Protein AF-0000000066522748 (afdb_homodimer)

pLDDT: mean 83.87, std 18.97, range [24.38, 98.75]

InterPro domains:
  IPR001247 Exoribonuclease, phosphorolytic domain 1 [PF01138] (57-171)
  IPR015847 Exoribonuclease, phosphorolytic domain 2 [PF03725] (228-278)
  IPR020568 Ribosomal protein uS5 domain 2-type superfamily [SSF54211] (13-235)
  IPR027408 PNPase/RNase PH domain superfamily [G3DSA:3.30.230.70] (13-312)
  IPR033100 Exosome complex component RRP45 [cd11368] (16-288)
  IPR036345 Exoribonuclease, PH domain 2 superfamily [SSF55666] (193-322)
  IPR050590 Exosome complex component Rrp42 subfamily [PTHR11097] (15-295)

Structure (mmCIF, N/CA/C/O backbone):
data_AF-0000000066522748-model_v1
#
loop_
_entity.id
_entity.type
_entity.pdbx_description
1 polymer 'Ribosomal RNA processing protein 45, putative'
#
loop_
_atom_site.group_PDB
_atom_site.id
_atom_site.type_symbol
_atom_site.label_atom_id
_atom_site.label_alt_id
_atom_site.label_comp_id
_atom_site.label_asym_id
_atom_site.label_entity_id
_atom_site.label_seq_id
_atom_site.pdbx_PDB_ins_code
_atom_site.Cartn_x
_atom_site.Cartn_y
_atom_site.Cartn_z
_atom_site.occupancy
_atom_site.B_iso_or_equiv
_atom_site.auth_seq_id
_atom_site.auth_comp_id
_atom_site.auth_asym_id
_atom_site.auth_atom_id
_atom_site.pdbx_PDB_model_num
ATOM 1 N N . MET A 1 1 ? -33.406 -18.391 -34.031 1 25.67 1 MET A N 1
ATOM 2 C CA . MET A 1 1 ? -34.094 -17.75 -32.906 1 25.67 1 MET A CA 1
ATOM 3 C C . MET A 1 1 ? -33.125 -17.453 -31.781 1 25.67 1 MET A C 1
ATOM 5 O O . MET A 1 1 ? -32.594 -18.375 -31.156 1 25.67 1 MET A O 1
ATOM 9 N N . MET A 1 2 ? -32.219 -16.438 -31.984 1 25.48 2 MET A N 1
ATOM 10 C CA . MET A 1 2 ? -30.969 -16.047 -31.328 1 25.48 2 MET A CA 1
ATOM 11 C C . MET A 1 2 ? -31.219 -15.602 -29.906 1 25.48 2 MET A C 1
ATOM 13 O O . MET A 1 2 ? -32 -14.664 -29.672 1 25.48 2 MET A O 1
ATOM 17 N N . ALA A 1 3 ? -31.219 -16.547 -28.906 1 26.09 3 ALA A N 1
ATOM 18 C CA . ALA A 1 3 ? -31.5 -16.328 -27.484 1 26.09 3 ALA A CA 1
ATOM 19 C C . ALA A 1 3 ? -30.688 -15.156 -26.938 1 26.09 3 ALA A C 1
ATOM 21 O O . ALA A 1 3 ? -29.453 -15.188 -26.938 1 26.09 3 ALA A O 1
ATOM 22 N N . HIS A 1 4 ? -31.125 -13.93 -27.172 1 24.38 4 HIS A N 1
ATOM 23 C CA . HIS A 1 4 ? -30.641 -12.648 -26.656 1 24.38 4 HIS A CA 1
ATOM 24 C C . HIS A 1 4 ? -30.625 -12.641 -25.141 1 24.38 4 HIS A C 1
ATOM 26 O O . HIS A 1 4 ? -31.672 -12.508 -24.5 1 24.38 4 HIS A O 1
ATOM 32 N N . ARG A 1 5 ? -29.859 -13.531 -24.516 1 26.78 5 ARG A N 1
ATOM 33 C CA . ARG A 1 5 ? -29.766 -13.547 -23.062 1 26.78 5 ARG A CA 1
ATOM 34 C C . ARG A 1 5 ? -29.516 -12.148 -22.516 1 26.78 5 ARG A C 1
ATOM 36 O O . ARG A 1 5 ? -28.5 -11.531 -22.812 1 26.78 5 ARG A O 1
ATOM 43 N N . CYS A 1 6 ? -30.609 -11.344 -22.391 1 26.02 6 CYS A N 1
ATOM 44 C CA . CYS A 1 6 ? -30.703 -10.031 -21.766 1 26.02 6 CYS A CA 1
ATOM 45 C C . CYS A 1 6 ? -30.016 -10.023 -20.406 1 26.02 6 CYS A C 1
ATOM 47 O O . CYS A 1 6 ? -30.484 -10.68 -19.469 1 26.02 6 CYS A O 1
ATOM 49 N N . ALA A 1 7 ? -28.781 -10.125 -20.359 1 29.27 7 ALA A N 1
ATOM 50 C CA . ALA A 1 7 ? -28.094 -9.906 -19.094 1 29.27 7 ALA A CA 1
ATOM 51 C C . ALA A 1 7 ? -28.641 -8.68 -18.375 1 29.27 7 ALA A C 1
ATOM 53 O O . ALA A 1 7 ? -28.453 -7.547 -18.828 1 29.27 7 ALA A O 1
ATOM 54 N N . PHE A 1 8 ? -29.891 -8.742 -17.844 1 30.53 8 PHE A N 1
ATOM 55 C CA . PHE A 1 8 ? -30.406 -7.738 -16.922 1 30.53 8 PHE A CA 1
ATOM 56 C C . PHE A 1 8 ? -29.359 -7.363 -15.891 1 30.53 8 PHE A C 1
ATOM 58 O O . PHE A 1 8 ? -29.031 -8.164 -15.008 1 30.53 8 PHE A O 1
ATOM 65 N N . GLN A 1 9 ? -28.328 -6.871 -16.25 1 33.88 9 GLN A N 1
ATOM 66 C CA . GLN A 1 9 ? -27.469 -6.211 -15.266 1 33.88 9 GLN A CA 1
ATOM 67 C C . GLN A 1 9 ? -28.281 -5.277 -14.367 1 33.88 9 GLN A C 1
ATOM 69 O O . GLN A 1 9 ? -28.797 -4.262 -14.836 1 33.88 9 GLN A O 1
ATOM 74 N N . THR A 1 10 ? -29.234 -5.699 -13.57 1 34.34 10 THR A N 1
ATOM 75 C CA . THR A 1 10 ? -29.922 -4.867 -12.594 1 34.34 10 THR A CA 1
ATOM 76 C C . THR A 1 10 ? -28.969 -3.861 -11.969 1 34.34 10 THR A C 1
ATOM 78 O O . THR A 1 10 ? -28.016 -4.25 -11.273 1 34.34 10 THR A O 1
ATOM 81 N N . ILE A 1 11 ? -28.609 -2.854 -12.648 1 38.56 11 ILE A N 1
ATOM 82 C CA . ILE A 1 11 ? -28.047 -1.642 -12.062 1 38.56 11 ILE A CA 1
ATOM 83 C C . ILE A 1 11 ? -28.734 -1.346 -10.734 1 38.56 11 ILE A C 1
ATOM 85 O O . ILE A 1 11 ? -29.938 -1.059 -10.695 1 38.56 11 ILE A O 1
ATOM 89 N N . ALA A 1 12 ? -28.562 -1.974 -9.742 1 43.28 12 ALA A N 1
ATOM 90 C CA . ALA A 1 12 ? -29.219 -1.589 -8.492 1 43.28 12 ALA A CA 1
ATOM 91 C C . ALA A 1 12 ? -29.219 -0.073 -8.32 1 43.28 12 ALA A C 1
ATOM 93 O O . ALA A 1 12 ? -28.203 0.587 -8.586 1 43.28 12 ALA A O 1
ATOM 94 N N . SER A 1 13 ? -30.281 0.602 -8.328 1 49.19 13 SER A N 1
ATOM 95 C CA . SER A 1 13 ? -30.531 2.012 -8.047 1 49.19 13 SER A CA 1
ATOM 96 C C . SER A 1 13 ? -29.656 2.506 -6.898 1 49.19 13 SER A C 1
ATOM 98 O O . SER A 1 13 ? -29.344 1.745 -5.984 1 49.19 13 SER A O 1
ATOM 100 N N . PRO A 1 14 ? -28.875 3.572 -7.145 1 53.38 14 PRO A N 1
ATOM 101 C CA . PRO A 1 14 ? -28.141 4.207 -6.051 1 53.38 14 PRO A CA 1
ATOM 102 C C . PRO A 1 14 ? -28.859 4.066 -4.703 1 53.38 14 PRO A C 1
ATOM 104 O O . PRO A 1 14 ? -28.203 3.914 -3.672 1 53.38 14 PRO A O 1
ATOM 107 N N . ALA A 1 15 ? -30.109 4.062 -4.742 1 54.31 15 ALA A N 1
ATOM 108 C CA . ALA A 1 15 ? -30.891 3.922 -3.514 1 54.31 15 ALA A CA 1
ATOM 109 C C . ALA A 1 15 ? -30.75 2.52 -2.932 1 54.31 15 ALA A C 1
ATOM 111 O O . ALA A 1 15 ? -30.656 2.354 -1.712 1 54.31 15 ALA A O 1
ATOM 112 N N . LEU A 1 16 ? -30.672 1.578 -3.756 1 53.59 16 LEU A N 1
ATOM 113 C CA . LEU A 1 16 ? -30.516 0.196 -3.316 1 53.59 16 LEU A CA 1
ATOM 114 C C . LEU A 1 16 ? -29.125 -0.04 -2.721 1 53.59 16 LEU A C 1
ATOM 116 O O . LEU A 1 16 ? -29 -0.737 -1.714 1 53.59 16 LEU A O 1
ATOM 120 N N . THR A 1 17 ? -28.297 0.761 -3.186 1 70.94 17 THR A N 1
ATOM 121 C CA . THR A 1 17 ? -26.922 0.639 -2.688 1 70.94 17 THR A CA 1
ATOM 122 C C . THR A 1 17 ? -26.797 1.266 -1.302 1 70.94 17 THR A C 1
ATOM 124 O O . THR A 1 17 ? -26.172 0.692 -0.41 1 70.94 17 THR A O 1
ATOM 127 N N . GLN A 1 18 ? -27.656 2.26 -1.036 1 81.69 18 GLN A N 1
ATOM 128 C CA . GLN A 1 18 ? -27.578 2.92 0.262 1 81.69 18 GLN A CA 1
ATOM 129 C C . GLN A 1 18 ? -28.25 2.082 1.347 1 81.69 18 GLN A C 1
ATOM 131 O O . GLN A 1 18 ? -27.75 1.998 2.471 1 81.69 18 GLN A O 1
ATOM 136 N N . ARG A 1 19 ? -29.344 1.488 0.975 1 86.19 19 ARG A N 1
ATOM 137 C CA . ARG A 1 19 ? -30.047 0.634 1.929 1 86.19 19 ARG A CA 1
ATOM 138 C C . ARG A 1 19 ? -29.203 -0.584 2.293 1 86.19 19 ARG A C 1
ATOM 140 O O . ARG A 1 19 ? -29.172 -0.992 3.455 1 86.19 19 ARG A O 1
ATOM 147 N N . GLU A 1 20 ? -28.609 -1.1 1.326 1 88.94 20 GLU A N 1
ATOM 148 C CA . GLU A 1 20 ? -27.766 -2.266 1.564 1 88.94 20 GLU A CA 1
ATOM 149 C C . GLU A 1 20 ? -26.594 -1.919 2.471 1 88.94 20 GLU A C 1
ATOM 151 O O . GLU A 1 20 ? -26.188 -2.721 3.32 1 88.94 20 GLU A O 1
ATOM 156 N N . VAL A 1 21 ? -26.156 -0.764 2.326 1 91.31 21 VAL A N 1
ATOM 157 C CA . VAL A 1 21 ? -25.031 -0.297 3.129 1 91.31 21 VAL A CA 1
ATOM 158 C C . VAL A 1 21 ? -25.469 -0.115 4.582 1 91.31 21 VAL A C 1
ATOM 160 O O . VAL A 1 21 ? -24.781 -0.555 5.504 1 91.31 21 VAL A O 1
ATOM 163 N N . GLU A 1 22 ? -26.578 0.442 4.754 1 92.12 22 GLU A N 1
ATOM 164 C CA . GLU A 1 22 ? -27.094 0.656 6.105 1 92.12 22 GLU A CA 1
ATOM 165 C C . GLU A 1 22 ? -27.406 -0.67 6.789 1 92.12 22 GLU A C 1
ATOM 167 O O . GLU A 1 22 ? -27.156 -0.839 7.98 1 92.12 22 GLU A O 1
ATOM 172 N N . PHE A 1 23 ? -28.031 -1.494 6.016 1 93.75 23 PHE A N 1
ATOM 173 C CA . PHE A 1 23 ? -28.312 -2.818 6.551 1 93.75 23 PHE A CA 1
ATOM 174 C C . PHE A 1 23 ? -27.031 -3.525 6.973 1 93.75 23 PHE A C 1
ATOM 176 O O . PHE A 1 23 ? -26.984 -4.16 8.031 1 93.75 23 PHE A O 1
ATOM 183 N N . THR A 1 24 ? -26 -3.43 6.156 1 95.31 24 THR A N 1
ATOM 184 C CA . THR A 1 24 ? -24.703 -4.047 6.441 1 95.31 24 THR A CA 1
ATOM 185 C C . THR A 1 24 ? -24.125 -3.508 7.742 1 95.31 24 THR A C 1
ATOM 187 O O . THR A 1 24 ? -23.656 -4.277 8.586 1 95.31 24 THR A O 1
ATOM 190 N N . LYS A 1 25 ? -24.156 -2.25 7.934 1 94.25 25 LYS A N 1
ATOM 191 C CA . LYS A 1 25 ? -23.625 -1.625 9.141 1 94.25 25 LYS A CA 1
ATOM 192 C C . LYS A 1 25 ? -24.375 -2.09 10.383 1 94.25 25 LYS A C 1
ATOM 194 O O . LYS A 1 25 ? -23.766 -2.395 11.406 1 94.25 25 LYS A O 1
ATOM 199 N N . SER A 1 26 ? -25.703 -2.205 10.211 1 93.62 26 SER A N 1
ATOM 200 C CA . SER A 1 26 ? -26.516 -2.67 11.32 1 93.62 26 SER A CA 1
ATOM 201 C C . SER A 1 26 ? -26.234 -4.129 11.648 1 93.62 26 SER A C 1
ATOM 203 O O . SER A 1 26 ? -26.234 -4.52 12.82 1 93.62 26 SER A O 1
ATOM 205 N N . ALA A 1 27 ? -26.078 -4.867 10.625 1 94.94 27 ALA A N 1
ATOM 206 C CA . ALA A 1 27 ? -25.766 -6.281 10.82 1 94.94 27 ALA A CA 1
ATOM 207 C C . ALA A 1 27 ? -24.438 -6.449 11.555 1 94.94 27 ALA A C 1
ATOM 209 O O . ALA A 1 27 ? -24.328 -7.27 12.469 1 94.94 27 ALA A O 1
ATOM 210 N N . TRP A 1 28 ? -23.469 -5.668 11.25 1 94.56 28 TRP A N 1
ATOM 211 C CA . TRP A 1 28 ? -22.156 -5.738 11.883 1 94.56 28 TRP A CA 1
ATOM 212 C C . TRP A 1 28 ? -22.25 -5.414 13.367 1 94.56 28 TRP A C 1
ATOM 214 O O . TRP A 1 28 ? -21.594 -6.047 14.195 1 94.56 28 TRP A O 1
ATOM 224 N N . ILE A 1 29 ? -23.031 -4.445 13.641 1 92.69 29 ILE A N 1
ATOM 225 C CA . ILE A 1 29 ? -23.219 -4.031 15.031 1 92.69 29 ILE A CA 1
ATOM 226 C C . ILE A 1 29 ? -23.844 -5.176 15.828 1 92.69 29 ILE A C 1
ATOM 228 O O . ILE A 1 29 ? -23.516 -5.367 17 1 92.69 29 ILE A O 1
ATOM 232 N N . ALA A 1 30 ? -24.672 -5.98 15.164 1 91.81 30 ALA A N 1
ATOM 233 C CA . ALA A 1 30 ? -25.328 -7.121 15.805 1 91.81 30 ALA A CA 1
ATOM 234 C C . ALA A 1 30 ? -24.406 -8.344 15.812 1 91.81 30 ALA A C 1
ATOM 236 O O . ALA A 1 30 ? -24.812 -9.422 16.25 1 91.81 30 ALA A O 1
ATOM 237 N N . GLY A 1 31 ? -23.281 -8.203 15.234 1 92.5 31 GLY A N 1
ATOM 238 C CA . GLY A 1 31 ? -22.328 -9.289 15.227 1 92.5 31 GLY A CA 1
ATOM 239 C C . GLY A 1 31 ? -22.562 -10.281 14.102 1 92.5 31 GLY A C 1
ATOM 240 O O . GLY A 1 31 ? -22.172 -11.445 14.203 1 92.5 31 GLY A O 1
ATOM 241 N N . LEU A 1 32 ? -23.234 -9.82 13.094 1 94.62 32 LEU A N 1
ATOM 242 C CA . LEU A 1 32 ? -23.578 -10.695 11.984 1 94.62 32 LEU A CA 1
ATOM 243 C C . LEU A 1 32 ? -23.156 -10.094 10.656 1 94.62 32 LEU A C 1
ATOM 245 O O . LEU A 1 32 ? -22.938 -8.883 10.562 1 94.62 32 LEU A O 1
ATOM 249 N N . ARG A 1 33 ? -22.969 -10.922 9.75 1 95.81 33 ARG A N 1
ATOM 250 C CA . ARG A 1 33 ? -22.797 -10.477 8.367 1 95.81 33 ARG A CA 1
ATOM 251 C C . ARG A 1 33 ? -24.094 -10.633 7.578 1 95.81 33 ARG A C 1
ATOM 253 O O . ARG A 1 33 ? -24.875 -11.547 7.836 1 95.81 33 ARG A O 1
ATOM 260 N N . PRO A 1 34 ? -24.344 -9.844 6.656 1 94.31 34 PRO A N 1
ATOM 261 C CA . PRO A 1 34 ? -25.578 -9.922 5.887 1 94.31 34 PRO A CA 1
ATOM 262 C C . PRO A 1 34 ? -25.766 -11.281 5.215 1 94.31 34 PRO A C 1
ATOM 264 O O . PRO A 1 34 ? -26.906 -11.75 5.07 1 94.31 34 PRO A O 1
ATOM 267 N N . ASP A 1 35 ? -24.719 -11.93 4.766 1 93.56 35 ASP A N 1
ATOM 268 C CA . ASP A 1 35 ? -24.844 -13.219 4.078 1 93.56 35 ASP A CA 1
ATOM 269 C C . ASP A 1 35 ? -24.656 -14.375 5.051 1 93.56 35 ASP A C 1
ATOM 271 O O . ASP A 1 35 ? -24.469 -15.523 4.633 1 93.56 35 ASP A O 1
ATOM 275 N N . GLN A 1 36 ? -24.5 -14.148 6.352 1 93.25 36 GLN A N 1
ATOM 276 C CA . GLN A 1 36 ? -24.5 -15.109 7.449 1 93.25 36 GLN A CA 1
ATOM 277 C C . GLN A 1 36 ? -23.172 -15.844 7.559 1 93.25 36 GLN A C 1
ATOM 279 O O . GLN A 1 36 ? -23.047 -16.812 8.305 1 93.25 36 GLN A O 1
ATOM 284 N N . ARG A 1 37 ? -22.219 -15.336 6.875 1 95.88 37 ARG A N 1
ATOM 285 C CA . ARG A 1 37 ? -20.875 -15.883 7.055 1 95.88 37 ARG A CA 1
ATOM 286 C C . ARG A 1 37 ? -20.281 -15.438 8.383 1 95.88 37 ARG A C 1
ATOM 288 O O . ARG A 1 37 ? -20.703 -14.438 8.961 1 95.88 37 ARG A O 1
ATOM 295 N N . GLY A 1 38 ? -19.328 -16.359 8.789 1 95.69 38 GLY A N 1
ATOM 296 C CA . GLY A 1 38 ? -18.5 -15.891 9.891 1 95.69 38 GLY A CA 1
ATOM 297 C C . GLY A 1 38 ? -17.562 -14.766 9.5 1 95.69 38 GLY A C 1
ATOM 298 O O . GLY A 1 38 ? -17.328 -14.531 8.312 1 95.69 38 GLY A O 1
ATOM 299 N N . ALA A 1 39 ? -17 -14.117 10.484 1 95.75 39 ALA A N 1
ATOM 300 C CA . ALA A 1 39 ? -16.125 -12.977 10.242 1 95.75 39 ALA A CA 1
ATOM 301 C C . ALA A 1 39 ? -14.898 -13.398 9.438 1 95.75 39 ALA A C 1
ATOM 303 O O . ALA A 1 39 ? -14.398 -12.625 8.609 1 95.75 39 ALA A O 1
ATOM 304 N N . GLN A 1 40 ? -14.469 -14.641 9.617 1 96.44 40 GLN A N 1
ATOM 305 C CA . GLN A 1 40 ? -13.25 -15.117 8.969 1 96.44 40 GLN A CA 1
ATOM 306 C C . GLN A 1 40 ? -13.555 -16.172 7.918 1 96.44 40 GLN A C 1
ATOM 308 O O . GLN A 1 40 ? -12.695 -16.984 7.57 1 96.44 40 GLN A O 1
ATOM 313 N N . GLN A 1 41 ? -14.758 -16.141 7.43 1 96.94 41 GLN A N 1
ATOM 314 C CA . GLN A 1 41 ? -15.188 -17.156 6.469 1 96.94 41 GLN A CA 1
ATOM 315 C C . GLN A 1 41 ? -15.242 -16.578 5.055 1 96.94 41 GLN A C 1
ATOM 317 O O . GLN A 1 41 ? -15.812 -15.508 4.832 1 96.94 41 GLN A O 1
ATOM 322 N N . LEU A 1 42 ? -14.57 -17.297 4.195 1 98.12 42 LEU A N 1
ATOM 323 C CA . LEU A 1 42 ? -14.633 -16.938 2.783 1 98.12 42 LEU A CA 1
ATOM 324 C C . LEU A 1 42 ? -15.922 -17.438 2.152 1 98.12 42 LEU A C 1
ATOM 326 O O . LEU A 1 42 ? -16.516 -18.422 2.627 1 98.12 42 LEU A O 1
ATOM 330 N N . ARG A 1 43 ? -16.359 -16.828 1.115 1 97.5 43 ARG A N 1
ATOM 331 C CA . ARG A 1 43 ? -17.359 -17.438 0.251 1 97.5 43 ARG A CA 1
ATOM 332 C C . ARG A 1 43 ? -16.828 -18.703 -0.408 1 97.5 43 ARG A C 1
ATOM 334 O O . ARG A 1 43 ? -15.633 -19 -0.301 1 97.5 43 ARG A O 1
ATOM 341 N N . GLU A 1 44 ? -17.703 -19.312 -1.04 1 97.44 44 GLU A N 1
ATOM 342 C CA . GLU A 1 44 ? -17.266 -20.547 -1.705 1 97.44 44 GLU A CA 1
ATOM 343 C C . GLU A 1 44 ? -16.297 -20.25 -2.838 1 97.44 44 GLU A C 1
ATOM 345 O O . GLU A 1 44 ? -16.562 -19.406 -3.697 1 97.44 44 GLU A O 1
ATOM 350 N N . VAL A 1 45 ? -15.156 -20.969 -2.805 1 98.44 45 VAL A N 1
ATOM 351 C CA . VAL A 1 45 ? -14.117 -20.75 -3.805 1 98.44 45 VAL A CA 1
ATOM 352 C C . VAL A 1 45 ? -13.977 -22 -4.676 1 98.44 45 VAL A C 1
ATOM 354 O O . VAL A 1 45 ? -13.891 -23.109 -4.164 1 98.44 45 VAL A O 1
ATOM 357 N N . ASN A 1 46 ? -14 -21.75 -5.977 1 98.12 46 ASN A N 1
ATOM 358 C CA . ASN A 1 46 ? -13.805 -22.812 -6.945 1 98.12 46 ASN A CA 1
ATOM 359 C C . ASN A 1 46 ? -12.727 -22.453 -7.969 1 98.12 46 ASN A C 1
ATOM 361 O O . ASN A 1 46 ? -12.688 -21.328 -8.461 1 98.12 46 ASN A O 1
ATOM 365 N N . VAL A 1 47 ? -11.891 -23.375 -8.18 1 98.19 47 VAL A N 1
ATOM 366 C CA . VAL A 1 47 ? -10.836 -23.219 -9.18 1 98.19 47 VAL A CA 1
ATOM 367 C C . VAL A 1 47 ? -11.016 -24.266 -10.281 1 98.19 47 VAL A C 1
ATOM 369 O O . VAL A 1 47 ? -11.188 -25.438 -10 1 98.19 47 VAL A O 1
ATOM 372 N N . ASP A 1 48 ? -10.938 -23.75 -11.5 1 96.12 48 ASP A N 1
ATOM 373 C CA . ASP A 1 48 ? -11.141 -24.656 -12.625 1 96.12 48 ASP A CA 1
ATOM 374 C C . ASP A 1 48 ? -10.148 -24.375 -13.75 1 96.12 48 ASP A C 1
ATOM 376 O O . ASP A 1 48 ? -9.75 -23.219 -13.945 1 96.12 48 ASP A O 1
ATOM 380 N N . PHE A 1 49 ? -9.805 -25.422 -14.438 1 95.75 49 PHE A N 1
ATOM 381 C CA . PHE A 1 49 ? -9 -25.359 -15.648 1 95.75 49 PHE A CA 1
ATOM 382 C C . PHE A 1 49 ? -9.742 -25.969 -16.828 1 95.75 49 PHE A C 1
ATOM 384 O O . PHE A 1 49 ? -10.266 -27.094 -16.719 1 95.75 49 PHE A O 1
ATOM 391 N N . PRO A 1 50 ? -9.836 -25.234 -17.859 1 90.31 50 PRO A N 1
ATOM 392 C CA . PRO A 1 50 ? -10.484 -25.828 -19.031 1 90.31 50 PRO A CA 1
ATOM 393 C C . PRO A 1 50 ? -9.789 -27.109 -19.5 1 90.31 50 PRO A C 1
ATOM 395 O O . PRO A 1 50 ? -8.562 -27.219 -19.375 1 90.31 50 PRO A O 1
ATOM 398 N N . LEU A 1 51 ? -10.5 -28.078 -20.062 1 80.81 51 LEU A N 1
ATOM 399 C CA . LEU A 1 51 ? -10.047 -29.438 -20.359 1 80.81 51 LEU A CA 1
ATOM 400 C C . LEU A 1 51 ? -8.883 -29.406 -21.344 1 80.81 51 LEU A C 1
ATOM 402 O O . LEU A 1 51 ? -7.891 -30.125 -21.156 1 80.81 51 LEU A O 1
ATOM 406 N N . LEU A 1 52 ? -8.922 -28.547 -22.328 1 76.75 52 LEU A N 1
ATOM 407 C CA . LEU A 1 52 ? -7.949 -28.75 -23.406 1 76.75 52 LEU A CA 1
ATOM 408 C C . LEU A 1 52 ? -6.777 -27.781 -23.25 1 76.75 52 LEU A C 1
ATOM 410 O O . LEU A 1 52 ? -5.883 -27.75 -24.109 1 76.75 52 LEU A O 1
ATOM 414 N N . SER A 1 53 ? -6.711 -27.062 -22.141 1 83.06 53 SER A N 1
ATOM 415 C CA . SER A 1 53 ? -5.629 -26.078 -22.109 1 83.06 53 SER A CA 1
ATOM 416 C C . SER A 1 53 ? -5.125 -25.859 -20.688 1 83.06 53 SER A C 1
ATOM 418 O O . SER A 1 53 ? -5.906 -25.875 -19.734 1 83.06 53 SER A O 1
ATOM 420 N N . ARG A 1 54 ? -3.781 -25.75 -20.578 1 88.56 54 ARG A N 1
ATOM 421 C CA . ARG A 1 54 ? -3.139 -25.391 -19.312 1 88.56 54 ARG A CA 1
ATOM 422 C C . ARG A 1 54 ? -2.881 -23.891 -19.219 1 88.56 54 ARG A C 1
ATOM 424 O O . ARG A 1 54 ? -2.264 -23.422 -18.266 1 88.56 54 ARG A O 1
ATOM 431 N N . ASP A 1 55 ? -3.398 -23.188 -20.172 1 94.19 55 ASP A N 1
ATOM 432 C CA . ASP A 1 55 ? -2.992 -21.781 -20.297 1 94.19 55 ASP A CA 1
ATOM 433 C C . ASP A 1 55 ? -4.07 -20.844 -19.75 1 94.19 55 ASP A C 1
ATOM 435 O O . ASP A 1 55 ? -3.953 -19.625 -19.875 1 94.19 55 ASP A O 1
ATOM 439 N N . VAL A 1 56 ? -5.113 -21.5 -19.219 1 96.5 56 VAL A N 1
ATOM 440 C CA . VAL A 1 56 ? -6.199 -20.672 -18.703 1 96.5 56 VAL A CA 1
ATOM 441 C C . VAL A 1 56 ? -6.66 -21.203 -17.344 1 96.5 56 VAL A C 1
ATOM 443 O O . VAL A 1 56 ? -6.723 -22.422 -17.125 1 96.5 56 VAL A O 1
ATOM 446 N N . SER A 1 57 ? -6.918 -20.375 -16.438 1 97.94 57 SER A N 1
ATOM 447 C CA . SER A 1 57 ? -7.543 -20.688 -15.156 1 97.94 57 SER A CA 1
ATOM 448 C C . SER A 1 57 ? -8.82 -19.891 -14.938 1 97.94 57 SER A C 1
ATOM 450 O O . SER A 1 57 ? -8.977 -18.797 -15.492 1 97.94 57 SER A O 1
ATOM 452 N N . CYS A 1 58 ? -9.711 -20.453 -14.266 1 98 58 CYS A N 1
ATOM 453 C CA . CYS A 1 58 ? -10.945 -19.797 -13.859 1 98 58 CYS A CA 1
ATOM 454 C C . CYS A 1 58 ? -11.188 -19.969 -12.367 1 98 58 CYS A C 1
ATOM 456 O O . CYS A 1 58 ? -11.266 -21.094 -11.867 1 98 58 CYS A O 1
ATOM 458 N N . VAL A 1 59 ? -11.297 -18.875 -11.695 1 98.62 59 VAL A N 1
ATOM 459 C CA . VAL A 1 59 ? -11.547 -18.906 -10.258 1 98.62 59 VAL A CA 1
ATOM 460 C C . VAL A 1 59 ? -12.859 -18.188 -9.945 1 98.62 59 VAL A C 1
ATOM 462 O O . VAL A 1 59 ? -13.117 -17.109 -10.469 1 98.62 59 VAL A O 1
ATOM 465 N N . ARG A 1 60 ? -13.617 -18.844 -9.141 1 98.38 60 ARG A N 1
ATOM 466 C CA . ARG A 1 60 ? -14.883 -18.297 -8.664 1 98.38 60 ARG A CA 1
ATOM 467 C C . ARG A 1 60 ? -14.883 -18.156 -7.148 1 98.38 60 ARG A C 1
ATOM 469 O O . ARG A 1 60 ? -14.484 -19.078 -6.438 1 98.38 60 ARG A O 1
ATOM 476 N N . CYS A 1 61 ? -15.25 -17.047 -6.66 1 98.19 61 CYS A N 1
ATOM 477 C CA . CYS A 1 61 ? -15.5 -16.781 -5.246 1 98.19 61 CYS A CA 1
ATOM 478 C C . CYS A 1 61 ? -16.859 -16.125 -5.047 1 98.19 61 CYS A C 1
ATOM 480 O O . CYS A 1 61 ? -17 -14.922 -5.238 1 98.19 61 CYS A O 1
ATOM 482 N N . GLY A 1 62 ? -17.812 -16.953 -4.547 1 96.62 62 GLY A N 1
ATOM 483 C CA . GLY A 1 62 ? -19.188 -16.469 -4.609 1 96.62 62 GLY A CA 1
ATOM 484 C C . GLY A 1 62 ? -19.625 -16.109 -6.02 1 96.62 62 GLY A C 1
ATOM 485 O O . GLY A 1 62 ? -19.516 -16.938 -6.934 1 96.62 62 GLY A O 1
ATOM 486 N N . GLY A 1 63 ? -20 -14.906 -6.242 1 95.69 63 GLY A N 1
ATOM 487 C CA . GLY A 1 63 ? -20.453 -14.461 -7.551 1 95.69 63 GLY A CA 1
ATOM 488 C C . GLY A 1 63 ? -19.359 -13.805 -8.367 1 95.69 63 GLY A C 1
ATOM 489 O O . GLY A 1 63 ? -19.547 -13.523 -9.555 1 95.69 63 GLY A O 1
ATOM 490 N N . THR A 1 64 ? -18.203 -13.664 -7.75 1 96.5 64 THR A N 1
ATOM 491 C CA . THR A 1 64 ? -17.094 -13.062 -8.477 1 96.5 64 THR A CA 1
ATOM 492 C C . THR A 1 64 ? -16.359 -14.117 -9.297 1 96.5 64 THR A C 1
ATOM 494 O O . THR A 1 64 ? -15.984 -15.172 -8.781 1 96.5 64 THR A O 1
ATOM 497 N N . ILE A 1 65 ? -16.203 -13.797 -10.578 1 97.81 65 ILE A N 1
ATOM 498 C CA . ILE A 1 65 ? -15.57 -14.75 -11.492 1 97.81 65 ILE A CA 1
ATOM 499 C C . ILE A 1 65 ? -14.438 -14.062 -12.258 1 97.81 65 ILE A C 1
ATOM 501 O O . ILE A 1 65 ? -14.648 -13.031 -12.898 1 97.81 65 ILE A O 1
ATOM 505 N N . VAL A 1 66 ? -13.258 -14.672 -12.18 1 98.19 66 VAL A N 1
ATOM 506 C CA . VAL A 1 66 ? -12.094 -14.125 -12.859 1 98.19 66 VAL A CA 1
ATOM 507 C C . VAL A 1 66 ? -11.367 -15.242 -13.617 1 98.19 66 VAL A C 1
ATOM 509 O O . VAL A 1 66 ? -11.211 -16.344 -13.102 1 98.19 66 VAL A O 1
ATOM 512 N N . THR A 1 67 ? -10.969 -14.906 -14.828 1 98.06 67 THR A N 1
ATOM 513 C CA . THR A 1 67 ? -10.148 -15.828 -15.602 1 98.06 67 THR A CA 1
ATOM 514 C C . THR A 1 67 ? -8.758 -15.242 -15.859 1 98.06 67 THR A C 1
ATOM 516 O O . THR A 1 67 ? -8.609 -14.023 -15.969 1 98.06 67 THR A O 1
ATOM 519 N N . ALA A 1 68 ? -7.805 -16.047 -15.883 1 98.38 68 ALA A N 1
ATOM 520 C CA . ALA A 1 68 ? -6.438 -15.664 -16.219 1 98.38 68 ALA A CA 1
ATOM 521 C C . ALA A 1 68 ? -5.887 -16.531 -17.344 1 98.38 68 ALA A C 1
ATOM 523 O O . ALA A 1 68 ? -5.957 -17.766 -17.281 1 98.38 68 ALA A O 1
ATOM 524 N N . ALA A 1 69 ? -5.414 -15.891 -18.375 1 97.94 69 ALA A N 1
ATOM 525 C CA . ALA A 1 69 ? -4.793 -16.578 -19.5 1 97.94 69 ALA A CA 1
ATOM 526 C C . ALA A 1 69 ? -3.312 -16.234 -19.609 1 97.94 69 ALA A C 1
ATOM 528 O O . ALA A 1 69 ? -2.93 -15.07 -19.453 1 97.94 69 ALA A O 1
ATOM 529 N N . ILE A 1 70 ? -2.525 -17.188 -19.844 1 97.5 70 ILE A N 1
ATOM 530 C CA . ILE A 1 70 ? -1.082 -16.984 -19.891 1 97.5 70 ILE A CA 1
ATOM 531 C C . ILE A 1 70 ? -0.568 -17.312 -21.297 1 97.5 70 ILE A C 1
ATOM 533 O O . ILE A 1 70 ? -1.044 -18.25 -21.922 1 97.5 70 ILE A O 1
ATOM 537 N N . ALA A 1 71 ? 0.301 -16.516 -21.797 1 95.31 71 ALA A N 1
ATOM 538 C CA . ALA A 1 71 ? 0.972 -16.75 -23.062 1 95.31 71 ALA A CA 1
ATOM 539 C C . ALA A 1 71 ? 2.477 -16.531 -22.938 1 95.31 71 ALA A C 1
ATOM 541 O O . ALA A 1 71 ? 2.934 -15.781 -22.078 1 95.31 71 ALA A O 1
ATOM 542 N N . CYS A 1 72 ? 3.178 -17.172 -23.75 1 92.62 72 CYS A N 1
ATOM 543 C CA . CYS A 1 72 ? 4.633 -17.062 -23.75 1 92.62 72 CYS A CA 1
ATOM 544 C C . CYS A 1 72 ? 5.172 -16.922 -25.156 1 92.62 72 CYS A C 1
ATOM 546 O O . CYS A 1 72 ? 4.703 -17.594 -26.078 1 92.62 72 CYS A O 1
ATOM 548 N N . GLU A 1 73 ? 6.098 -16.031 -25.312 1 92.81 73 GLU A N 1
ATOM 549 C CA . GLU A 1 73 ? 6.75 -15.836 -26.594 1 92.81 73 GLU A CA 1
ATOM 550 C C . GLU A 1 73 ? 8.234 -15.555 -26.422 1 92.81 73 GLU A C 1
ATOM 552 O O . GLU A 1 73 ? 8.672 -15.094 -25.375 1 92.81 73 GLU A O 1
ATOM 557 N N . LEU A 1 74 ? 8.992 -15.883 -27.484 1 91.62 74 LEU A N 1
ATOM 558 C CA . LEU A 1 74 ? 10.422 -15.57 -27.469 1 91.62 74 LEU A CA 1
ATOM 559 C C . LEU A 1 74 ? 10.664 -14.164 -28.016 1 91.62 74 LEU A C 1
ATOM 561 O O . LEU A 1 74 ? 10.211 -13.836 -29.125 1 91.62 74 LEU A O 1
ATOM 565 N N . VAL A 1 75 ? 11.367 -13.406 -27.156 1 94.12 75 VAL A N 1
ATOM 566 C CA . VAL A 1 75 ? 11.609 -12.031 -27.578 1 94.12 75 VAL A CA 1
ATOM 567 C C . VAL A 1 75 ? 13.039 -11.633 -27.219 1 94.12 75 VAL A C 1
ATOM 569 O O . VAL A 1 75 ? 13.758 -12.398 -26.562 1 94.12 75 VAL A O 1
ATOM 572 N N . GLU A 1 76 ? 13.422 -10.484 -27.75 1 94.12 76 GLU A N 1
ATOM 573 C CA . GLU A 1 76 ? 14.695 -9.906 -27.312 1 94.12 76 GLU A CA 1
ATOM 574 C C . GLU A 1 76 ? 14.586 -9.336 -25.906 1 94.12 76 GLU A C 1
ATOM 576 O O . GLU A 1 76 ? 13.586 -8.711 -25.547 1 94.12 76 GLU A O 1
ATOM 581 N N . PRO A 1 77 ? 15.602 -9.539 -25.156 1 93.62 77 PRO A N 1
ATOM 582 C CA . PRO A 1 77 ? 15.562 -9.023 -23.781 1 93.62 77 PRO A CA 1
ATOM 583 C C . PRO A 1 77 ? 15.688 -7.5 -23.734 1 93.62 77 PRO A C 1
ATOM 585 O O . PRO A 1 77 ? 16.031 -6.867 -24.734 1 93.62 77 PRO A O 1
ATOM 588 N N . PHE A 1 78 ? 15.281 -6.918 -22.562 1 91.12 78 PHE A N 1
ATOM 589 C CA . PHE A 1 78 ? 15.562 -5.508 -22.328 1 91.12 78 PHE A CA 1
ATOM 590 C C . PHE A 1 78 ? 17.062 -5.25 -22.297 1 91.12 78 PHE A C 1
ATOM 592 O O . PHE A 1 78 ? 17.828 -6.035 -21.719 1 91.12 78 PHE A O 1
ATOM 599 N N . PRO A 1 79 ? 17.453 -4.172 -22.844 1 89.19 79 PRO A N 1
ATOM 600 C CA . PRO A 1 79 ? 18.891 -3.881 -22.969 1 89.19 79 PRO A CA 1
ATOM 601 C C . PRO A 1 79 ? 19.594 -3.834 -21.625 1 89.19 79 PRO A C 1
ATOM 603 O O . PRO A 1 79 ? 20.75 -4.25 -21.5 1 89.19 79 PRO A O 1
ATOM 606 N N . TYR A 1 80 ? 18.922 -3.373 -20.625 1 85.06 80 TYR A N 1
ATOM 607 C CA . TYR A 1 80 ? 19.562 -3.193 -19.328 1 85.06 80 TYR A CA 1
ATOM 608 C C . TYR A 1 80 ? 19.438 -4.453 -18.484 1 85.06 80 TYR A C 1
ATOM 610 O O . TYR A 1 80 ? 20.016 -4.531 -17.391 1 85.06 80 TYR A O 1
ATOM 618 N N . ARG A 1 81 ? 18.734 -5.531 -19.016 1 89.25 81 ARG A N 1
ATOM 619 C CA . ARG A 1 81 ? 18.594 -6.812 -18.344 1 89.25 81 ARG A CA 1
ATOM 620 C C . ARG A 1 81 ? 18.625 -7.969 -19.328 1 89.25 81 ARG A C 1
ATOM 622 O O . ARG A 1 81 ? 17.641 -8.703 -19.469 1 89.25 81 ARG A O 1
ATOM 629 N N . PRO A 1 82 ? 19.703 -8.188 -19.922 1 90.56 82 PRO A N 1
ATOM 630 C CA . PRO A 1 82 ? 19.797 -9.117 -21.047 1 90.56 82 PRO A CA 1
ATOM 631 C C . PRO A 1 82 ? 19.609 -10.57 -20.625 1 90.56 82 PRO A C 1
ATOM 633 O O . PRO A 1 82 ? 19.359 -11.43 -21.484 1 90.56 82 PRO A O 1
ATOM 636 N N . LYS A 1 83 ? 19.719 -10.867 -19.359 1 92.75 83 LYS A N 1
ATOM 637 C CA . LYS A 1 83 ? 19.672 -12.258 -18.922 1 92.75 83 LYS A CA 1
ATOM 638 C C . LYS A 1 83 ? 18.328 -12.57 -18.266 1 92.75 83 LYS A C 1
ATOM 640 O O . LYS A 1 83 ? 18.125 -13.672 -17.75 1 92.75 83 LYS A O 1
ATOM 645 N N . HIS A 1 84 ? 17.469 -11.641 -18.344 1 94.12 84 HIS A N 1
ATOM 646 C CA . HIS A 1 84 ? 16.219 -11.812 -17.625 1 94.12 84 HIS A CA 1
ATOM 647 C C . HIS A 1 84 ? 15.031 -11.844 -18.578 1 94.12 84 HIS A C 1
ATOM 649 O O . HIS A 1 84 ? 14.922 -11 -19.469 1 94.12 84 HIS A O 1
ATOM 655 N N . GLY A 1 85 ? 14.188 -12.852 -18.406 1 95.5 85 GLY A N 1
ATOM 656 C CA . GLY A 1 85 ? 12.93 -12.867 -19.125 1 95.5 85 GLY A CA 1
ATOM 657 C C . GLY A 1 85 ? 11.977 -11.758 -18.719 1 95.5 85 GLY A C 1
ATOM 658 O O . GLY A 1 85 ? 12.297 -10.961 -17.828 1 95.5 85 GLY A O 1
ATOM 659 N N . ILE A 1 86 ? 10.891 -11.75 -19.406 1 95.69 86 ILE A N 1
ATOM 660 C CA . ILE A 1 86 ? 9.93 -10.672 -19.188 1 95.69 86 ILE A CA 1
ATOM 661 C C . ILE A 1 86 ? 8.602 -11.258 -18.719 1 95.69 86 ILE A C 1
ATOM 663 O O . ILE A 1 86 ? 8.172 -12.305 -19.203 1 95.69 86 ILE A O 1
ATOM 667 N N . ILE A 1 87 ? 7.977 -10.594 -17.75 1 96.19 87 ILE A N 1
ATOM 668 C CA . ILE A 1 87 ? 6.637 -10.969 -17.312 1 96.19 87 ILE A CA 1
ATOM 669 C C . ILE A 1 87 ? 5.75 -9.727 -17.25 1 96.19 87 ILE A C 1
ATOM 671 O O . ILE A 1 87 ? 6.137 -8.711 -16.672 1 96.19 87 ILE A O 1
ATOM 675 N N . ASP A 1 88 ? 4.625 -9.812 -17.812 1 96.06 88 ASP A N 1
ATOM 676 C CA . ASP A 1 88 ? 3.701 -8.68 -17.844 1 96.06 88 ASP A CA 1
ATOM 677 C C . ASP A 1 88 ? 2.283 -9.117 -17.5 1 96.06 88 ASP A C 1
ATOM 679 O O . ASP A 1 88 ? 1.908 -10.273 -17.734 1 96.06 88 ASP A O 1
ATOM 683 N N . PHE A 1 89 ? 1.528 -8.164 -17 1 97.62 89 PHE A N 1
ATOM 684 C CA . PHE A 1 89 ? 0.154 -8.438 -16.594 1 97.62 89 PHE A CA 1
ATOM 685 C C . PHE A 1 89 ? -0.805 -7.43 -17.219 1 97.62 89 PHE A C 1
ATOM 687 O O . PHE A 1 89 ? -0.459 -6.258 -17.391 1 97.62 89 PHE A O 1
ATOM 694 N N . SER A 1 90 ? -1.946 -7.867 -17.547 1 97.31 90 SER A N 1
ATOM 695 C CA . SER A 1 90 ? -3.047 -7.008 -17.984 1 97.31 90 SER A CA 1
ATOM 696 C C . SER A 1 90 ? -4.363 -7.438 -17.344 1 97.31 90 SER A C 1
ATOM 698 O O . SER A 1 90 ? -4.613 -8.633 -17.156 1 97.31 90 SER A O 1
ATOM 700 N N . VAL A 1 91 ? -5.133 -6.461 -16.969 1 97 91 VAL A N 1
ATOM 701 C CA . VAL A 1 91 ? -6.445 -6.723 -16.391 1 97 91 VAL A CA 1
ATOM 702 C C . VAL A 1 91 ? -7.523 -6.008 -17.203 1 97 91 VAL A C 1
ATOM 704 O O . VAL A 1 91 ? -7.395 -4.824 -17.516 1 97 91 VAL A O 1
ATOM 707 N N . ARG A 1 92 ? -8.5 -6.789 -17.516 1 93.69 92 ARG A N 1
ATOM 708 C CA . ARG A 1 92 ? -9.594 -6.211 -18.281 1 93.69 92 ARG A CA 1
ATOM 709 C C . ARG A 1 92 ? -10.945 -6.68 -17.75 1 93.69 92 ARG A C 1
ATOM 711 O O . ARG A 1 92 ? -11.031 -7.699 -17.062 1 93.69 92 ARG A O 1
ATOM 718 N N . GLN A 1 93 ? -11.898 -5.891 -17.938 1 90.19 93 GLN A N 1
ATOM 719 C CA . GLN A 1 93 ? -13.289 -6.23 -17.672 1 90.19 93 GLN A CA 1
ATOM 720 C C . GLN A 1 93 ? -14.172 -5.941 -18.875 1 90.19 93 GLN A C 1
ATOM 722 O O . GLN A 1 93 ? -14.156 -4.836 -19.406 1 90.19 93 GLN A O 1
ATOM 727 N N . PRO A 1 94 ? -14.742 -7.07 -19.422 1 77 94 PRO A N 1
ATOM 728 C CA . PRO A 1 94 ? -15.594 -6.844 -20.594 1 77 94 PRO A CA 1
ATOM 729 C C . PRO A 1 94 ? -16.609 -5.723 -20.375 1 77 94 PRO A C 1
ATOM 731 O O . PRO A 1 94 ? -17.078 -5.52 -19.266 1 77 94 PRO A O 1
ATOM 734 N N . TYR A 1 95 ? -16.531 -4.684 -21.297 1 63.12 95 TYR A N 1
ATOM 735 C CA . TYR A 1 95 ? -17.281 -3.438 -21.312 1 63.12 95 TYR A CA 1
ATOM 736 C C . TYR A 1 95 ? -18.734 -3.68 -20.906 1 63.12 95 TYR A C 1
ATOM 738 O O . TYR A 1 95 ? -19.375 -4.609 -21.406 1 63.12 95 TYR A O 1
ATOM 746 N N . THR A 1 96 ? -18.938 -3.422 -19.688 1 57.47 96 THR A N 1
ATOM 747 C CA . THR A 1 96 ? -20.359 -3.205 -19.469 1 57.47 96 THR A CA 1
ATOM 748 C C . THR A 1 96 ? -20.719 -1.729 -19.625 1 57.47 96 THR A C 1
ATOM 750 O O . THR A 1 96 ? -19.828 -0.873 -19.656 1 57.47 96 THR A O 1
ATOM 753 N N . GLU A 1 97 ? -21.734 -1.309 -20.109 1 48.34 97 GLU A N 1
ATOM 754 C CA . GLU A 1 97 ? -22.266 0.029 -20.359 1 48.34 97 GLU A CA 1
ATOM 755 C C . GLU A 1 97 ? -21.641 1.057 -19.422 1 48.34 97 GLU A C 1
ATOM 757 O O . GLU A 1 97 ? -21.516 2.23 -19.781 1 48.34 97 GLU A O 1
ATOM 762 N N . ARG A 1 98 ? -21.359 0.744 -18.281 1 48.22 98 ARG A N 1
ATOM 763 C CA . ARG A 1 98 ? -21 1.764 -17.297 1 48.22 98 ARG A CA 1
ATOM 764 C C . ARG A 1 98 ? -19.484 1.939 -17.219 1 48.22 98 ARG A C 1
ATOM 766 O O . ARG A 1 98 ? -18.906 1.938 -16.141 1 48.22 98 ARG A O 1
ATOM 773 N N . ASP A 1 99 ? -18.75 1.782 -18.391 1 55.16 99 ASP A N 1
ATOM 774 C CA . ASP A 1 99 ? -17.297 1.95 -18.344 1 55.16 99 ASP A CA 1
ATOM 775 C C . ASP A 1 99 ? -16.922 3.342 -17.828 1 55.16 99 ASP A C 1
ATOM 777 O O . ASP A 1 99 ? -17.125 4.336 -18.531 1 55.16 99 ASP A O 1
ATOM 781 N N . SER A 1 100 ? -17.031 3.521 -16.516 1 65 100 SER A N 1
ATOM 782 C CA . SER A 1 100 ? -16.734 4.777 -15.836 1 65 100 SER A CA 1
ATOM 783 C C . SER A 1 100 ? -15.227 4.93 -15.602 1 65 100 SER A C 1
ATOM 785 O O . SER A 1 100 ? -14.477 3.957 -15.711 1 65 100 SER A O 1
ATOM 787 N N . SER A 1 101 ? -14.727 6.051 -15.789 1 68 101 SER A N 1
ATOM 788 C CA . SER A 1 101 ? -13.383 6.461 -15.406 1 68 101 SER A CA 1
ATOM 789 C C . SER A 1 101 ? -12.945 5.801 -14.102 1 68 101 SER A C 1
ATOM 791 O O . SER A 1 101 ? -11.789 5.398 -13.961 1 68 101 SER A O 1
ATOM 793 N N . ALA A 1 102 ? -13.867 5.512 -13.312 1 72.31 102 ALA A N 1
ATOM 794 C CA . ALA A 1 102 ? -13.578 4.91 -12.016 1 72.31 102 ALA A CA 1
ATOM 795 C C . ALA A 1 102 ? -13.18 3.447 -12.164 1 72.31 102 ALA A C 1
ATOM 797 O O . ALA A 1 102 ? -12.258 2.979 -11.5 1 72.31 102 ALA A O 1
ATOM 798 N N . LYS A 1 103 ? -13.82 2.854 -13 1 77.69 103 LYS A N 1
ATOM 799 C CA . LYS A 1 103 ? -13.508 1.443 -13.211 1 77.69 103 LYS A CA 1
ATOM 800 C C . LYS A 1 103 ? -12.125 1.271 -13.836 1 77.69 103 LYS A C 1
ATOM 802 O O . LYS A 1 103 ? -11.391 0.353 -13.477 1 77.69 103 LYS A O 1
ATOM 807 N N . THR A 1 104 ? -11.867 2.113 -14.727 1 81 104 THR A N 1
ATOM 808 C CA . THR A 1 104 ? -10.547 2.084 -15.359 1 81 104 THR A CA 1
ATOM 809 C C . THR A 1 104 ? -9.445 2.275 -14.32 1 81 104 THR A C 1
ATOM 811 O O . THR A 1 104 ? -8.422 1.588 -14.359 1 81 104 THR A O 1
ATOM 814 N N . ALA A 1 105 ? -9.688 3.127 -13.414 1 82.31 105 ALA A N 1
ATOM 815 C CA . ALA A 1 105 ? -8.719 3.381 -12.352 1 82.31 105 ALA A CA 1
ATOM 816 C C . ALA A 1 105 ? -8.555 2.156 -11.453 1 82.31 105 ALA A C 1
ATOM 818 O O . ALA A 1 105 ? -7.438 1.826 -11.039 1 82.31 105 ALA A O 1
ATOM 819 N N . GLU A 1 106 ? -9.602 1.528 -11.234 1 86.12 106 GLU A N 1
ATOM 820 C CA . GLU A 1 106 ? -9.578 0.334 -10.398 1 86.12 106 GLU A CA 1
ATOM 821 C C . GLU A 1 106 ? -8.789 -0.792 -11.062 1 86.12 106 GLU A C 1
ATOM 823 O O . GLU A 1 106 ? -8.031 -1.5 -10.398 1 86.12 106 GLU A O 1
ATOM 828 N N . LEU A 1 107 ? -8.984 -0.925 -12.32 1 91.75 107 LEU A N 1
ATOM 829 C CA . LEU A 1 107 ? -8.297 -1.975 -13.062 1 91.75 107 LEU A CA 1
ATOM 830 C C . LEU A 1 107 ? -6.801 -1.689 -13.148 1 91.75 107 LEU A C 1
ATOM 832 O O . LEU A 1 107 ? -5.984 -2.611 -13.07 1 91.75 107 LEU A O 1
ATOM 836 N N . LYS A 1 108 ? -6.531 -0.463 -13.266 1 90.25 108 LYS A N 1
ATOM 837 C CA . LYS A 1 108 ? -5.121 -0.074 -13.273 1 90.25 108 LYS A CA 1
ATOM 838 C C . LYS A 1 108 ? -4.465 -0.374 -11.93 1 90.25 108 LYS A C 1
ATOM 840 O O . LYS A 1 108 ? -3.328 -0.85 -11.883 1 90.25 108 LYS A O 1
ATOM 845 N N . LYS A 1 109 ? -5.188 -0.08 -10.922 1 89.69 109 LYS A N 1
ATOM 846 C CA . LYS A 1 109 ? -4.688 -0.372 -9.586 1 89.69 109 LYS A CA 1
ATOM 847 C C . LYS A 1 109 ? -4.453 -1.868 -9.398 1 89.69 109 LYS A C 1
ATOM 849 O O . LYS A 1 109 ? -3.455 -2.277 -8.805 1 89.69 109 LYS A O 1
ATOM 854 N N . LEU A 1 110 ? -5.387 -2.607 -9.898 1 94.69 110 LEU A N 1
ATOM 855 C CA . LEU A 1 110 ? -5.285 -4.059 -9.789 1 94.69 110 LEU A CA 1
ATOM 856 C C . LEU A 1 110 ? -4.098 -4.582 -10.586 1 94.69 110 LEU A C 1
ATOM 858 O O . LEU A 1 110 ? -3.365 -5.457 -10.125 1 94.69 110 LEU A O 1
ATOM 862 N N . THR A 1 111 ? -3.9 -4.016 -11.75 1 95.88 111 THR A N 1
ATOM 863 C CA . THR A 1 111 ? -2.756 -4.387 -12.57 1 95.88 111 THR A CA 1
ATOM 864 C C . THR A 1 111 ? -1.447 -4.086 -11.844 1 95.88 111 THR A C 1
ATOM 866 O O . THR A 1 111 ? -0.55 -4.93 -11.797 1 95.88 111 THR A O 1
ATOM 869 N N . ALA A 1 112 ? -1.396 -2.93 -11.305 1 91.75 112 ALA A N 1
ATOM 870 C CA . ALA A 1 112 ? -0.204 -2.529 -10.562 1 91.75 112 ALA A CA 1
ATOM 871 C C . ALA A 1 112 ? 0.023 -3.438 -9.359 1 91.75 112 ALA A C 1
ATOM 873 O O . ALA A 1 112 ? 1.164 -3.762 -9.023 1 91.75 112 ALA A O 1
ATOM 874 N N . PHE A 1 113 ? -1.021 -3.762 -8.773 1 93.31 113 PHE A N 1
ATOM 875 C CA . PHE A 1 113 ? -0.926 -4.637 -7.609 1 93.31 113 PHE A CA 1
ATOM 876 C C . PHE A 1 113 ? -0.355 -5.996 -8 1 93.31 113 PHE A C 1
ATOM 878 O O . PHE A 1 113 ? 0.53 -6.52 -7.32 1 93.31 113 PHE A O 1
ATOM 885 N N . LEU A 1 114 ? -0.829 -6.59 -9.055 1 96.06 114 LEU A N 1
ATOM 886 C CA . LEU A 1 114 ? -0.34 -7.875 -9.547 1 96.06 114 LEU A CA 1
ATOM 887 C C . LEU A 1 114 ? 1.142 -7.789 -9.898 1 96.06 114 LEU A C 1
ATOM 889 O O . LEU A 1 114 ? 1.914 -8.695 -9.562 1 96.06 114 LEU A O 1
ATOM 893 N N . GLU A 1 115 ? 1.455 -6.746 -10.547 1 94.25 115 GLU A N 1
ATOM 894 C CA . GLU A 1 115 ? 2.852 -6.547 -10.922 1 94.25 115 GLU A CA 1
ATOM 895 C C . GLU A 1 115 ? 3.752 -6.48 -9.695 1 94.25 115 GLU A C 1
ATOM 897 O O . GLU A 1 115 ? 4.797 -7.133 -9.648 1 94.25 115 GLU A O 1
ATOM 902 N N . ARG A 1 116 ? 3.326 -5.75 -8.773 1 91.06 116 ARG A N 1
ATOM 903 C CA . ARG A 1 116 ? 4.121 -5.598 -7.559 1 91.06 116 ARG A CA 1
ATOM 904 C C . ARG A 1 116 ? 4.211 -6.91 -6.793 1 91.06 116 ARG A C 1
ATOM 906 O O . ARG A 1 116 ? 5.273 -7.27 -6.289 1 91.06 116 ARG A O 1
ATOM 913 N N . LEU A 1 117 ? 3.17 -7.578 -6.723 1 94.75 117 LEU A N 1
ATOM 914 C CA . LEU A 1 117 ? 3.086 -8.797 -5.926 1 94.75 117 LEU A CA 1
ATOM 915 C C . LEU A 1 117 ? 3.871 -9.93 -6.574 1 94.75 117 LEU A C 1
ATOM 917 O O . LEU A 1 117 ? 4.609 -10.648 -5.898 1 94.75 117 LEU A O 1
ATOM 921 N N . ILE A 1 118 ? 3.762 -10.055 -7.891 1 94.88 118 ILE A N 1
ATOM 922 C CA . ILE A 1 118 ? 4.324 -11.219 -8.57 1 94.88 118 ILE A CA 1
ATOM 923 C C . ILE A 1 118 ? 5.707 -10.875 -9.117 1 94.88 118 ILE A C 1
ATOM 925 O O . ILE A 1 118 ? 6.695 -11.539 -8.797 1 94.88 118 ILE A O 1
ATOM 929 N N . LYS A 1 119 ? 5.738 -9.82 -9.906 1 91.75 119 LYS A N 1
ATOM 930 C CA . LYS A 1 119 ? 7.008 -9.414 -10.5 1 91.75 119 LYS A CA 1
ATOM 931 C C . LYS A 1 119 ? 7.938 -8.812 -9.445 1 91.75 119 LYS A C 1
ATOM 933 O O . LYS A 1 119 ? 9.078 -9.258 -9.305 1 91.75 119 LYS A O 1
ATOM 938 N N . GLY A 1 120 ? 7.477 -7.914 -8.734 1 88.88 120 GLY A N 1
ATOM 939 C CA . GLY A 1 120 ? 8.273 -7.273 -7.699 1 88.88 120 GLY A CA 1
ATOM 940 C C . GLY A 1 120 ? 8.625 -8.203 -6.555 1 88.88 120 GLY A C 1
ATOM 941 O O . GLY A 1 120 ? 9.664 -8.039 -5.91 1 88.88 120 GLY A O 1
ATOM 942 N N . GLY A 1 121 ? 7.742 -9.148 -6.332 1 90.56 121 GLY A N 1
ATOM 943 C CA . GLY A 1 121 ? 7.941 -10.109 -5.258 1 90.56 121 GLY A CA 1
ATOM 944 C C . GLY A 1 121 ? 8.844 -11.266 -5.645 1 90.56 121 GLY A C 1
ATOM 945 O O . GLY A 1 121 ? 9.188 -12.102 -4.809 1 90.56 121 GLY A O 1
ATOM 946 N N . GLY A 1 122 ? 9.242 -11.328 -6.859 1 91.12 122 GLY A N 1
ATOM 947 C CA . GLY A 1 122 ? 10.148 -12.367 -7.324 1 91.12 122 GLY A CA 1
ATOM 948 C C . GLY A 1 122 ? 9.523 -13.75 -7.32 1 91.12 122 GLY A C 1
ATOM 949 O O . GLY A 1 122 ? 10.18 -14.734 -6.98 1 91.12 122 GLY A O 1
ATOM 950 N N . VAL A 1 123 ? 8.289 -13.781 -7.645 1 94.25 123 VAL A N 1
ATOM 951 C CA . VAL A 1 123 ? 7.559 -15.047 -7.629 1 94.25 123 VAL A CA 1
ATOM 952 C C . VAL A 1 123 ? 8.086 -15.961 -8.734 1 94.25 123 VAL A C 1
ATOM 954 O O . VAL A 1 123 ? 8.352 -17.141 -8.492 1 94.25 123 VAL A O 1
ATOM 957 N N . VAL A 1 124 ? 8.273 -15.406 -9.914 1 95.31 124 VAL A N 1
ATOM 958 C CA . VAL A 1 124 ? 8.734 -16.172 -11.062 1 95.31 124 VAL A CA 1
ATOM 959 C C . VAL A 1 124 ? 10.234 -15.992 -11.242 1 95.31 124 VAL A C 1
ATOM 961 O O . VAL A 1 124 ? 10.75 -14.875 -11.117 1 95.31 124 VAL A O 1
ATOM 964 N N . ASP A 1 125 ? 10.906 -17 -11.555 1 94.31 125 ASP A N 1
ATOM 965 C CA . ASP A 1 125 ? 12.328 -16.953 -11.859 1 94.31 125 ASP A CA 1
ATOM 966 C C . ASP A 1 125 ? 12.57 -16.406 -13.266 1 94.31 125 ASP A C 1
ATOM 968 O O . ASP A 1 125 ? 12.602 -17.156 -14.234 1 94.31 125 ASP A O 1
ATOM 972 N N . THR A 1 126 ? 12.945 -15.195 -13.328 1 93.75 126 THR A N 1
ATOM 973 C CA . THR A 1 126 ? 13.102 -14.562 -14.633 1 93.75 126 THR A CA 1
ATOM 974 C C . THR A 1 126 ? 14.422 -14.977 -15.273 1 93.75 126 THR A C 1
ATOM 976 O O . THR A 1 126 ? 14.578 -14.906 -16.5 1 93.75 126 THR A O 1
ATOM 979 N N . GLU A 1 127 ? 15.383 -15.312 -14.461 1 93.69 127 GLU A N 1
ATOM 980 C CA . GLU A 1 127 ? 16.641 -15.789 -15.016 1 93.69 127 GLU A CA 1
ATOM 981 C C . GLU A 1 127 ? 16.453 -17.109 -15.75 1 93.69 127 GLU A C 1
ATOM 983 O O . GLU A 1 127 ? 17.109 -17.359 -16.766 1 93.69 127 GLU A O 1
ATOM 988 N N . GLY A 1 128 ? 15.547 -17.922 -15.227 1 92.5 128 GLY A N 1
ATOM 989 C CA . GLY A 1 128 ? 15.227 -19.188 -15.859 1 92.5 128 GLY A CA 1
ATOM 990 C C . GLY A 1 128 ? 14.523 -19.031 -17.188 1 92.5 128 GLY A C 1
ATOM 991 O O . GLY A 1 128 ? 14.398 -20 -17.938 1 92.5 128 GLY A O 1
ATOM 992 N N . LEU A 1 129 ? 14.172 -17.844 -17.531 1 93.06 129 LEU A N 1
ATOM 993 C CA . LEU A 1 129 ? 13.461 -17.578 -18.781 1 93.06 129 LEU A CA 1
ATOM 994 C C . LEU A 1 129 ? 14.43 -17.125 -19.875 1 93.06 129 LEU A C 1
ATOM 996 O O . LEU A 1 129 ? 14.016 -16.875 -21 1 93.06 129 LEU A O 1
ATOM 1000 N N . CYS A 1 130 ? 15.695 -17.078 -19.484 1 93.44 130 CYS A N 1
ATOM 1001 C CA . CYS A 1 130 ? 16.703 -16.719 -20.469 1 93.44 130 CYS A CA 1
ATOM 1002 C C . CYS A 1 130 ? 17.062 -17.906 -21.359 1 93.44 130 CYS A C 1
ATOM 1004 O O . CYS A 1 130 ? 17.422 -18.969 -20.844 1 93.44 130 CYS A O 1
ATOM 1006 N N . VAL A 1 131 ? 17 -17.781 -22.609 1 90.94 131 VAL A N 1
ATOM 1007 C CA . VAL A 1 131 ? 17.328 -18.844 -23.562 1 90.94 131 VAL A CA 1
ATOM 1008 C C . VAL A 1 131 ? 18.719 -18.609 -24.141 1 90.94 131 VAL A C 1
ATOM 1010 O O . VAL A 1 131 ? 19.594 -19.469 -2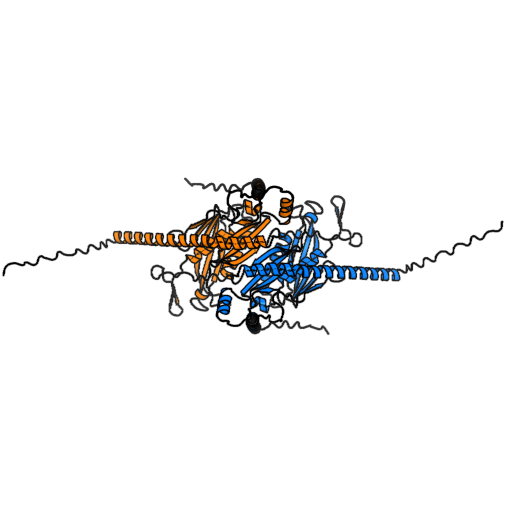4.047 1 90.94 131 VAL A O 1
ATOM 1013 N N . LEU A 1 132 ? 18.906 -17.453 -24.781 1 90.75 132 LEU A N 1
ATOM 1014 C CA . LEU A 1 132 ? 20.188 -16.953 -25.266 1 90.75 132 LEU A CA 1
ATOM 1015 C C . LEU A 1 132 ? 20.484 -15.562 -24.719 1 90.75 132 LEU A C 1
ATOM 1017 O O . LEU A 1 132 ? 19.859 -14.586 -25.141 1 90.75 132 LEU A O 1
ATOM 1021 N N . PRO A 1 133 ? 21.453 -15.539 -23.781 1 88.88 133 PRO A N 1
ATOM 1022 C CA . PRO A 1 133 ? 21.734 -14.242 -23.156 1 88.88 133 PRO A CA 1
ATOM 1023 C C . PRO A 1 133 ? 21.922 -13.117 -24.172 1 88.88 133 PRO A C 1
ATOM 1025 O O . PRO A 1 133 ? 22.703 -13.266 -25.125 1 88.88 133 PRO A O 1
ATOM 1028 N N . GLY A 1 134 ? 21.188 -12.078 -23.969 1 90.62 134 GLY A N 1
ATOM 1029 C CA . GLY A 1 134 ? 21.281 -10.883 -24.797 1 90.62 134 GLY A CA 1
ATOM 1030 C C . GLY A 1 134 ? 20.547 -11.008 -26.125 1 90.62 134 GLY A C 1
ATOM 1031 O O . GLY A 1 134 ? 20.422 -10.031 -26.859 1 90.62 134 GLY A O 1
ATOM 1032 N N . ARG A 1 135 ? 20.047 -12.18 -26.453 1 92 135 ARG A N 1
ATOM 1033 C CA . ARG A 1 135 ? 19.438 -12.375 -27.75 1 92 135 ARG A CA 1
ATOM 1034 C C . ARG A 1 135 ? 17.969 -12.789 -27.625 1 92 135 ARG A C 1
ATOM 1036 O O . ARG A 1 135 ? 17.094 -12.148 -28.203 1 92 135 ARG A O 1
ATOM 1043 N N . ARG A 1 136 ? 17.781 -13.93 -26.906 1 93.06 136 ARG A N 1
ATOM 1044 C CA . ARG A 1 136 ? 16.406 -14.438 -26.797 1 93.06 136 ARG A CA 1
ATOM 1045 C C . ARG A 1 136 ? 16.062 -14.797 -25.359 1 93.06 136 ARG A C 1
ATOM 1047 O O . ARG A 1 136 ? 16.812 -15.508 -24.688 1 93.06 136 ARG A O 1
ATOM 1054 N N . VAL A 1 137 ? 14.914 -14.289 -24.906 1 94.69 137 VAL A N 1
ATOM 1055 C CA . VAL A 1 137 ? 14.367 -14.648 -23.609 1 94.69 137 VAL A CA 1
ATOM 1056 C C . VAL A 1 137 ? 12.867 -14.898 -23.734 1 94.69 137 VAL A C 1
ATOM 1058 O O . VAL A 1 137 ? 12.219 -14.406 -24.656 1 94.69 137 VAL A O 1
ATOM 1061 N N . TRP A 1 138 ? 12.297 -15.688 -22.844 1 93.94 138 TRP A N 1
ATOM 1062 C CA . TRP A 1 138 ? 10.852 -15.883 -22.797 1 93.94 138 TRP A CA 1
ATOM 1063 C C . TRP A 1 138 ? 10.148 -14.648 -22.234 1 93.94 138 TRP A C 1
ATOM 1065 O O . TRP A 1 138 ? 10.602 -14.062 -21.25 1 93.94 138 TRP A O 1
ATOM 1075 N N . SER A 1 139 ? 9.18 -14.242 -22.938 1 96.12 139 SER A N 1
ATOM 1076 C CA . SER A 1 139 ? 8.25 -13.234 -22.438 1 96.12 139 SER A CA 1
ATOM 1077 C C . SER A 1 139 ? 6.902 -13.852 -22.078 1 96.12 139 SER A C 1
ATOM 1079 O O . SER A 1 139 ? 6.203 -14.383 -22.938 1 96.12 139 SER A O 1
ATOM 1081 N N . ILE A 1 140 ? 6.566 -13.734 -20.844 1 96.62 140 ILE A N 1
ATOM 1082 C CA . ILE A 1 140 ? 5.316 -14.289 -20.344 1 96.62 140 ILE A CA 1
ATOM 1083 C C . ILE A 1 140 ? 4.293 -13.172 -20.156 1 96.62 140 ILE A C 1
ATOM 1085 O O . ILE A 1 140 ? 4.594 -12.141 -19.562 1 96.62 140 ILE A O 1
ATOM 1089 N N . SER A 1 141 ? 3.166 -13.359 -20.719 1 97.5 141 SER A N 1
ATOM 1090 C CA . SER A 1 141 ? 2.064 -12.422 -20.547 1 97.5 141 SER A CA 1
ATOM 1091 C C . SER A 1 141 ? 0.862 -13.094 -19.891 1 97.5 141 SER A C 1
ATOM 1093 O O . SER A 1 141 ? 0.444 -14.172 -20.312 1 97.5 141 SER A O 1
ATOM 1095 N N . VAL A 1 142 ? 0.379 -12.5 -18.844 1 98.19 142 VAL A N 1
ATOM 1096 C CA . VAL A 1 142 ? -0.819 -13 -18.188 1 98.19 142 VAL A CA 1
ATOM 1097 C C . VAL A 1 142 ? -1.955 -11.992 -18.328 1 98.19 142 VAL A C 1
ATOM 1099 O O . VAL A 1 142 ? -1.854 -10.859 -17.859 1 98.19 142 VAL A O 1
ATOM 1102 N N . ASP A 1 143 ? -2.969 -12.445 -18.984 1 97.94 143 ASP A N 1
ATOM 1103 C CA . ASP A 1 143 ? -4.156 -11.617 -19.188 1 97.94 143 ASP A CA 1
ATOM 1104 C C . ASP A 1 143 ? -5.277 -12.031 -18.234 1 97.94 143 ASP A C 1
ATOM 1106 O O . ASP A 1 143 ? -5.801 -13.148 -18.328 1 97.94 143 ASP A O 1
ATOM 1110 N N . VAL A 1 144 ? -5.66 -11.078 -17.375 1 98.25 144 VAL A N 1
ATOM 1111 C CA . VAL A 1 144 ? -6.688 -11.344 -16.375 1 98.25 144 VAL A CA 1
ATOM 1112 C C . VAL A 1 144 ? -7.996 -10.68 -16.797 1 98.25 144 VAL A C 1
ATOM 1114 O O . VAL A 1 144 ? -8.039 -9.477 -17.062 1 98.25 144 VAL A O 1
ATOM 1117 N N . THR A 1 145 ? -9.047 -11.477 -16.812 1 97.38 145 THR A N 1
ATOM 1118 C CA . THR A 1 145 ? -10.359 -10.977 -17.203 1 97.38 145 THR A CA 1
ATOM 1119 C C . THR A 1 145 ? -11.367 -11.156 -16.078 1 97.38 145 THR A C 1
ATOM 1121 O O . THR A 1 145 ? -11.602 -12.281 -15.633 1 97.38 145 THR A O 1
ATOM 1124 N N . VAL A 1 146 ? -11.953 -10.031 -15.703 1 96.38 146 VAL A N 1
ATOM 1125 C CA . VAL A 1 146 ? -13.023 -10.07 -14.711 1 96.38 146 VAL A CA 1
ATOM 1126 C C . VAL A 1 146 ? -14.367 -10.289 -15.398 1 96.38 146 VAL A C 1
ATOM 1128 O O . VAL A 1 146 ? -14.883 -9.391 -16.062 1 96.38 146 VAL A O 1
ATOM 1131 N N . LEU A 1 147 ? -14.914 -11.414 -15.219 1 95 147 LEU A N 1
ATOM 1132 C CA . LEU A 1 147 ? -16.156 -11.766 -15.891 1 95 147 LEU A CA 1
ATOM 1133 C C . LEU A 1 147 ? -17.359 -11.281 -15.094 1 95 147 LEU A C 1
ATOM 1135 O O . LEU A 1 147 ? -18.359 -10.859 -15.664 1 95 147 LEU A O 1
ATOM 1139 N N . ASN A 1 148 ? -17.281 -11.391 -13.82 1 93.88 148 ASN A N 1
ATOM 1140 C CA . ASN A 1 148 ? -18.312 -10.914 -12.898 1 93.88 148 ASN A CA 1
ATOM 1141 C C . ASN A 1 148 ? -17.703 -10.398 -11.602 1 93.88 148 ASN A C 1
ATOM 1143 O O . ASN A 1 148 ? -16.75 -10.984 -11.078 1 93.88 148 ASN A O 1
ATOM 1147 N N . ASP A 1 149 ? -18.297 -9.312 -11.109 1 93 149 ASP A N 1
ATOM 1148 C CA . ASP A 1 149 ? -17.75 -8.672 -9.922 1 93 149 ASP A CA 1
ATOM 1149 C C . ASP A 1 149 ? -18.812 -8.484 -8.852 1 93 149 ASP A C 1
ATOM 1151 O O . ASP A 1 149 ? -19.641 -7.562 -8.938 1 93 149 ASP A O 1
ATOM 1155 N N . GLU A 1 150 ? -18.812 -9.273 -7.902 1 92.69 150 GLU A N 1
ATOM 1156 C CA . GLU A 1 150 ? -19.703 -9.133 -6.746 1 92.69 150 GLU A CA 1
ATOM 1157 C C . GLU A 1 150 ? -18.906 -8.805 -5.484 1 92.69 150 GLU A C 1
ATOM 1159 O O . GLU A 1 150 ? -19.312 -9.18 -4.379 1 92.69 150 GLU A O 1
ATOM 1164 N N . GLY A 1 151 ? -17.703 -8.312 -5.707 1 93.56 151 GLY A N 1
ATOM 1165 C CA . GLY A 1 151 ? -16.828 -7.949 -4.602 1 93.56 151 GLY A CA 1
ATOM 1166 C C . GLY A 1 151 ? -15.578 -8.797 -4.523 1 93.56 151 GLY A C 1
ATOM 1167 O O . GLY A 1 151 ? -15.555 -9.93 -5.016 1 93.56 151 GLY A O 1
ATOM 1168 N N . ASN A 1 152 ? -14.547 -8.172 -4.039 1 95.94 152 ASN A N 1
ATOM 1169 C CA . ASN A 1 152 ? -13.281 -8.852 -3.764 1 95.94 152 ASN A CA 1
ATOM 1170 C C . ASN A 1 152 ? -12.609 -9.336 -5.047 1 95.94 152 ASN A C 1
ATOM 1172 O O . ASN A 1 152 ? -12.109 -10.461 -5.098 1 95.94 152 ASN A O 1
ATOM 1176 N N . VAL A 1 153 ? -12.578 -8.578 -5.996 1 96.19 153 VAL A N 1
ATOM 1177 C CA . VAL A 1 153 ? -11.984 -8.93 -7.285 1 96.19 153 VAL A CA 1
ATOM 1178 C C . VAL A 1 153 ? -10.477 -9.062 -7.141 1 96.19 153 VAL A C 1
ATOM 1180 O O . VAL A 1 153 ? -9.852 -9.891 -7.812 1 96.19 153 VAL A O 1
ATOM 1183 N N . THR A 1 154 ? -9.938 -8.328 -6.246 1 96.81 154 THR A N 1
ATOM 1184 C CA . THR A 1 154 ? -8.492 -8.32 -6.062 1 96.81 154 THR A CA 1
ATOM 1185 C C . THR A 1 154 ? -7.984 -9.711 -5.688 1 96.81 154 THR A C 1
ATOM 1187 O O . THR A 1 154 ? -7.07 -10.234 -6.328 1 96.81 154 THR A O 1
ATOM 1190 N N . ASP A 1 155 ? -8.578 -10.281 -4.75 1 98.31 155 ASP A N 1
ATOM 1191 C CA . ASP A 1 155 ? -8.141 -11.594 -4.285 1 98.31 155 ASP A CA 1
ATOM 1192 C C . ASP A 1 155 ? -8.359 -12.656 -5.359 1 98.31 155 ASP A C 1
ATOM 1194 O O . ASP A 1 155 ? -7.473 -13.477 -5.609 1 98.31 155 ASP A O 1
ATOM 1198 N N . VAL A 1 156 ? -9.484 -12.617 -5.922 1 98.56 156 VAL A N 1
ATOM 1199 C CA . VAL A 1 156 ? -9.828 -13.617 -6.922 1 98.56 156 VAL A CA 1
ATOM 1200 C C . VAL A 1 156 ? -8.875 -13.508 -8.109 1 98.56 156 VAL A C 1
ATOM 1202 O O . VAL A 1 156 ? -8.469 -14.523 -8.68 1 98.56 156 VAL A O 1
ATOM 1205 N N . ALA A 1 157 ? -8.57 -12.32 -8.492 1 98.5 157 ALA A N 1
ATOM 1206 C CA . ALA A 1 157 ? -7.617 -12.094 -9.578 1 98.5 157 ALA A CA 1
ATOM 1207 C C . ALA A 1 157 ? -6.242 -12.656 -9.227 1 98.5 157 ALA A C 1
ATOM 1209 O O . ALA A 1 157 ? -5.594 -13.289 -10.07 1 98.5 157 ALA A O 1
ATOM 1210 N N . VAL A 1 158 ? -5.797 -12.422 -8.047 1 98.44 158 VAL A N 1
ATOM 1211 C CA . VAL A 1 158 ? -4.504 -12.938 -7.602 1 98.44 158 VAL A CA 1
ATOM 1212 C C . VAL A 1 158 ? -4.523 -14.461 -7.609 1 98.44 158 VAL A C 1
ATOM 1214 O O . VAL A 1 158 ? -3.588 -15.102 -8.102 1 98.44 158 VAL A O 1
ATOM 1217 N N . TRP A 1 159 ? -5.59 -15.023 -7.07 1 98.75 159 TRP A N 1
ATOM 1218 C CA . TRP A 1 159 ? -5.703 -16.469 -7.016 1 98.75 159 TRP A CA 1
ATOM 1219 C C . TRP A 1 159 ? -5.695 -17.078 -8.414 1 98.75 159 TRP A C 1
ATOM 1221 O O . TRP A 1 159 ? -5.027 -18.078 -8.664 1 98.75 159 TRP A O 1
ATOM 1231 N N . ALA A 1 160 ? -6.418 -16.469 -9.32 1 98.69 160 ALA A N 1
ATOM 1232 C CA . ALA A 1 160 ? -6.457 -16.953 -10.695 1 98.69 160 ALA A CA 1
ATOM 1233 C C . ALA A 1 160 ? -5.078 -16.859 -11.344 1 98.69 160 ALA A C 1
ATOM 1235 O O . ALA A 1 160 ? -4.668 -17.766 -12.07 1 98.69 160 ALA A O 1
ATOM 1236 N N . THR A 1 161 ? -4.422 -15.805 -11.117 1 98.56 161 THR A N 1
ATOM 1237 C CA . THR A 1 161 ? -3.094 -15.586 -11.68 1 98.56 161 THR A CA 1
ATOM 1238 C C . THR A 1 161 ? -2.105 -16.609 -11.141 1 98.56 161 THR A C 1
ATOM 1240 O O . THR A 1 161 ? -1.353 -17.219 -11.906 1 98.56 161 THR A O 1
ATOM 1243 N N . VAL A 1 162 ? -2.113 -16.797 -9.867 1 98.19 162 VAL A N 1
ATOM 1244 C CA . VAL A 1 162 ? -1.223 -17.766 -9.242 1 98.19 162 VAL A CA 1
ATOM 1245 C C . VAL A 1 162 ? -1.536 -19.172 -9.773 1 98.19 162 VAL A C 1
ATOM 1247 O O . VAL A 1 162 ? -0.626 -19.938 -10.094 1 98.19 162 VAL A O 1
ATOM 1250 N N . ALA A 1 163 ? -2.799 -19.484 -9.891 1 98.31 163 ALA A N 1
ATOM 1251 C CA . ALA A 1 163 ? -3.223 -20.781 -10.383 1 98.31 163 ALA A CA 1
ATOM 1252 C C . ALA A 1 163 ? -2.682 -21.047 -11.789 1 98.31 163 ALA A C 1
ATOM 1254 O O . ALA A 1 163 ? -2.129 -22.109 -12.055 1 98.31 163 ALA A O 1
ATOM 1255 N N . VAL A 1 164 ? -2.799 -20.094 -12.648 1 98.06 164 VAL A N 1
ATOM 1256 C CA . VAL A 1 164 ? -2.393 -20.312 -14.031 1 98.06 164 VAL A CA 1
ATOM 1257 C C . VAL A 1 164 ? -0.871 -20.406 -14.117 1 98.06 164 VAL A C 1
ATOM 1259 O O . VAL A 1 164 ? -0.328 -21.172 -14.914 1 98.06 164 VAL A O 1
ATOM 1262 N N . LEU A 1 165 ? -0.196 -19.641 -13.328 1 97.44 165 LEU A N 1
ATOM 1263 C CA . LEU A 1 165 ? 1.262 -19.688 -13.32 1 97.44 165 LEU A CA 1
ATOM 1264 C C . LEU A 1 165 ? 1.765 -21.047 -12.859 1 97.44 165 LEU A C 1
ATOM 1266 O O . LEU A 1 165 ? 2.74 -21.562 -13.398 1 97.44 165 LEU A O 1
ATOM 1270 N N . LEU A 1 166 ? 1.104 -21.578 -11.898 1 96.75 166 LEU A N 1
ATOM 1271 C CA . LEU A 1 166 ? 1.5 -22.875 -11.359 1 96.75 166 LEU A CA 1
ATOM 1272 C C . LEU A 1 166 ? 1.193 -24 -12.344 1 96.75 166 LEU A C 1
ATOM 1274 O O . LEU A 1 166 ? 1.933 -24.984 -12.422 1 96.75 166 LEU A O 1
ATOM 1278 N N . HIS A 1 167 ? 0.148 -23.828 -13.047 1 96.19 167 HIS A N 1
ATOM 1279 C CA . HIS A 1 167 ? -0.355 -24.906 -13.883 1 96.19 167 HIS A CA 1
ATOM 1280 C C . HIS A 1 167 ? 0.283 -24.891 -15.266 1 96.19 167 HIS A C 1
ATOM 1282 O O . HIS A 1 167 ? 0.371 -25.922 -15.938 1 96.19 167 HIS A O 1
ATOM 1288 N N . TYR A 1 168 ? 0.722 -23.797 -15.664 1 95.44 168 TYR A N 1
ATOM 1289 C CA . TYR A 1 168 ? 1.234 -23.578 -17.016 1 95.44 168 TYR A CA 1
ATOM 1290 C C . TYR A 1 168 ? 2.512 -24.375 -17.25 1 95.44 168 TYR A C 1
ATOM 1292 O O . TYR A 1 168 ? 3.297 -24.578 -16.312 1 95.44 168 TYR A O 1
ATOM 1300 N N . ARG A 1 169 ? 2.678 -24.781 -18.484 1 91.62 169 ARG A N 1
ATOM 1301 C CA . ARG A 1 169 ? 3.885 -25.453 -18.953 1 91.62 169 ARG A CA 1
ATOM 1302 C C . ARG A 1 169 ? 4.387 -24.828 -20.25 1 91.62 169 ARG A C 1
ATOM 1304 O O . ARG A 1 169 ? 3.654 -24.75 -21.234 1 91.62 169 ARG A O 1
ATOM 1311 N N . ARG A 1 170 ? 5.551 -24.391 -20.203 1 87.69 170 ARG A N 1
ATOM 1312 C CA . ARG A 1 170 ? 6.109 -23.781 -21.406 1 87.69 170 ARG A CA 1
ATOM 1313 C C . ARG A 1 170 ? 6.672 -24.828 -22.344 1 87.69 170 ARG A C 1
ATOM 1315 O O . ARG A 1 170 ? 7.129 -25.891 -21.906 1 87.69 170 ARG A O 1
ATOM 1322 N N . PRO A 1 171 ? 6.637 -24.484 -23.656 1 83.06 171 PRO A N 1
ATOM 1323 C CA . PRO A 1 171 ? 7.211 -25.422 -24.625 1 83.06 171 PRO A CA 1
ATOM 1324 C C . PRO A 1 171 ? 8.727 -25.578 -24.484 1 83.06 171 PRO A C 1
ATOM 1326 O O . PRO A 1 171 ? 9.398 -24.641 -24.047 1 83.06 171 PRO A O 1
ATOM 1329 N N . GLU A 1 172 ? 9.172 -26.672 -24.766 1 79.19 172 GLU A N 1
ATOM 1330 C CA . GLU A 1 172 ? 10.609 -26.938 -24.703 1 79.19 172 GLU A CA 1
ATOM 1331 C C . GLU A 1 172 ? 11.305 -26.469 -25.984 1 79.19 172 GLU A C 1
ATOM 1333 O O . GLU A 1 172 ? 10.695 -26.469 -27.062 1 79.19 172 GLU A O 1
ATOM 1338 N N . LEU A 1 173 ? 12.523 -25.875 -25.766 1 78 173 LEU A N 1
ATOM 1339 C CA . LEU A 1 173 ? 13.289 -25.359 -26.891 1 78 173 LEU A CA 1
ATOM 1340 C C . LEU A 1 173 ? 14.586 -26.141 -27.078 1 78 173 LEU A C 1
ATOM 1342 O O . LEU A 1 173 ? 15.109 -26.719 -26.125 1 78 173 LEU A O 1
ATOM 1346 N N . THR A 1 174 ? 14.867 -26.422 -28.328 1 72.81 174 THR A N 1
ATOM 1347 C CA . THR A 1 174 ? 16.219 -26.875 -28.672 1 72.81 174 THR A CA 1
ATOM 1348 C C . THR A 1 174 ? 17.031 -25.75 -29.297 1 72.81 174 THR A C 1
ATOM 1350 O O . THR A 1 174 ? 16.547 -25.031 -30.172 1 72.81 174 THR A O 1
ATOM 1353 N N . ILE A 1 175 ? 18.141 -25.516 -28.641 1 71.94 175 ILE A N 1
ATOM 1354 C CA . ILE A 1 175 ? 19.016 -24.453 -29.141 1 71.94 175 ILE A CA 1
ATOM 1355 C C . ILE A 1 175 ? 20.109 -25.047 -30.016 1 71.94 175 ILE A C 1
ATOM 1357 O O . ILE A 1 175 ? 20.828 -25.953 -29.594 1 71.94 175 ILE A O 1
ATOM 1361 N N . ARG A 1 176 ? 20.125 -24.797 -31.219 1 71.56 176 ARG A N 1
ATOM 1362 C CA . ARG A 1 176 ? 21.234 -25.125 -32.125 1 71.56 176 ARG A CA 1
ATOM 1363 C C . ARG A 1 176 ? 21.984 -23.875 -32.562 1 71.56 176 ARG A C 1
ATOM 1365 O O . ARG A 1 176 ? 21.578 -23.203 -33.5 1 71.56 176 ARG A O 1
ATOM 1372 N N . GLY A 1 177 ? 23.141 -23.656 -31.922 1 65.56 177 GLY A N 1
ATOM 1373 C CA . GLY A 1 177 ? 23.875 -22.438 -32.188 1 65.56 177 GLY A CA 1
ATOM 1374 C C . GLY A 1 177 ? 23.094 -21.172 -31.859 1 65.56 177 GLY A C 1
ATOM 1375 O O . GLY A 1 177 ? 22.719 -20.969 -30.703 1 65.56 177 GLY A O 1
ATOM 1376 N N . ASP A 1 178 ? 22.844 -20.406 -32.906 1 68.31 178 ASP A N 1
ATOM 1377 C CA . ASP A 1 178 ? 22.109 -19.156 -32.75 1 68.31 178 ASP A CA 1
ATOM 1378 C C . ASP A 1 178 ? 20.625 -19.344 -33.094 1 68.31 178 ASP A C 1
ATOM 1380 O O . ASP A 1 178 ? 19.844 -18.391 -33.031 1 68.31 178 ASP A O 1
ATOM 1384 N N . SER A 1 179 ? 20.312 -20.656 -33.438 1 73 179 SER A N 1
ATOM 1385 C CA . SER A 1 179 ? 18.938 -20.906 -33.844 1 73 179 SER A CA 1
ATOM 1386 C C . SER A 1 179 ? 18.141 -21.578 -32.719 1 73 179 SER A C 1
ATOM 1388 O O . SER A 1 179 ? 18.672 -22.422 -31.984 1 73 179 SER A O 1
ATOM 1390 N N . VAL A 1 180 ? 17.047 -21.047 -32.438 1 69.94 180 VAL A N 1
ATOM 1391 C CA . VAL A 1 180 ? 16.156 -21.578 -31.406 1 69.94 180 VAL A CA 1
ATOM 1392 C C . VAL A 1 180 ? 14.977 -22.297 -32.062 1 69.94 180 VAL A C 1
ATOM 1394 O O . VAL A 1 180 ? 14.266 -21.719 -32.875 1 69.94 180 VAL A O 1
ATOM 1397 N N . ILE A 1 181 ? 14.977 -23.641 -31.891 1 69.38 181 ILE A N 1
ATOM 1398 C CA . ILE A 1 181 ? 13.883 -24.422 -32.438 1 69.38 181 ILE A CA 1
ATOM 1399 C C . ILE A 1 181 ? 12.867 -24.734 -31.359 1 69.38 181 ILE A C 1
ATOM 1401 O O . ILE A 1 181 ? 13.219 -25.297 -30.312 1 69.38 181 ILE A O 1
ATOM 1405 N N . LEU A 1 182 ? 11.656 -24.359 -31.562 1 67.69 182 LEU A N 1
ATOM 1406 C CA . LEU A 1 182 ? 10.555 -24.641 -30.656 1 67.69 182 LEU A CA 1
ATOM 1407 C C . LEU A 1 182 ? 9.953 -26.016 -30.922 1 67.69 182 LEU A C 1
ATOM 1409 O O . LEU A 1 182 ? 9.656 -26.359 -32.062 1 67.69 182 LEU A O 1
ATOM 1413 N N . HIS A 1 183 ? 10.078 -26.922 -29.922 1 69.19 183 HIS A N 1
ATOM 1414 C CA . HIS A 1 183 ? 9.492 -28.25 -30.109 1 69.19 183 HIS A CA 1
ATOM 1415 C C . HIS A 1 183 ? 8.031 -28.266 -29.672 1 69.19 183 HIS A C 1
ATOM 1417 O O . HIS A 1 183 ? 7.68 -27.703 -28.641 1 69.19 183 HIS A O 1
ATOM 1423 N N . PRO A 1 184 ? 7.195 -28.812 -30.609 1 62.38 184 PRO A N 1
ATOM 1424 C CA . PRO A 1 184 ? 5.805 -28.969 -30.172 1 62.38 184 PRO A CA 1
ATOM 1425 C C . PRO A 1 184 ? 5.668 -29.875 -28.953 1 62.38 184 PRO A C 1
ATOM 1427 O O . PRO A 1 184 ? 6.566 -30.672 -28.656 1 62.38 184 PRO A O 1
ATOM 1430 N N . THR A 1 185 ? 4.609 -29.797 -28.172 1 60.75 185 THR A N 1
ATOM 1431 C CA . THR A 1 185 ? 4.34 -30.453 -26.906 1 60.75 185 THR A CA 1
ATOM 1432 C C . THR A 1 185 ? 4.281 -31.969 -27.078 1 60.75 185 THR A C 1
ATOM 1434 O O . THR A 1 185 ? 4.52 -32.719 -26.141 1 60.75 185 THR A O 1
ATOM 1437 N N . HIS A 1 186 ? 4.07 -32.312 -28.281 1 63.88 186 HIS A N 1
ATOM 1438 C CA . HIS A 1 186 ? 3.957 -33.75 -28.516 1 63.88 186 HIS A CA 1
ATOM 1439 C C . HIS A 1 186 ? 5.332 -34.406 -28.641 1 63.88 186 HIS A C 1
ATOM 1441 O O . HIS A 1 186 ? 5.473 -35.625 -28.453 1 63.88 186 HIS A O 1
ATOM 1447 N N . GLU A 1 187 ? 6.242 -33.594 -28.891 1 63.31 187 GLU A N 1
ATOM 1448 C CA . GLU A 1 187 ? 7.582 -34.125 -29.109 1 63.31 187 GLU A CA 1
ATOM 1449 C C . GLU A 1 187 ? 8.398 -34.125 -27.828 1 63.31 187 GLU A C 1
ATOM 1451 O O . GLU A 1 187 ? 9.141 -35.062 -27.547 1 63.31 187 GLU A O 1
ATOM 1456 N N . ARG A 1 188 ? 8.203 -33.062 -27.047 1 70.25 188 ARG A N 1
ATOM 1457 C CA . ARG A 1 188 ? 8.938 -32.938 -25.797 1 70.25 188 ARG A CA 1
ATOM 1458 C C . ARG A 1 188 ? 8.023 -32.5 -24.672 1 70.25 188 ARG A C 1
ATOM 1460 O O . ARG A 1 188 ? 7.129 -31.672 -24.891 1 70.25 188 ARG A O 1
ATOM 1467 N N . ASP A 1 189 ? 8.242 -33.094 -23.547 1 78.44 189 ASP A N 1
ATOM 1468 C CA . ASP A 1 189 ? 7.422 -32.75 -22.391 1 78.44 189 ASP A CA 1
ATOM 1469 C C . ASP A 1 189 ? 7.566 -31.281 -22 1 78.44 189 ASP A C 1
ATOM 1471 O O . ASP A 1 189 ? 8.68 -30.781 -21.859 1 78.44 189 ASP A O 1
ATOM 1475 N N . PRO A 1 190 ? 6.453 -30.656 -22 1 83.25 190 PRO A N 1
ATOM 1476 C CA . PRO A 1 190 ? 6.496 -29.25 -21.594 1 83.25 190 PRO A CA 1
ATOM 1477 C C . PRO A 1 190 ? 7.047 -29.047 -20.188 1 83.25 190 PRO A C 1
ATOM 1479 O O . PRO A 1 190 ? 7.039 -29.984 -19.375 1 83.25 190 PRO A O 1
ATOM 1482 N N . VAL A 1 191 ? 7.652 -27.859 -20.016 1 87.56 191 VAL A N 1
ATOM 1483 C CA . VAL A 1 191 ? 8.391 -27.578 -18.781 1 87.56 191 VAL A CA 1
ATOM 1484 C C . VAL A 1 191 ? 7.605 -26.594 -17.922 1 87.56 191 VAL A C 1
ATOM 1486 O O . VAL A 1 191 ? 7.145 -25.562 -18.406 1 87.56 191 VAL A O 1
ATOM 1489 N N . PRO A 1 192 ? 7.391 -26.984 -16.672 1 92.56 192 PRO A N 1
ATOM 1490 C CA . PRO A 1 192 ? 6.73 -26.047 -15.766 1 92.56 192 PRO A CA 1
ATOM 1491 C C . PRO A 1 192 ? 7.566 -24.781 -15.516 1 92.56 192 PRO A C 1
ATOM 1493 O O . PRO A 1 192 ? 8.797 -24.828 -15.641 1 92.56 192 PRO A O 1
ATOM 1496 N N . LEU A 1 193 ? 6.93 -23.719 -15.203 1 94.12 193 LEU A N 1
ATOM 1497 C CA . LEU A 1 193 ? 7.641 -22.5 -14.836 1 94.12 193 LEU A CA 1
ATOM 1498 C C . LEU A 1 193 ? 8.312 -22.656 -13.469 1 94.12 193 LEU A C 1
ATOM 1500 O O . LEU A 1 193 ? 7.805 -23.375 -12.602 1 94.12 193 LEU A O 1
ATOM 1504 N N . SER A 1 194 ? 9.391 -21.984 -13.375 1 94.81 194 SER A N 1
ATOM 1505 C CA . SER A 1 194 ? 10.07 -21.969 -12.086 1 94.81 194 SER A CA 1
ATOM 1506 C C . SER A 1 194 ? 9.461 -20.922 -11.156 1 94.81 194 SER A C 1
ATOM 1508 O O . SER A 1 194 ? 9.664 -19.719 -11.359 1 94.81 194 SER A O 1
ATOM 1510 N N . ILE A 1 195 ? 8.742 -21.391 -10.141 1 95.31 195 ILE A N 1
ATOM 1511 C CA . ILE A 1 195 ? 8.062 -20.516 -9.188 1 95.31 195 ILE A CA 1
ATOM 1512 C C . ILE A 1 195 ? 8.758 -20.594 -7.832 1 95.31 195 ILE A C 1
ATOM 1514 O O . ILE A 1 195 ? 8.898 -21.672 -7.258 1 95.31 195 ILE A O 1
ATOM 1518 N N . HIS A 1 196 ? 9.172 -19.406 -7.285 1 92.56 196 HIS A N 1
ATOM 1519 C CA . HIS A 1 196 ? 9.914 -19.359 -6.031 1 92.56 196 HIS A CA 1
ATOM 1520 C C . HIS A 1 196 ? 8.984 -19.453 -4.832 1 92.56 196 HIS A C 1
ATOM 1522 O O . HIS A 1 196 ? 9.328 -20.047 -3.812 1 92.56 196 HIS A O 1
ATOM 1528 N N . HIS A 1 197 ? 7.918 -18.812 -4.891 1 92.81 197 HIS A N 1
ATOM 1529 C CA . HIS A 1 197 ? 6.902 -18.844 -3.844 1 92.81 197 HIS A CA 1
ATOM 1530 C C . HIS A 1 197 ? 5.527 -18.484 -4.395 1 92.81 197 HIS A C 1
ATOM 1532 O O . HIS A 1 197 ? 5.406 -18.078 -5.551 1 92.81 197 HIS A O 1
ATOM 1538 N N . THR A 1 198 ? 4.492 -18.719 -3.631 1 95.94 198 THR A N 1
ATOM 1539 C CA . THR A 1 198 ? 3.117 -18.562 -4.09 1 95.94 198 THR A CA 1
ATOM 1540 C C . THR A 1 198 ? 2.348 -17.609 -3.191 1 95.94 198 THR A C 1
ATOM 1542 O O . THR A 1 198 ? 1.729 -18.031 -2.211 1 95.94 198 THR A O 1
ATOM 1545 N N . PRO A 1 199 ? 2.354 -16.344 -3.545 1 97 199 PRO A N 1
ATOM 1546 C CA . PRO A 1 199 ? 1.597 -15.383 -2.746 1 97 199 PRO A CA 1
ATOM 1547 C C . PRO A 1 199 ? 0.09 -15.477 -2.979 1 97 199 PRO A C 1
ATOM 1549 O O . PRO A 1 199 ? -0.355 -15.602 -4.121 1 97 199 PRO A O 1
ATOM 1552 N N . LEU A 1 200 ? -0.664 -15.453 -1.992 1 98.31 200 LEU A N 1
ATOM 1553 C CA . LEU A 1 200 ? -2.121 -15.391 -2.025 1 98.31 200 LEU A CA 1
ATOM 1554 C C . LEU A 1 200 ? -2.633 -14.211 -1.21 1 98.31 200 LEU A C 1
ATOM 1556 O O . LEU A 1 200 ? -2.15 -13.953 -0.103 1 98.31 200 LEU A O 1
ATOM 1560 N N . SER A 1 201 ? -3.531 -13.492 -1.748 1 98.12 201 SER A N 1
ATOM 1561 C CA . SER A 1 201 ? -4.012 -12.289 -1.087 1 98.12 201 SER A CA 1
ATOM 1562 C C . SER A 1 201 ? -5.383 -12.508 -0.463 1 98.12 201 SER A C 1
ATOM 1564 O O . SER A 1 201 ? -6.152 -13.352 -0.924 1 98.12 201 SER A O 1
ATOM 1566 N N . PHE A 1 202 ? -5.66 -11.75 0.536 1 98.5 202 PHE A N 1
ATOM 1567 C CA . PHE A 1 202 ? -6.938 -11.711 1.237 1 98.5 202 PHE A CA 1
ATOM 1568 C C . PHE A 1 202 ? -7.324 -10.281 1.596 1 98.5 202 PHE A C 1
ATOM 1570 O O . PHE A 1 202 ? -6.527 -9.547 2.182 1 98.5 202 PHE A O 1
ATOM 1577 N N . SER A 1 203 ? -8.508 -9.938 1.235 1 97.94 203 SER A N 1
ATOM 1578 C CA . SER A 1 203 ? -9.016 -8.594 1.49 1 97.94 203 SER A CA 1
ATOM 1579 C C . SER A 1 203 ? -9.906 -8.562 2.727 1 97.94 203 SER A C 1
ATOM 1581 O O . SER A 1 203 ? -10.727 -9.461 2.932 1 97.94 203 SER A O 1
ATOM 1583 N N . PHE A 1 204 ? -9.75 -7.512 3.494 1 98.06 204 PHE A N 1
ATOM 1584 C CA . PHE A 1 204 ? -10.492 -7.359 4.738 1 98.06 204 PHE A CA 1
ATOM 1585 C C . PHE A 1 204 ? -11.211 -6.016 4.781 1 98.06 204 PHE A C 1
ATOM 1587 O O . PHE A 1 204 ? -10.68 -5.012 4.301 1 98.06 204 PHE A O 1
ATOM 1594 N N . ALA A 1 205 ? -12.352 -6.035 5.336 1 96.5 205 ALA A N 1
ATOM 1595 C CA . ALA A 1 205 ? -13.094 -4.812 5.625 1 96.5 205 ALA A CA 1
ATOM 1596 C C . ALA A 1 205 ? -13.109 -4.52 7.121 1 96.5 205 ALA A C 1
ATOM 1598 O O . ALA A 1 205 ? -13.477 -5.379 7.926 1 96.5 205 ALA A O 1
ATOM 1599 N N . ILE A 1 206 ? -12.648 -3.373 7.43 1 96.38 206 ILE A N 1
ATOM 1600 C CA . ILE A 1 206 ? -12.789 -2.879 8.797 1 96.38 206 ILE A CA 1
ATOM 1601 C C . ILE A 1 206 ? -14.148 -2.207 8.961 1 96.38 206 ILE A C 1
ATOM 1603 O O . ILE A 1 206 ? -14.461 -1.243 8.266 1 96.38 206 ILE A O 1
ATOM 1607 N N . THR A 1 207 ? -14.93 -2.65 9.867 1 94.62 207 THR A N 1
ATOM 1608 C CA . THR A 1 207 ? -16.359 -2.348 9.891 1 94.62 207 THR A CA 1
ATOM 1609 C C . THR A 1 207 ? -16.609 -0.936 10.414 1 94.62 207 THR A C 1
ATOM 1611 O O . THR A 1 207 ? -17.531 -0.256 9.969 1 94.62 207 THR A O 1
ATOM 1614 N N . MET A 1 208 ? -15.727 -0.548 11.375 1 91.56 208 MET A N 1
ATOM 1615 C CA . MET A 1 208 ? -15.977 0.754 11.984 1 91.56 208 MET A CA 1
ATOM 1616 C C . MET A 1 208 ? -14.664 1.448 12.344 1 91.56 208 MET A C 1
ATOM 1618 O O . MET A 1 208 ? -13.664 0.787 12.609 1 91.56 208 MET A O 1
ATOM 1622 N N . ALA A 1 209 ? -14.828 2.736 12.336 1 88.19 209 ALA A N 1
ATOM 1623 C CA . ALA A 1 209 ? -13.695 3.537 12.781 1 88.19 209 ALA A CA 1
ATOM 1624 C C . ALA A 1 209 ? -13.5 3.422 14.289 1 88.19 209 ALA A C 1
ATOM 1626 O O . ALA A 1 209 ? -14.453 3.186 15.031 1 88.19 209 ALA A O 1
ATOM 1627 N N . PRO A 1 210 ? -12.273 3.613 14.688 1 85 210 PRO A N 1
ATOM 1628 C CA . PRO A 1 210 ? -12 3.492 16.125 1 85 210 PRO A CA 1
ATOM 1629 C C . PRO A 1 210 ? -12.859 4.434 16.969 1 85 210 PRO A C 1
ATOM 1631 O O . PRO A 1 210 ? -13.328 4.051 18.047 1 85 210 PRO A O 1
ATOM 1634 N N . GLY A 1 211 ? -13.016 5.617 16.531 1 83.12 211 GLY A N 1
ATOM 1635 C CA . GLY A 1 211 ? -13.859 6.555 17.25 1 83.12 211 GLY A CA 1
ATOM 1636 C C . GLY A 1 211 ? -15.289 6.074 17.406 1 83.12 211 GLY A C 1
ATOM 1637 O O . GLY A 1 211 ? -15.875 6.184 18.5 1 83.12 211 GLY A O 1
ATOM 1638 N N . ASP A 1 212 ? -15.789 5.555 16.359 1 85.44 212 ASP A N 1
ATOM 1639 C CA . ASP A 1 212 ? -17.156 5.051 16.375 1 85.44 212 ASP A CA 1
ATOM 1640 C C . ASP A 1 212 ? -17.281 3.812 17.25 1 85.44 212 ASP A C 1
ATOM 1642 O O . ASP A 1 212 ? -18.281 3.625 17.938 1 85.44 212 ASP A O 1
ATOM 1646 N N . ARG A 1 213 ? -16.312 3.092 17.234 1 85.62 213 ARG A N 1
ATOM 1647 C CA . ARG A 1 213 ? -16.297 1.895 18.062 1 85.62 213 ARG A CA 1
ATOM 1648 C C . ARG A 1 213 ? -16.344 2.26 19.547 1 85.62 213 ARG A C 1
ATOM 1650 O O . ARG A 1 213 ? -17.062 1.635 20.328 1 85.62 213 ARG A O 1
ATOM 1657 N N . ASN A 1 214 ? -15.516 3.186 19.875 1 83.62 214 ASN A N 1
ATOM 1658 C CA . ASN A 1 214 ? -15.492 3.658 21.25 1 83.62 214 ASN A CA 1
ATOM 1659 C C . ASN A 1 214 ? -16.844 4.211 21.688 1 83.62 214 ASN A C 1
ATOM 1661 O O . ASN A 1 214 ? -17.297 3.967 22.797 1 83.62 214 ASN A O 1
ATOM 1665 N N . ARG A 1 215 ? -17.438 4.926 20.812 1 83.75 215 ARG A N 1
ATOM 1666 C CA . ARG A 1 215 ? -18.75 5.492 21.109 1 83.75 215 ARG A CA 1
ATOM 1667 C C . ARG A 1 215 ? -19.797 4.395 21.297 1 83.75 215 ARG A C 1
ATOM 1669 O O . ARG A 1 215 ? -20.625 4.469 22.203 1 83.75 215 ARG A O 1
ATOM 1676 N N . LEU A 1 216 ? -19.781 3.455 20.453 1 83 216 LEU A N 1
ATOM 1677 C CA . LEU A 1 216 ? -20.703 2.33 20.531 1 83 216 LEU A CA 1
ATOM 1678 C C . LEU A 1 216 ? -20.5 1.533 21.812 1 83 216 LEU A C 1
ATOM 1680 O O . LEU A 1 216 ? -21.469 1.102 22.438 1 83 216 LEU A O 1
ATOM 1684 N N . ALA A 1 217 ? -19.266 1.28 22.172 1 80 217 ALA A N 1
ATOM 1685 C CA . ALA A 1 217 ? -18.938 0.502 23.359 1 80 217 ALA A CA 1
ATOM 1686 C C . ALA A 1 217 ? -19.453 1.184 24.625 1 80 217 ALA A C 1
ATOM 1688 O O . ALA A 1 217 ? -19.844 0.514 25.578 1 80 217 ALA A O 1
ATOM 1689 N N . ARG A 1 218 ? -19.406 2.457 24.656 1 78.94 218 ARG A N 1
ATOM 1690 C CA . ARG A 1 218 ? -19.875 3.215 25.812 1 78.94 218 ARG A CA 1
ATOM 1691 C C . ARG A 1 218 ? -21.391 3.109 25.969 1 78.94 218 ARG A C 1
ATOM 1693 O O . ARG A 1 218 ? -21.906 3.156 27.078 1 78.94 218 ARG A O 1
ATOM 1700 N N . GLY A 1 219 ? -22.031 3.051 24.844 1 69.5 219 GLY A N 1
ATOM 1701 C CA . GLY A 1 219 ? -23.484 3.045 24.891 1 69.5 219 GLY A CA 1
ATOM 1702 C C . GLY A 1 219 ? -24.078 1.653 25.047 1 69.5 219 GLY A C 1
ATOM 1703 O O . GLY A 1 219 ? -25.281 1.503 25.281 1 69.5 219 GLY A O 1
ATOM 1704 N N . ARG A 1 220 ? -23.375 0.734 24.625 1 65.75 220 ARG A N 1
ATOM 1705 C CA . ARG A 1 220 ? -23.984 -0.592 24.578 1 65.75 220 ARG A CA 1
ATOM 1706 C C . ARG A 1 220 ? -23.719 -1.368 25.859 1 65.75 220 ARG A C 1
ATOM 1708 O O . ARG A 1 220 ? -22.594 -1.38 26.375 1 65.75 220 ARG A O 1
ATOM 1715 N N . ARG A 1 221 ? -24.719 -1.574 26.609 1 60.34 221 ARG A N 1
ATOM 1716 C CA . ARG A 1 221 ? -24.766 -2.438 27.781 1 60.34 221 ARG A CA 1
ATOM 1717 C C . ARG A 1 221 ? -24.672 -3.906 27.391 1 60.34 221 ARG A C 1
ATOM 1719 O O . ARG A 1 221 ? -24.5 -4.777 28.25 1 60.34 221 ARG A O 1
ATOM 1726 N N . ASP A 1 222 ? -25.047 -4.191 26.125 1 58.34 222 ASP A N 1
ATOM 1727 C CA . ASP A 1 222 ? -25.297 -5.59 25.797 1 58.34 222 ASP A CA 1
ATOM 1728 C C . ASP A 1 222 ? -24.016 -6.273 25.328 1 58.34 222 ASP A C 1
ATOM 1730 O O . ASP A 1 222 ? -23.047 -5.605 24.953 1 58.34 222 ASP A O 1
ATOM 1734 N N . SER A 1 223 ? -23.969 -7.559 25.531 1 57.72 223 SER A N 1
ATOM 1735 C CA . SER A 1 223 ? -22.906 -8.547 25.484 1 57.72 223 SER A CA 1
ATOM 1736 C C . SER A 1 223 ? -22.438 -8.797 24.062 1 57.72 223 SER A C 1
ATOM 1738 O O . SER A 1 223 ? -21.422 -9.453 23.828 1 57.72 223 SER A O 1
ATOM 1740 N N . GLN A 1 224 ? -23.312 -8.398 23.016 1 63.97 224 GLN A N 1
ATOM 1741 C CA . GLN A 1 224 ? -22.906 -8.898 21.719 1 63.97 224 GLN A CA 1
ATOM 1742 C C . GLN A 1 224 ? -21.875 -7.98 21.062 1 63.97 224 GLN A C 1
ATOM 1744 O O . GLN A 1 224 ? -22.109 -6.781 20.922 1 63.97 224 GLN A O 1
ATOM 1749 N N . GLU A 1 225 ? -20.688 -8.508 20.812 1 80.44 225 GLU A N 1
ATOM 1750 C CA . GLU A 1 225 ? -19.547 -7.75 20.328 1 80.44 225 GLU A CA 1
ATOM 1751 C C . GLU A 1 225 ? -19.656 -7.5 18.812 1 80.44 225 GLU A C 1
ATOM 1753 O O . GLU A 1 225 ? -19.953 -8.414 18.047 1 80.44 225 GLU A O 1
ATOM 1758 N N . ALA A 1 226 ? -19.766 -6.344 18.375 1 88.88 226 ALA A N 1
ATOM 1759 C CA . ALA A 1 226 ? -19.766 -5.922 16.984 1 88.88 226 ALA A CA 1
ATOM 1760 C C . ALA A 1 226 ? -18.594 -6.527 16.219 1 88.88 226 ALA A C 1
ATOM 1762 O O . ALA A 1 226 ? -17.531 -6.75 16.797 1 88.88 226 ALA A O 1
ATOM 1763 N N . LEU A 1 227 ? -18.906 -6.867 14.969 1 92.69 227 LEU A N 1
ATOM 1764 C CA . LEU A 1 227 ? -17.812 -7.363 14.141 1 92.69 227 LEU A CA 1
ATOM 1765 C C . LEU A 1 227 ? -16.797 -6.262 13.859 1 92.69 227 LEU A C 1
ATOM 1767 O O . LEU A 1 227 ? -17.172 -5.129 13.547 1 92.69 227 LEU A O 1
ATOM 1771 N N . GLU A 1 228 ? -15.602 -6.586 13.984 1 92.81 228 GLU A N 1
ATOM 1772 C CA . GLU A 1 228 ? -14.562 -5.578 13.797 1 92.81 228 GLU A CA 1
ATOM 1773 C C . GLU A 1 228 ? -13.93 -5.691 12.414 1 92.81 228 GLU A C 1
ATOM 1775 O O . GLU A 1 228 ? -13.703 -4.68 11.742 1 92.81 228 GLU A O 1
ATOM 1780 N N . VAL A 1 229 ? -13.664 -6.961 12.078 1 96 229 VAL A N 1
ATOM 1781 C CA . VAL A 1 229 ? -12.984 -7.238 10.82 1 96 229 VAL A CA 1
ATOM 1782 C C . VAL A 1 229 ? -13.672 -8.398 10.109 1 96 229 VAL A C 1
ATOM 1784 O O . VAL A 1 229 ? -14.023 -9.406 10.734 1 96 229 VAL A O 1
ATOM 1787 N N . VAL A 1 230 ? -13.93 -8.25 8.844 1 97.31 230 VAL A N 1
ATOM 1788 C CA . VAL A 1 230 ? -14.508 -9.344 8.07 1 97.31 230 VAL A CA 1
ATOM 1789 C C . VAL A 1 230 ? -13.664 -9.594 6.82 1 97.31 230 VAL A C 1
ATOM 1791 O O . VAL A 1 230 ? -13.156 -8.656 6.207 1 97.31 230 VAL A O 1
ATOM 1794 N N . VAL A 1 231 ? -13.492 -10.82 6.477 1 98.25 231 VAL A N 1
ATOM 1795 C CA . VAL A 1 231 ? -12.703 -11.195 5.305 1 98.25 231 VAL A CA 1
ATOM 1796 C C . VAL A 1 231 ? -13.625 -11.359 4.098 1 98.25 231 VAL A C 1
ATOM 1798 O O . VAL A 1 231 ? -14.828 -11.586 4.246 1 98.25 231 VAL A O 1
ATOM 1801 N N . ASP A 1 232 ? -13.047 -11.188 2.84 1 98.06 232 ASP A N 1
ATOM 1802 C CA . ASP A 1 232 ? -13.773 -11.406 1.594 1 98.06 232 ASP A CA 1
ATOM 1803 C C . ASP A 1 232 ? -15.086 -10.617 1.581 1 98.06 232 ASP A C 1
ATOM 1805 O O . ASP A 1 232 ? -16.172 -11.203 1.443 1 98.06 232 ASP A O 1
ATOM 1809 N N . PRO A 1 233 ? -14.945 -9.359 1.648 1 97.19 233 PRO A N 1
ATOM 1810 C CA . PRO A 1 233 ? -16.172 -8.547 1.672 1 97.19 233 PRO A CA 1
ATOM 1811 C C . PRO A 1 233 ? -16.938 -8.602 0.351 1 97.19 233 PRO A C 1
ATOM 1813 O O . PRO A 1 233 ? -16.328 -8.602 -0.721 1 97.19 233 PRO A O 1
ATOM 1816 N N . THR A 1 234 ? -18.25 -8.633 0.453 1 95 234 THR A N 1
ATOM 1817 C CA . THR A 1 234 ? -19.078 -8.414 -0.719 1 95 234 THR A CA 1
ATOM 1818 C C . THR A 1 234 ? -19.016 -6.953 -1.159 1 95 234 THR A C 1
ATOM 1820 O O . THR A 1 234 ? -18.391 -6.125 -0.498 1 95 234 THR A O 1
ATOM 1823 N N . PHE A 1 235 ? -19.656 -6.742 -2.215 1 91.75 235 PHE A N 1
ATOM 1824 C CA . PHE A 1 235 ? -19.688 -5.367 -2.705 1 91.75 235 PHE A CA 1
ATOM 1825 C C . PHE A 1 235 ? -20.312 -4.438 -1.676 1 91.75 235 PHE A C 1
ATOM 1827 O O . PHE A 1 235 ? -19.797 -3.348 -1.42 1 91.75 235 PHE A O 1
ATOM 1834 N N . ALA A 1 236 ? -21.375 -4.824 -1.1 1 93.06 236 ALA A N 1
ATOM 1835 C CA . ALA A 1 236 ? -22.078 -4.035 -0.085 1 93.06 236 ALA A CA 1
ATOM 1836 C C . ALA A 1 236 ? -21.203 -3.842 1.15 1 93.06 236 ALA A C 1
ATOM 1838 O O . ALA A 1 236 ? -21.141 -2.746 1.71 1 93.06 236 ALA A O 1
ATOM 1839 N N . GLU A 1 237 ? -20.531 -4.836 1.526 1 95.19 237 GLU A N 1
ATOM 1840 C CA . GLU A 1 237 ? -19.656 -4.773 2.699 1 95.19 237 GLU A CA 1
ATOM 1841 C C . GLU A 1 237 ? -18.469 -3.85 2.451 1 95.19 237 GLU A C 1
ATOM 1843 O O . GLU A 1 237 ? -18.094 -3.078 3.332 1 95.19 237 GLU A O 1
ATOM 1848 N N . ALA A 1 238 ? -17.906 -3.973 1.275 1 93.44 238 ALA A N 1
ATOM 1849 C CA . ALA A 1 238 ? -16.766 -3.121 0.925 1 93.44 238 ALA A CA 1
ATOM 1850 C C . ALA A 1 238 ? -17.172 -1.649 0.915 1 93.44 238 ALA A C 1
ATOM 1852 O O . ALA A 1 238 ? -16.391 -0.786 1.338 1 93.44 238 ALA A O 1
ATOM 1853 N N . THR A 1 239 ? -18.328 -1.388 0.446 1 90.88 239 THR A N 1
ATOM 1854 C CA . THR A 1 239 ? -18.828 -0.018 0.38 1 90.88 239 THR A CA 1
ATOM 1855 C C . THR A 1 239 ? -19.125 0.517 1.778 1 90.88 239 THR A C 1
ATOM 1857 O O . THR A 1 239 ? -18.922 1.7 2.053 1 90.88 239 THR A O 1
ATOM 1860 N N . ALA A 1 240 ? -19.578 -0.333 2.664 1 93.88 240 ALA A N 1
ATOM 1861 C CA . ALA A 1 240 ? -19.953 0.054 4.02 1 93.88 240 ALA A CA 1
ATOM 1862 C C . ALA A 1 240 ? -18.734 0.163 4.922 1 93.88 240 ALA A C 1
ATOM 1864 O O . ALA A 1 240 ? -18.797 0.775 5.992 1 93.88 240 ALA A O 1
ATOM 1865 N N . ALA A 1 241 ? -17.656 -0.38 4.512 1 94.75 241 ALA A N 1
ATOM 1866 C CA . ALA A 1 241 ? -16.453 -0.492 5.348 1 94.75 241 ALA A CA 1
ATOM 1867 C C . ALA A 1 241 ? -15.867 0.882 5.641 1 94.75 241 ALA A C 1
ATOM 1869 O O . ALA A 1 241 ? -15.891 1.772 4.789 1 94.75 241 ALA A O 1
ATOM 1870 N N . SER A 1 242 ? -15.336 1.002 6.891 1 93.12 242 SER A N 1
ATOM 1871 C CA . SER A 1 242 ? -14.625 2.221 7.266 1 93.12 242 SER A CA 1
ATOM 1872 C C . SER A 1 242 ? -13.242 2.266 6.637 1 93.12 242 SER A C 1
ATOM 1874 O O . SER A 1 242 ? -12.719 3.346 6.352 1 93.12 242 SER A O 1
ATOM 1876 N N . SER A 1 243 ? -12.688 1.143 6.508 1 93.81 243 SER A N 1
ATOM 1877 C CA . SER A 1 243 ? -11.375 0.989 5.887 1 93.81 243 SER A CA 1
ATOM 1878 C C . SER A 1 243 ? -11.203 -0.409 5.301 1 93.81 243 SER A C 1
ATOM 1880 O O . SER A 1 243 ? -12.016 -1.3 5.555 1 93.81 243 SER A O 1
ATOM 1882 N N . SER A 1 244 ? -10.234 -0.543 4.453 1 94.19 244 SER A N 1
ATOM 1883 C CA . SER A 1 244 ? -9.938 -1.836 3.846 1 94.19 244 SER A CA 1
ATOM 1884 C C . SER A 1 244 ? -8.453 -2.17 3.951 1 94.19 244 SER A C 1
ATOM 1886 O O . SER A 1 244 ? -7.609 -1.275 3.904 1 94.19 244 SER A O 1
ATOM 1888 N N . VAL A 1 245 ? -8.195 -3.439 4.117 1 96.12 245 VAL A N 1
ATOM 1889 C CA . VAL A 1 245 ? -6.832 -3.943 4.203 1 96.12 245 VAL A CA 1
ATOM 1890 C C . VAL A 1 245 ? -6.668 -5.156 3.287 1 96.12 245 VAL A C 1
ATOM 1892 O O . VAL A 1 245 ? -7.543 -6.023 3.234 1 96.12 245 VAL A O 1
ATOM 1895 N N . VAL A 1 246 ? -5.648 -5.176 2.559 1 96.81 246 VAL A N 1
ATOM 1896 C CA . VAL A 1 246 ? -5.312 -6.332 1.738 1 96.81 246 VAL A CA 1
ATOM 1897 C C . VAL A 1 246 ? -3.98 -6.922 2.201 1 96.81 246 VAL A C 1
ATOM 1899 O O . VAL A 1 246 ? -2.99 -6.203 2.336 1 96.81 246 VAL A O 1
ATOM 1902 N N . VAL A 1 247 ? -3.996 -8.188 2.408 1 97.38 247 VAL A N 1
ATOM 1903 C CA . VAL A 1 247 ? -2.799 -8.883 2.871 1 97.38 247 VAL A CA 1
ATOM 1904 C C . VAL A 1 247 ? -2.482 -10.047 1.936 1 97.38 247 VAL A C 1
ATOM 1906 O O . VAL A 1 247 ? -3.367 -10.836 1.592 1 97.38 247 VAL A O 1
ATOM 1909 N N . ALA A 1 248 ? -1.31 -10.102 1.493 1 97.75 248 ALA A N 1
ATOM 1910 C CA . ALA A 1 248 ? -0.843 -11.25 0.724 1 97.75 248 ALA A CA 1
ATOM 1911 C C . ALA A 1 248 ? 0.202 -12.047 1.503 1 97.75 248 ALA A C 1
ATOM 1913 O O . ALA A 1 248 ? 1.15 -11.477 2.043 1 97.75 248 ALA A O 1
ATOM 1914 N N . VAL A 1 249 ? -0.009 -13.32 1.528 1 96.94 249 VAL A N 1
ATOM 1915 C CA . VAL A 1 249 ? 0.898 -14.203 2.258 1 96.94 249 VAL A CA 1
ATOM 1916 C C . VAL A 1 249 ? 1.301 -15.375 1.373 1 96.94 249 VAL A C 1
ATOM 1918 O O . VAL A 1 249 ? 0.571 -15.742 0.449 1 96.94 249 VAL A O 1
ATOM 1921 N N . ASN A 1 250 ? 2.459 -15.906 1.637 1 93.94 250 ASN A N 1
ATOM 1922 C CA . ASN A 1 250 ? 2.887 -17.078 0.886 1 93.94 250 ASN A CA 1
ATOM 1923 C C . ASN A 1 250 ? 2.57 -18.375 1.635 1 93.94 250 ASN A C 1
ATOM 1925 O O . ASN A 1 250 ? 1.883 -18.344 2.658 1 93.94 250 ASN A O 1
ATOM 1929 N N . ALA A 1 251 ? 2.99 -19.531 1.075 1 89.88 251 ALA A N 1
ATOM 1930 C CA . ALA A 1 251 ? 2.684 -20.844 1.625 1 89.88 251 ALA A CA 1
ATOM 1931 C C . ALA A 1 251 ? 3.271 -21 3.023 1 89.88 251 ALA A C 1
ATOM 1933 O O . ALA A 1 251 ? 2.727 -21.734 3.852 1 89.88 251 ALA A O 1
ATOM 1934 N N . GLU A 1 252 ? 4.348 -20.281 3.336 1 88.12 252 GLU A N 1
ATOM 1935 C CA . GLU A 1 252 ? 5.039 -20.391 4.617 1 88.12 252 GLU A CA 1
ATOM 1936 C C . GLU A 1 252 ? 4.426 -19.453 5.656 1 88.12 252 GLU A C 1
ATOM 1938 O O . GLU A 1 252 ? 4.844 -19.453 6.816 1 88.12 252 GLU A O 1
ATOM 1943 N N . GLY A 1 253 ? 3.506 -18.688 5.23 1 90.69 253 GLY A N 1
ATOM 1944 C CA . GLY A 1 253 ? 2.857 -17.766 6.145 1 90.69 253 GLY A CA 1
ATOM 1945 C C . GLY A 1 253 ? 3.584 -16.438 6.266 1 90.69 253 GLY A C 1
ATOM 1946 O O . GLY A 1 253 ? 3.305 -15.648 7.168 1 90.69 253 GLY A O 1
ATOM 1947 N N . GLN A 1 254 ? 4.492 -16.219 5.453 1 92.94 254 GLN A N 1
ATOM 1948 C CA . GLN A 1 254 ? 5.195 -14.945 5.434 1 92.94 254 GLN A CA 1
ATOM 1949 C C . GLN A 1 254 ? 4.41 -13.898 4.656 1 92.94 254 GLN A C 1
ATOM 1951 O O . GLN A 1 254 ? 3.701 -14.227 3.701 1 92.94 254 GLN A O 1
ATOM 1956 N N . VAL A 1 255 ? 4.57 -12.648 5.039 1 95.5 255 VAL A N 1
ATOM 1957 C CA . VAL A 1 255 ? 3.795 -11.562 4.457 1 95.5 255 VAL A CA 1
ATOM 1958 C C . VAL A 1 255 ? 4.496 -11.039 3.201 1 95.5 255 VAL A C 1
ATOM 1960 O O . VAL A 1 255 ? 5.598 -10.492 3.279 1 95.5 255 VAL A O 1
ATOM 1963 N N . CYS A 1 256 ? 3.846 -11.195 2.15 1 95.88 256 CYS A N 1
ATOM 1964 C CA . CYS A 1 256 ? 4.375 -10.695 0.886 1 95.88 256 CYS A CA 1
ATOM 1965 C C . CYS A 1 256 ? 3.984 -9.242 0.665 1 95.88 256 CYS A C 1
ATOM 1967 O O . CYS A 1 256 ? 4.754 -8.469 0.088 1 95.88 256 CYS A O 1
ATOM 1969 N N . SER A 1 257 ? 2.793 -8.977 1.095 1 95.62 257 SER A N 1
ATOM 1970 C CA . SER A 1 257 ? 2.299 -7.613 0.926 1 95.62 257 SER A CA 1
ATOM 1971 C C . SER A 1 257 ? 1.216 -7.285 1.949 1 95.62 257 SER A C 1
ATOM 1973 O O . SER A 1 257 ? 0.453 -8.164 2.355 1 95.62 257 SER A O 1
ATOM 1975 N N . VAL A 1 258 ? 1.188 -6.141 2.4 1 95.38 258 VAL A N 1
ATOM 1976 C CA . VAL A 1 258 ? 0.12 -5.578 3.219 1 95.38 258 VAL A CA 1
ATOM 1977 C C . VAL A 1 258 ? -0.166 -4.145 2.781 1 95.38 258 VAL A C 1
ATOM 1979 O O . VAL A 1 258 ? 0.76 -3.365 2.535 1 95.38 258 VAL A O 1
ATOM 1982 N N . SER A 1 259 ? -1.407 -3.861 2.633 1 93.5 259 SER A N 1
ATOM 1983 C CA . SER A 1 259 ? -1.755 -2.521 2.176 1 93.5 259 SER A CA 1
ATOM 1984 C C . SER A 1 259 ? -3.018 -2.012 2.863 1 93.5 259 SER A C 1
ATOM 1986 O O . SER A 1 259 ? -4.074 -2.643 2.779 1 93.5 259 SER A O 1
ATOM 1988 N N . LYS A 1 260 ? -2.869 -1.034 3.588 1 91.5 260 LYS A N 1
ATOM 1989 C CA . LYS A 1 260 ? -3.936 -0.188 4.113 1 91.5 260 LYS A CA 1
ATOM 1990 C C . LYS A 1 260 ? -3.721 1.272 3.725 1 91.5 260 LYS A C 1
ATOM 1992 O O . LYS A 1 260 ? -2.75 1.898 4.152 1 91.5 260 LYS A O 1
ATOM 1997 N N . SER A 1 261 ? -4.492 1.769 2.881 1 74.06 261 SER A N 1
ATOM 1998 C CA . SER A 1 261 ? -4.094 3.1 2.438 1 74.06 261 SER A CA 1
ATOM 1999 C C . SER A 1 261 ? -5.266 4.074 2.482 1 74.06 261 SER A C 1
ATOM 2001 O O . SER A 1 261 ? -5.07 5.289 2.428 1 74.06 261 SER A O 1
ATOM 2003 N N . GLU A 1 262 ? -6.422 3.596 2.588 1 78.62 262 GLU A N 1
ATOM 2004 C CA . GLU A 1 262 ? -7.539 4.535 2.578 1 78.62 262 GLU A CA 1
ATOM 2005 C C . GLU A 1 262 ? -8.5 4.266 3.734 1 78.62 262 GLU A C 1
ATOM 2007 O O . GLU A 1 262 ? -8.438 3.209 4.363 1 78.62 262 GLU A O 1
ATOM 2012 N N . GLY A 1 263 ? -9.211 5.32 4.016 1 86.38 263 GLY A N 1
ATOM 2013 C CA . GLY A 1 263 ? -10.234 5.176 5.043 1 86.38 263 GLY A CA 1
ATOM 2014 C C . GLY A 1 263 ? -9.742 5.559 6.43 1 86.38 263 GLY A C 1
ATOM 2015 O O . GLY A 1 263 ? -8.695 6.195 6.57 1 86.38 263 GLY A O 1
ATOM 2016 N N . SER A 1 264 ? -10.469 5.145 7.387 1 89.12 264 SER A N 1
ATOM 2017 C CA . SER A 1 264 ? -10.18 5.527 8.766 1 89.12 264 SER A CA 1
ATOM 2018 C C . SER A 1 264 ? -8.945 4.797 9.297 1 89.12 264 SER A C 1
ATOM 2020 O O . SER A 1 264 ? -8.562 3.752 8.766 1 89.12 264 SER A O 1
ATOM 2022 N N . CYS A 1 265 ? -8.336 5.383 10.211 1 91.69 265 CYS A N 1
ATOM 2023 C CA . CYS A 1 265 ? -7.242 4.715 10.906 1 91.69 265 CYS A CA 1
ATOM 2024 C C . CYS A 1 265 ? -7.738 3.477 11.641 1 91.69 265 CYS A C 1
ATOM 2026 O O . CYS A 1 265 ? -8.93 3.367 11.953 1 91.69 265 CYS A O 1
ATOM 2028 N N . ILE A 1 266 ? -6.848 2.594 11.836 1 92.62 266 ILE A N 1
ATOM 2029 C CA . ILE A 1 266 ? -7.234 1.351 12.492 1 92.62 266 ILE A CA 1
ATOM 2030 C C . ILE A 1 266 ? -6.234 1.019 13.602 1 92.62 266 ILE A C 1
ATOM 2032 O O . ILE A 1 266 ? -5.125 1.559 13.625 1 92.62 266 ILE A O 1
ATOM 2036 N N . HIS A 1 267 ? -6.691 0.175 14.453 1 92.25 267 HIS A N 1
ATOM 2037 C CA . HIS A 1 267 ? -5.816 -0.257 15.539 1 92.25 267 HIS A CA 1
ATOM 2038 C C . HIS A 1 267 ? -4.805 -1.287 15.055 1 92.25 267 HIS A C 1
ATOM 2040 O O . HIS A 1 267 ? -5.082 -2.047 14.117 1 92.25 267 HIS A O 1
ATOM 2046 N N . LEU A 1 268 ? -3.686 -1.285 15.75 1 90.5 268 LEU A N 1
ATOM 2047 C CA . LEU A 1 268 ? -2.627 -2.236 15.438 1 90.5 268 LEU A CA 1
ATOM 2048 C C . LEU A 1 268 ? -3.146 -3.67 15.5 1 90.5 268 LEU A C 1
ATOM 2050 O O . LEU A 1 268 ? -2.781 -4.508 14.672 1 90.5 268 LEU A O 1
ATOM 2054 N N . ASP A 1 269 ? -3.969 -3.887 16.406 1 92 269 ASP A N 1
ATOM 2055 C CA . ASP A 1 269 ? -4.5 -5.234 16.594 1 92 269 ASP A CA 1
ATOM 2056 C C . ASP A 1 269 ? -5.34 -5.672 15.406 1 92 269 ASP A C 1
ATOM 2058 O O . ASP A 1 269 ? -5.375 -6.859 15.062 1 92 269 ASP A O 1
ATOM 2062 N N . GLU A 1 270 ? -6.035 -4.773 14.852 1 93.5 270 GLU A N 1
ATOM 2063 C CA . GLU A 1 270 ? -6.859 -5.094 13.688 1 93.5 270 GLU A CA 1
ATOM 2064 C C . GLU A 1 270 ? -6 -5.5 12.492 1 93.5 270 GLU A C 1
ATOM 2066 O O . GLU A 1 270 ? -6.344 -6.43 11.758 1 93.5 270 GLU A O 1
ATOM 2071 N N . VAL A 1 271 ? -4.895 -4.848 12.344 1 94.06 271 VAL A N 1
ATOM 2072 C CA . VAL A 1 271 ? -3.969 -5.195 11.273 1 94.06 271 VAL A CA 1
ATOM 2073 C C . VAL A 1 271 ? -3.385 -6.582 11.523 1 94.06 271 VAL A C 1
ATOM 2075 O O . VAL A 1 271 ? -3.314 -7.41 10.609 1 94.06 271 VAL A O 1
ATOM 2078 N N . ASN A 1 272 ? -3.018 -6.793 12.727 1 94.12 272 ASN A N 1
ATOM 2079 C CA . ASN A 1 272 ? -2.469 -8.094 13.109 1 94.12 272 ASN A CA 1
ATOM 2080 C C . ASN A 1 272 ? -3.477 -9.211 12.875 1 94.12 272 ASN A C 1
ATOM 2082 O O . ASN A 1 272 ? -3.117 -10.281 12.383 1 94.12 272 ASN A O 1
ATOM 2086 N N . HIS A 1 273 ? -4.625 -8.898 13.219 1 95.56 273 HIS A N 1
ATOM 2087 C CA . HIS A 1 273 ? -5.695 -9.875 13.023 1 95.56 273 HIS A CA 1
ATOM 2088 C C . HIS A 1 273 ? -5.855 -10.227 11.547 1 95.56 273 HIS A C 1
ATOM 2090 O O . HIS A 1 273 ? -6.039 -11.391 11.195 1 95.56 273 HIS A O 1
ATOM 2096 N N . CYS A 1 274 ? -5.773 -9.266 10.711 1 97.12 274 CYS A N 1
ATOM 2097 C CA . CYS A 1 274 ? -5.879 -9.492 9.273 1 97.12 274 CYS A CA 1
ATOM 2098 C C . CYS A 1 274 ? -4.758 -10.398 8.781 1 97.12 274 CYS A C 1
ATOM 2100 O O . CYS A 1 274 ? -5.004 -11.344 8.039 1 97.12 274 CYS A O 1
ATOM 2102 N N . MET A 1 275 ? -3.582 -10.109 9.195 1 96.38 275 MET A N 1
ATOM 2103 C CA . MET A 1 275 ? -2.428 -10.883 8.75 1 96.38 275 MET A CA 1
ATOM 2104 C C . MET A 1 275 ? -2.508 -12.32 9.25 1 96.38 275 MET A C 1
ATOM 2106 O O . MET A 1 275 ? -2.244 -13.258 8.5 1 96.38 275 MET A O 1
ATOM 2110 N N . GLU A 1 276 ? -2.881 -12.469 10.477 1 96.12 276 GLU A N 1
ATOM 2111 C CA . GLU A 1 276 ? -3.021 -13.805 11.047 1 96.12 276 GLU A CA 1
ATOM 2112 C C . GLU A 1 276 ? -4.113 -14.594 10.336 1 96.12 276 GLU A C 1
ATOM 2114 O O . GLU A 1 276 ? -3.938 -15.773 10.031 1 96.12 276 GLU A O 1
ATOM 2119 N N . THR A 1 277 ? -5.238 -13.969 10.133 1 97.38 277 THR A N 1
ATOM 2120 C CA . THR A 1 277 ? -6.344 -14.617 9.438 1 97.38 277 THR A CA 1
ATOM 2121 C C . THR A 1 277 ? -5.926 -15.031 8.031 1 97.38 277 THR A C 1
ATOM 2123 O O . THR A 1 277 ? -6.25 -16.125 7.582 1 97.38 277 THR A O 1
ATOM 2126 N N . ALA A 1 278 ? -5.23 -14.172 7.359 1 97.88 278 ALA A N 1
ATOM 2127 C CA . ALA A 1 278 ? -4.742 -14.477 6.02 1 97.88 278 ALA A CA 1
ATOM 2128 C C . ALA A 1 278 ? -3.863 -15.727 6.027 1 97.88 278 ALA A C 1
ATOM 2130 O O . ALA A 1 278 ? -4.004 -16.594 5.164 1 97.88 278 ALA A O 1
ATOM 2131 N N . SER A 1 279 ? -2.947 -15.781 6.992 1 96.19 279 SER A N 1
ATOM 2132 C CA . SER A 1 279 ? -2.037 -16.922 7.109 1 96.19 279 SER A CA 1
ATOM 2133 C C . SER A 1 279 ? -2.799 -18.219 7.363 1 96.19 279 SER A C 1
ATOM 2135 O O . SER A 1 279 ? -2.371 -19.281 6.926 1 96.19 279 SER A O 1
ATOM 2137 N N . LEU A 1 280 ? -3.887 -18.094 8.031 1 96 280 LEU A N 1
ATOM 2138 C CA . LEU A 1 280 ? -4.711 -19.266 8.344 1 96 280 LEU A CA 1
ATOM 2139 C C . LEU A 1 280 ? -5.484 -19.719 7.113 1 96 280 LEU A C 1
ATOM 2141 O O . LEU A 1 280 ? -5.719 -20.922 6.934 1 96 280 LEU A O 1
ATOM 2145 N N . LEU A 1 281 ? -5.895 -18.828 6.27 1 97.31 281 LEU A N 1
ATOM 2146 C CA . LEU A 1 281 ? -6.766 -19.125 5.137 1 97.31 281 LEU A CA 1
ATOM 2147 C C . LEU A 1 281 ? -5.953 -19.547 3.922 1 97.31 281 LEU A C 1
ATOM 2149 O O . LEU A 1 281 ? -6.453 -20.266 3.055 1 97.31 281 LEU A O 1
ATOM 2153 N N . ALA A 1 282 ? -4.738 -19.156 3.809 1 97.5 282 ALA A N 1
ATOM 2154 C CA . ALA A 1 282 ? -3.91 -19.312 2.615 1 97.5 282 ALA A CA 1
ATOM 2155 C C . ALA A 1 282 ? -3.744 -20.781 2.248 1 97.5 282 ALA A C 1
ATOM 2157 O O . ALA A 1 282 ? -3.912 -21.156 1.088 1 97.5 282 ALA A O 1
ATOM 2158 N N . PRO A 1 283 ? -3.443 -21.672 3.246 1 96.81 283 PRO A N 1
ATOM 2159 C CA . PRO A 1 283 ? -3.279 -23.078 2.893 1 96.81 283 PRO A CA 1
ATOM 2160 C C . PRO A 1 283 ? -4.527 -23.688 2.244 1 96.81 283 PRO A C 1
ATOM 2162 O O . PRO A 1 283 ? -4.418 -24.531 1.356 1 96.81 283 PRO A O 1
ATOM 2165 N N . HIS A 1 284 ? -5.625 -23.25 2.686 1 96.62 284 HIS A N 1
ATOM 2166 C CA . HIS A 1 284 ? -6.875 -23.75 2.131 1 96.62 284 HIS A CA 1
ATOM 2167 C C . HIS A 1 284 ? -7.008 -23.391 0.655 1 96.62 284 HIS A C 1
ATOM 2169 O O . HIS A 1 284 ? -7.348 -24.25 -0.169 1 96.62 284 HIS A O 1
ATOM 2175 N N . ILE A 1 285 ? -6.773 -22.188 0.353 1 97.94 285 ILE A N 1
ATOM 2176 C CA . ILE A 1 285 ? -6.887 -21.734 -1.03 1 97.94 285 ILE A CA 1
ATOM 2177 C C . ILE A 1 285 ? -5.844 -22.438 -1.891 1 97.94 285 ILE A C 1
ATOM 2179 O O . ILE A 1 285 ? -6.137 -22.859 -3.01 1 97.94 285 ILE A O 1
ATOM 2183 N N . LEU A 1 286 ? -4.66 -22.547 -1.376 1 97.75 286 LEU A N 1
ATOM 2184 C CA . LEU A 1 286 ? -3.598 -23.234 -2.107 1 97.75 286 LEU A CA 1
ATOM 2185 C C . LEU A 1 286 ? -3.98 -24.672 -2.385 1 97.75 286 LEU A C 1
ATOM 2187 O O . LEU A 1 286 ? -3.727 -25.188 -3.477 1 97.75 286 LEU A O 1
ATOM 2191 N N . SER A 1 287 ? -4.586 -25.312 -1.435 1 97.81 287 SER A N 1
ATOM 2192 C CA . SER A 1 287 ? -5.031 -26.688 -1.614 1 97.81 287 SER A CA 1
ATOM 2193 C C . SER A 1 287 ? -6.09 -26.797 -2.707 1 97.81 287 SER A C 1
ATOM 2195 O O . SER A 1 287 ? -6.094 -27.75 -3.488 1 97.81 287 SER A O 1
ATOM 2197 N N . LEU A 1 288 ? -6.957 -25.859 -2.73 1 98.12 288 LEU A N 1
ATOM 2198 C CA . LEU A 1 288 ? -7.98 -25.844 -3.77 1 98.12 288 LEU A CA 1
ATOM 2199 C C . LEU A 1 288 ? -7.352 -25.734 -5.152 1 98.12 288 LEU A C 1
ATOM 2201 O O . LEU A 1 288 ? -7.781 -26.406 -6.09 1 98.12 288 LEU A O 1
ATOM 2205 N N . ILE A 1 289 ? -6.352 -24.906 -5.254 1 97.88 289 ILE A N 1
ATOM 2206 C CA . ILE A 1 289 ? -5.66 -24.734 -6.527 1 97.88 289 ILE A CA 1
ATOM 2207 C C . ILE A 1 289 ? -4.957 -26.031 -6.922 1 97.88 289 ILE A C 1
ATOM 2209 O O . ILE A 1 289 ? -5.105 -26.5 -8.047 1 97.88 289 ILE A O 1
ATOM 2213 N N . ARG A 1 290 ? -4.277 -26.609 -6.016 1 97.44 290 ARG A N 1
ATOM 2214 C CA . ARG A 1 290 ? -3.523 -27.828 -6.285 1 97.44 290 ARG A CA 1
ATOM 2215 C C . ARG A 1 290 ? -4.457 -28.984 -6.617 1 97.44 290 ARG A C 1
ATOM 2217 O O . ARG A 1 290 ? -4.164 -29.797 -7.5 1 97.44 290 ARG A O 1
ATOM 2224 N N . ASP A 1 291 ? -5.527 -29.094 -5.91 1 97.81 291 ASP A N 1
ATOM 2225 C CA . ASP A 1 291 ? -6.516 -30.125 -6.184 1 97.81 291 ASP A CA 1
ATOM 2226 C C . ASP A 1 291 ? -7.102 -29.969 -7.586 1 97.81 291 ASP A C 1
ATOM 2228 O O . ASP A 1 291 ? -7.305 -30.969 -8.289 1 97.81 291 ASP A O 1
ATOM 2232 N N . ALA A 1 292 ? -7.387 -28.766 -7.906 1 97.38 292 ALA A N 1
ATOM 2233 C CA . ALA A 1 292 ? -7.918 -28.5 -9.242 1 97.38 292 ALA A CA 1
ATOM 2234 C C . ALA A 1 292 ? -6.906 -28.875 -10.32 1 97.38 292 ALA A C 1
ATOM 2236 O O . ALA A 1 292 ? -7.277 -29.406 -11.367 1 97.38 292 ALA A O 1
ATOM 2237 N N . MET A 1 293 ? -5.656 -28.594 -10.094 1 96.12 293 MET A N 1
ATOM 2238 C CA . MET A 1 293 ? -4.59 -28.953 -11.023 1 96.12 293 MET A CA 1
ATOM 2239 C C . MET A 1 293 ? -4.516 -30.469 -11.203 1 96.12 293 MET A C 1
ATOM 2241 O O . MET A 1 293 ? -4.441 -30.953 -12.328 1 96.12 293 MET A O 1
ATOM 2245 N N . ALA A 1 294 ? -4.559 -31.156 -10.109 1 95.5 294 ALA A N 1
ATOM 2246 C CA . ALA A 1 294 ? -4.484 -32.625 -10.141 1 95.5 294 ALA A CA 1
ATOM 2247 C C . ALA A 1 294 ? -5.68 -33.219 -10.883 1 95.5 294 ALA A C 1
ATOM 2249 O O . ALA A 1 294 ? -5.527 -34.156 -11.672 1 95.5 294 ALA A O 1
ATOM 2250 N N . ALA A 1 295 ? -6.777 -32.688 -10.555 1 94.81 295 ALA A N 1
ATOM 2251 C CA . ALA A 1 295 ? -7.984 -33.156 -11.227 1 94.81 295 ALA A CA 1
ATOM 2252 C C . ALA A 1 295 ? -7.902 -32.906 -12.727 1 94.81 295 ALA A C 1
ATOM 2254 O O . ALA A 1 295 ? -8.328 -33.75 -13.523 1 94.81 295 ALA A O 1
ATOM 2255 N N . HIS A 1 296 ? -7.426 -31.812 -13.086 1 93.75 296 HIS A N 1
ATOM 2256 C CA . HIS A 1 296 ? -7.285 -31.484 -14.5 1 93.75 296 HIS A CA 1
ATOM 2257 C C . HIS A 1 296 ? -6.293 -32.406 -15.188 1 93.75 296 HIS A C 1
ATOM 2259 O O . HIS A 1 296 ? -6.539 -32.875 -16.312 1 93.75 296 HIS A O 1
ATOM 2265 N N . ASP A 1 297 ? -5.195 -32.656 -14.562 1 91.19 297 ASP A N 1
ATOM 2266 C CA . ASP A 1 297 ? -4.191 -33.562 -15.109 1 91.19 297 ASP A CA 1
ATOM 2267 C C . ASP A 1 297 ? -4.77 -34.938 -15.336 1 91.19 297 ASP A C 1
ATOM 2269 O O . ASP A 1 297 ? -4.5 -35.562 -16.359 1 91.19 297 ASP A O 1
ATOM 2273 N N . LYS A 1 298 ? -5.547 -35.375 -14.43 1 90.56 298 LYS A N 1
ATOM 2274 C CA . LYS A 1 298 ? -6.195 -36.688 -14.562 1 90.56 298 LYS A CA 1
ATOM 2275 C C . LYS A 1 298 ? -7.18 -36.688 -15.727 1 90.56 298 LYS A C 1
ATOM 2277 O O . LYS A 1 298 ? -7.199 -37.625 -16.531 1 90.56 298 LYS A O 1
ATOM 2282 N N . ARG A 1 299 ? -7.926 -35.688 -15.781 1 89.94 299 ARG A N 1
ATOM 2283 C CA . ARG A 1 299 ? -8.906 -35.594 -16.859 1 89.94 299 ARG A CA 1
ATOM 2284 C C . ARG A 1 299 ? -8.211 -35.5 -18.219 1 89.94 299 ARG A C 1
ATOM 2286 O O . ARG A 1 299 ? -8.695 -36.094 -19.203 1 89.94 299 ARG A O 1
ATOM 2293 N N . ARG A 1 300 ? -7.172 -34.812 -18.266 1 85.31 300 ARG A N 1
ATOM 2294 C CA . ARG A 1 300 ? -6.422 -34.656 -19.516 1 85.31 300 ARG A CA 1
ATOM 2295 C C . ARG A 1 300 ? -5.812 -36 -19.938 1 85.31 300 ARG A C 1
ATOM 2297 O O . ARG A 1 300 ? -5.848 -36.344 -21.125 1 85.31 300 ARG A O 1
ATOM 2304 N N . GLN A 1 301 ? -5.293 -36.719 -19.047 1 83.44 301 GLN A N 1
ATOM 2305 C CA . GLN A 1 301 ? -4.715 -38.031 -19.328 1 83.44 301 GLN A CA 1
ATOM 2306 C C . GLN A 1 301 ? -5.777 -39 -19.828 1 83.44 301 GLN A C 1
ATOM 2308 O O . GLN A 1 301 ? -5.535 -39.75 -20.766 1 83.44 301 GLN A O 1
ATOM 2313 N N . GLU A 1 302 ? -6.855 -38.906 -19.219 1 82.81 302 GLU A N 1
ATOM 2314 C CA . GLU A 1 302 ? -7.957 -39.781 -19.641 1 82.81 302 GLU A CA 1
ATOM 2315 C C . GLU A 1 302 ? -8.445 -39.406 -21.031 1 82.81 302 GLU A C 1
ATOM 2317 O O . GLU A 1 302 ? -8.758 -40.281 -21.844 1 82.81 302 GLU A O 1
ATOM 2322 N N . ALA A 1 303 ? -8.516 -38.188 -21.188 1 79.69 303 ALA A N 1
ATOM 2323 C CA . ALA A 1 303 ? -8.953 -37.719 -22.5 1 79.69 303 ALA A CA 1
ATOM 2324 C C . ALA A 1 303 ? -7.953 -38.094 -23.578 1 79.69 303 ALA A C 1
ATOM 2326 O O . ALA A 1 303 ? -8.344 -38.5 -24.672 1 79.69 303 ALA A O 1
ATOM 2327 N N . LEU A 1 304 ? -6.719 -38.031 -23.312 1 76 304 LEU A N 1
ATOM 2328 C CA . LEU A 1 304 ? -5.676 -38.406 -24.25 1 76 304 LEU A CA 1
ATOM 2329 C C . LEU A 1 304 ? -5.703 -39.906 -24.516 1 76 304 LEU A C 1
ATOM 2331 O O . LEU A 1 304 ? -5.527 -40.344 -25.641 1 76 304 LEU A O 1
ATOM 2335 N N . LYS A 1 305 ? -5.969 -40.625 -23.5 1 75.56 305 LYS A N 1
ATOM 2336 C CA . LYS A 1 305 ? -6.082 -42.094 -23.641 1 75.56 305 LYS A CA 1
ATOM 2337 C C . LYS A 1 305 ? -7.273 -42.469 -24.516 1 75.56 305 LYS A C 1
ATOM 2339 O O . LYS A 1 305 ? -7.176 -43.344 -25.359 1 75.56 305 LYS A O 1
ATOM 2344 N N . ARG A 1 306 ? -8.297 -41.719 -24.266 1 74.06 306 ARG A N 1
ATOM 2345 C CA . ARG A 1 306 ? -9.492 -42 -25.047 1 74.06 306 ARG A CA 1
ATOM 2346 C C . ARG A 1 306 ? -9.281 -41.656 -26.516 1 74.06 306 ARG A C 1
ATOM 2348 O O . ARG A 1 306 ? -9.742 -42.344 -27.406 1 74.06 306 ARG A O 1
ATOM 2355 N N . MET A 1 307 ? -8.625 -40.594 -26.672 1 70.88 307 MET A N 1
ATOM 2356 C CA . MET A 1 307 ? -8.336 -40.156 -28.047 1 70.88 307 MET A CA 1
ATOM 2357 C C . MET A 1 307 ? -7.406 -41.125 -28.734 1 70.88 307 MET A C 1
ATOM 2359 O O . MET A 1 307 ? -7.598 -41.438 -29.922 1 70.88 307 MET A O 1
ATOM 2363 N N . PHE A 1 308 ? -6.453 -41.625 -27.984 1 69.94 308 PHE A N 1
ATOM 2364 C CA . PHE A 1 308 ? -5.52 -42.625 -28.516 1 69.94 308 PHE A CA 1
ATOM 2365 C C . PHE A 1 308 ? -6.242 -43.938 -28.844 1 69.94 308 PHE A C 1
ATOM 2367 O O . PHE A 1 308 ? -6.031 -44.5 -29.906 1 69.94 308 PHE A O 1
ATOM 2374 N N . LEU A 1 309 ? -7.117 -44.312 -27.984 1 70.25 309 LEU A N 1
ATOM 2375 C CA . LEU A 1 309 ? -7.891 -45.531 -28.203 1 70.25 309 LEU A CA 1
ATOM 2376 C C . LEU A 1 309 ? -8.812 -45.406 -29.406 1 70.25 309 LEU A C 1
ATOM 2378 O O . LEU A 1 309 ? -8.953 -46.344 -30.203 1 70.25 309 LEU A O 1
ATOM 2382 N N . TRP A 1 310 ? -9.328 -44.25 -29.469 1 69.06 310 TRP A N 1
ATOM 2383 C CA . TRP A 1 310 ? -10.211 -43.938 -30.594 1 69.06 310 TRP A CA 1
ATOM 2384 C C . TRP A 1 310 ? -9.43 -43.969 -31.906 1 69.06 310 TRP A C 1
ATOM 2386 O O . TRP A 1 310 ? -9.875 -44.562 -32.906 1 69.06 310 TRP A O 1
ATOM 2396 N N . ALA A 1 311 ? -8.281 -43.375 -31.891 1 70.94 311 ALA A N 1
ATOM 2397 C CA . ALA A 1 311 ? -7.426 -43.344 -33.062 1 70.94 311 ALA A CA 1
ATOM 2398 C C . ALA A 1 311 ? -6.938 -44.719 -33.438 1 70.94 311 ALA A C 1
ATOM 2400 O O . ALA A 1 311 ? -6.871 -45.062 -34.625 1 70.94 311 ALA A O 1
ATOM 2401 N N . GLN A 1 312 ? -6.602 -45.562 -32.5 1 66.44 312 GLN A N 1
ATOM 2402 C CA . GLN A 1 312 ? -6.184 -46.938 -32.75 1 66.44 312 GLN A CA 1
ATOM 2403 C C . GLN A 1 312 ? -7.309 -47.75 -33.344 1 66.44 312 GLN A C 1
ATOM 2405 O O . GLN A 1 312 ? -7.078 -48.562 -34.25 1 66.44 312 GLN A O 1
ATOM 2410 N N . LYS A 1 313 ? -8.453 -47.531 -32.938 1 66.25 313 LYS A N 1
ATOM 2411 C CA . LYS A 1 313 ? -9.609 -48.25 -33.438 1 66.25 313 LYS A CA 1
ATOM 2412 C C . LYS A 1 313 ? -9.922 -47.844 -34.875 1 66.25 313 LYS A C 1
ATOM 2414 O O . LYS A 1 313 ? -10.312 -48.656 -35.688 1 66.25 313 LYS A O 1
ATOM 2419 N N . ARG A 1 314 ? -9.633 -46.625 -35.094 1 67.19 314 ARG A N 1
ATOM 2420 C CA . ARG A 1 314 ? -9.922 -46.125 -36.438 1 67.19 314 ARG A CA 1
ATOM 2421 C C . ARG A 1 314 ? -8.82 -46.5 -37.438 1 67.19 314 ARG A C 1
ATOM 2423 O O . ARG A 1 314 ? -9.078 -46.688 -38.625 1 67.19 314 ARG A O 1
ATOM 2430 N N . SER A 1 315 ? -7.602 -46.344 -37.031 1 62.88 315 SER A N 1
ATOM 2431 C CA . SER A 1 315 ? -6.496 -46.688 -37.938 1 62.88 315 SER A CA 1
ATOM 2432 C C . SER A 1 315 ? -6.41 -48.188 -38.156 1 62.88 315 SER A C 1
ATOM 2434 O O . SER A 1 315 ? -5.684 -48.656 -39.031 1 62.88 315 SER A O 1
ATOM 2436 N N . GLY A 1 316 ? -7.426 -49 -38.062 1 55.06 316 GLY A N 1
ATOM 2437 C CA . GLY A 1 316 ? -7.469 -50.406 -38.344 1 55.06 316 GLY A CA 1
ATOM 2438 C C . GLY A 1 316 ? -6.363 -51.188 -37.625 1 55.06 316 GLY A C 1
ATOM 2439 O O . GLY A 1 316 ? -6.105 -52.344 -37.969 1 55.06 316 GLY A O 1
ATOM 2440 N N . VAL A 1 317 ? -5.434 -50.562 -37.094 1 48.31 317 VAL A N 1
ATOM 2441 C CA . VAL A 1 317 ? -4.332 -51.281 -36.469 1 48.31 317 VAL A CA 1
ATOM 2442 C C . VAL A 1 317 ? -4.859 -52.156 -35.344 1 48.31 317 VAL A C 1
ATOM 2444 O O . VAL A 1 317 ? -5.125 -51.688 -34.25 1 48.31 317 VAL A O 1
ATOM 2447 N N . THR A 1 318 ? -5.926 -52.938 -35.594 1 45.47 318 THR A N 1
ATOM 2448 C CA . THR A 1 318 ? -6.227 -54.062 -34.719 1 45.47 318 THR A CA 1
ATOM 2449 C C . THR A 1 318 ? -4.973 -54.906 -34.469 1 45.47 318 THR A C 1
ATOM 2451 O O . THR A 1 318 ? -4.285 -55.312 -35.406 1 45.47 318 THR A O 1
ATOM 2454 N N . SER A 1 319 ? -4.176 -54.656 -33.469 1 42.25 319 SER A N 1
ATOM 2455 C CA . SER A 1 319 ? -3.143 -55.594 -33.062 1 42.25 319 SER A CA 1
ATOM 2456 C C . SER A 1 319 ? -3.617 -57.031 -33.219 1 42.25 319 SER A C 1
ATOM 2458 O O . SER A 1 319 ? -3.871 -57.719 -32.219 1 42.25 319 SER A O 1
ATOM 2460 N N . GLU A 1 320 ? -4.512 -57.406 -34.188 1 38.97 320 GLU A N 1
ATOM 2461 C CA . GLU A 1 320 ? -4.652 -58.844 -34.438 1 38.97 320 GLU A CA 1
ATOM 2462 C C . GLU A 1 320 ? -3.322 -59.438 -34.875 1 38.97 320 GLU A C 1
ATOM 2464 O O . GLU A 1 320 ? -2.982 -59.406 -36.062 1 38.97 320 GLU A O 1
ATOM 2469 N N . ALA A 1 321 ? -2.197 -59.188 -34.219 1 40.16 321 ALA A N 1
ATOM 2470 C CA . ALA A 1 321 ? -1.062 -60.094 -34.375 1 40.16 321 ALA A CA 1
ATOM 2471 C C . ALA A 1 321 ? -1.512 -61.562 -34.344 1 40.16 321 ALA A C 1
ATOM 2473 O O . ALA A 1 321 ? -1.915 -62.062 -33.281 1 40.16 321 ALA A O 1
ATOM 2474 N N . THR A 1 322 ? -2.221 -62.062 -35.312 1 38.34 322 THR A N 1
ATOM 2475 C CA . THR A 1 322 ? -2.324 -63.5 -35.562 1 38.34 322 THR A CA 1
ATOM 2476 C C . THR A 1 322 ? -0.979 -64.188 -35.375 1 38.34 322 THR A C 1
ATOM 2478 O O . THR A 1 322 ? 0.006 -63.844 -36.031 1 38.34 322 THR A O 1
ATOM 2481 N N . GLU A 1 323 ? -0.762 -64.625 -34.125 1 37.75 323 GLU A N 1
ATOM 2482 C CA . GLU A 1 323 ? 0.366 -65.438 -33.781 1 37.75 323 GLU A CA 1
ATOM 2483 C C . GLU A 1 323 ? 0.594 -66.5 -34.844 1 37.75 323 GLU A C 1
ATOM 2485 O O . GLU A 1 323 ? -0.334 -67.25 -35.219 1 37.75 323 GLU A O 1
ATOM 2490 N N . PRO A 1 324 ? 1.513 -66.188 -35.781 1 39.41 324 PRO A N 1
ATOM 2491 C CA . PRO A 1 324 ? 1.776 -67.25 -36.812 1 39.41 324 PRO A CA 1
ATOM 2492 C C . PRO A 1 324 ? 1.797 -68.625 -36.219 1 39.41 324 PRO A C 1
ATOM 2494 O O . PRO A 1 324 ? 2.195 -68.812 -35.062 1 39.41 324 PRO A O 1
ATOM 2497 N N . GLU A 1 325 ? 0.802 -69.5 -36.5 1 39.34 325 GLU A N 1
ATOM 2498 C CA . GLU A 1 325 ? 0.739 -70.938 -36.125 1 39.34 325 GLU A CA 1
ATOM 2499 C C . GLU A 1 325 ? 2.1 -71.562 -36.281 1 39.34 325 GLU A C 1
ATOM 2501 O O . GLU A 1 325 ? 2.803 -71.375 -37.281 1 39.34 325 GLU A O 1
ATOM 2506 N N . PRO A 1 326 ? 2.752 -71.938 -35.125 1 40.44 326 PRO A N 1
ATOM 2507 C CA . PRO A 1 326 ? 4.051 -72.562 -35.219 1 40.44 326 PRO A CA 1
ATOM 2508 C C . PRO A 1 326 ? 4.105 -73.625 -36.312 1 40.44 326 PRO A C 1
ATOM 2510 O O . PRO A 1 326 ? 3.141 -74.375 -36.531 1 40.44 326 PRO A O 1
ATOM 2513 N N . ALA A 1 327 ? 4.688 -73.188 -37.469 1 40.97 327 ALA A N 1
ATOM 2514 C CA . ALA A 1 327 ? 4.926 -74.125 -38.531 1 40.97 327 ALA A CA 1
ATOM 2515 C C . ALA A 1 327 ? 5.301 -75.5 -37.969 1 40.97 327 ALA A C 1
ATOM 2517 O O . ALA A 1 327 ? 6.309 -75.625 -37.25 1 40.97 327 ALA A O 1
ATOM 2518 N N . LYS A 1 328 ? 4.285 -76.312 -37.656 1 39.84 328 LYS A N 1
ATOM 2519 C CA . LYS A 1 328 ? 4.566 -77.75 -37.344 1 39.84 328 LYS A CA 1
ATOM 2520 C C . LYS A 1 328 ? 5.59 -78.312 -38.312 1 39.84 328 LYS A C 1
ATOM 2522 O O . LYS A 1 328 ? 5.398 -78.25 -39.531 1 39.84 328 LYS A O 1
ATOM 2527 N N . LYS A 1 329 ? 6.898 -78.25 -37.938 1 39.59 329 LYS A N 1
ATOM 2528 C CA . LYS A 1 329 ? 8.008 -78.938 -38.562 1 39.59 329 LYS A CA 1
ATOM 2529 C C . LYS A 1 329 ? 7.566 -80.312 -39.125 1 39.59 329 LYS A C 1
ATOM 2531 O O . LYS A 1 329 ? 7.133 -81.188 -38.344 1 39.59 329 LYS A O 1
ATOM 2536 N N . LEU A 1 330 ? 6.973 -80.312 -40.219 1 32.75 330 LEU A N 1
ATOM 2537 C CA . LEU A 1 330 ? 6.789 -81.562 -40.938 1 32.75 330 LEU A CA 1
ATOM 2538 C C . LEU A 1 330 ? 8.062 -82.438 -40.875 1 32.75 330 LEU A C 1
ATOM 2540 O O . LEU A 1 330 ? 9.102 -82 -41.406 1 32.75 330 LEU A O 1
ATOM 2544 N N . LYS A 1 331 ? 8.266 -83.125 -39.781 1 36.91 331 LYS A N 1
ATOM 2545 C CA . LYS A 1 331 ? 9.242 -84.188 -39.656 1 36.91 331 LYS A CA 1
ATOM 2546 C C . LYS A 1 331 ? 9.305 -85.062 -40.938 1 36.91 331 LYS A C 1
ATOM 2548 O O . LYS A 1 331 ? 8.344 -85.75 -41.25 1 36.91 331 LYS A O 1
ATOM 2553 N N . THR A 1 332 ? 9.812 -84.438 -42.031 1 29.25 332 THR A N 1
ATOM 2554 C CA . THR A 1 332 ? 10.125 -85.25 -43.188 1 29.25 332 THR A CA 1
ATOM 2555 C C . THR A 1 332 ? 10.898 -86.5 -42.75 1 29.25 332 THR A C 1
ATOM 2557 O O . THR A 1 332 ? 11.953 -86.375 -42.125 1 29.25 332 THR A O 1
ATOM 2560 N N . GLU A 1 333 ? 10.242 -87.625 -42.594 1 34.66 333 GLU A N 1
ATOM 2561 C CA . GLU A 1 333 ? 10.625 -89.062 -42.5 1 34.66 333 GLU A CA 1
ATOM 2562 C C . GLU A 1 333 ? 11.758 -89.375 -43.469 1 34.66 333 GLU A C 1
ATOM 2564 O O . GLU A 1 333 ? 11.562 -89.375 -44.688 1 34.66 333 GLU A O 1
ATOM 2569 N N . THR A 1 334 ? 12.984 -88.688 -43.344 1 27.78 334 THR A N 1
ATOM 2570 C CA . THR A 1 334 ? 14.039 -89.562 -43.844 1 27.78 334 THR A CA 1
ATOM 2571 C C . THR A 1 334 ? 14.297 -90.688 -42.906 1 27.78 334 THR A C 1
ATOM 2573 O O . THR A 1 334 ? 14.43 -90.5 -41.688 1 27.78 334 THR A O 1
ATOM 2576 N N . MET B 1 1 ? 30.719 39.281 -9.945 1 25.42 1 MET B N 1
ATOM 2577 C CA . MET B 1 1 ? 31.5 38.094 -9.625 1 25.42 1 MET B CA 1
ATOM 2578 C C . MET B 1 1 ? 30.594 36.938 -9.203 1 25.42 1 MET B C 1
ATOM 2580 O O . MET B 1 1 ? 29.891 37.031 -8.195 1 25.42 1 MET B O 1
ATOM 2584 N N . MET B 1 2 ? 29.891 36.281 -10.211 1 24.53 2 MET B N 1
ATOM 2585 C CA . MET B 1 2 ? 28.75 35.375 -10.258 1 24.53 2 MET B CA 1
ATOM 2586 C C . MET B 1 2 ? 29.062 34.062 -9.578 1 24.53 2 MET B C 1
ATOM 2588 O O . MET B 1 2 ? 30 33.375 -9.984 1 24.53 2 MET B O 1
ATOM 2592 N N . ALA B 1 3 ? 28.875 33.969 -8.234 1 26.27 3 ALA B N 1
ATOM 2593 C CA . ALA B 1 3 ? 29.141 32.812 -7.418 1 26.27 3 ALA B CA 1
ATOM 2594 C C . ALA B 1 3 ? 28.516 31.547 -8.039 1 26.27 3 ALA B C 1
ATOM 2596 O O . ALA B 1 3 ? 27.297 31.469 -8.18 1 26.27 3 ALA B O 1
ATOM 2597 N N . HIS B 1 4 ? 29.156 30.984 -9.055 1 24.44 4 HIS B N 1
ATOM 2598 C CA . HIS B 1 4 ? 28.859 29.75 -9.766 1 24.44 4 HIS B CA 1
ATOM 2599 C C . HIS B 1 4 ? 28.766 28.578 -8.805 1 24.44 4 HIS B C 1
ATOM 2601 O O . HIS B 1 4 ? 29.766 28.156 -8.227 1 24.44 4 HIS B O 1
ATOM 2607 N N . ARG B 1 5 ? 27.766 28.594 -7.953 1 26.66 5 ARG B N 1
ATOM 2608 C CA . ARG B 1 5 ? 27.547 27.5 -7.008 1 26.66 5 ARG B CA 1
ATOM 2609 C C . ARG B 1 5 ? 27.625 26.141 -7.707 1 26.66 5 ARG B C 1
ATOM 2611 O O . ARG B 1 5 ? 26.828 25.859 -8.602 1 26.66 5 ARG B O 1
ATOM 2618 N N . CYS B 1 6 ? 28.859 25.656 -7.945 1 26.06 6 CYS B N 1
ATOM 2619 C CA . CYS B 1 6 ? 29.25 24.344 -8.484 1 26.06 6 CYS B CA 1
ATOM 2620 C C . CYS B 1 6 ? 28.516 23.219 -7.762 1 26.06 6 CYS B C 1
ATOM 2622 O O . CYS B 1 6 ? 28.797 22.938 -6.598 1 26.06 6 CYS B O 1
ATOM 2624 N N . ALA B 1 7 ? 27.281 23.188 -7.855 1 29.25 7 ALA B N 1
ATOM 2625 C CA . ALA B 1 7 ? 26.578 22.016 -7.34 1 29.25 7 ALA B CA 1
ATOM 2626 C C . ALA B 1 7 ? 27.25 20.719 -7.812 1 29.25 7 ALA B C 1
ATOM 2628 O O . ALA B 1 7 ? 27.125 20.344 -8.984 1 29.25 7 ALA B O 1
ATOM 2629 N N . PHE B 1 8 ? 28.484 20.422 -7.375 1 30.25 8 PHE B N 1
ATOM 2630 C CA . PHE B 1 8 ? 29.062 19.109 -7.586 1 30.25 8 PHE B CA 1
ATOM 2631 C C . PHE B 1 8 ? 28.078 18 -7.199 1 30.25 8 PHE B C 1
ATOM 2633 O O . PHE B 1 8 ? 27.812 17.797 -6.016 1 30.25 8 PHE B O 1
ATOM 2640 N N . GLN B 1 9 ? 27.047 17.922 -7.758 1 33.75 9 GLN B N 1
ATOM 2641 C CA . GLN B 1 9 ? 26.266 16.703 -7.625 1 33.75 9 GLN B CA 1
ATOM 2642 C C . GLN B 1 9 ? 27.125 15.469 -7.863 1 33.75 9 GLN B C 1
ATOM 2644 O O . GLN B 1 9 ? 27.578 15.227 -8.977 1 33.75 9 GLN B O 1
ATOM 2649 N N . THR B 1 10 ? 28.125 15.125 -7.086 1 34.12 10 THR B N 1
ATOM 2650 C CA . THR B 1 10 ? 28.859 13.883 -7.203 1 34.12 10 THR B CA 1
ATOM 2651 C C . THR B 1 10 ? 27.938 12.719 -7.547 1 34.12 10 THR B C 1
ATOM 2653 O O . THR B 1 10 ? 27.062 12.359 -6.75 1 34.12 10 THR B O 1
ATOM 2656 N N . ILE B 1 11 ? 27.516 12.625 -8.742 1 38.25 11 ILE B N 1
ATOM 2657 C CA . ILE B 1 11 ? 26.984 11.391 -9.305 1 38.25 11 ILE B CA 1
ATOM 2658 C C . ILE B 1 11 ? 27.781 10.203 -8.773 1 38.25 11 ILE B C 1
ATOM 2660 O O . ILE B 1 11 ? 28.969 10.062 -9.078 1 38.25 11 ILE B O 1
ATOM 2664 N N . ALA B 1 12 ? 27.719 9.805 -7.648 1 42.97 12 ALA B N 1
ATOM 2665 C CA . ALA B 1 12 ? 28.484 8.625 -7.25 1 42.97 12 ALA B CA 1
ATOM 2666 C C . ALA B 1 12 ? 28.422 7.547 -8.328 1 42.97 12 ALA B C 1
ATOM 2668 O O . ALA B 1 12 ? 27.359 7.289 -8.898 1 42.97 12 ALA B O 1
ATOM 2669 N N . SER B 1 13 ? 29.438 7.176 -8.969 1 48.47 13 SER B N 1
ATOM 2670 C CA . SER B 1 13 ? 29.641 6.09 -9.914 1 48.47 13 SER B CA 1
ATOM 2671 C C . SER B 1 13 ? 28.859 4.844 -9.508 1 48.47 13 SER B C 1
ATOM 2673 O O . SER B 1 13 ? 28.688 4.578 -8.312 1 48.47 13 SER B O 1
ATOM 2675 N N . PRO B 1 14 ? 28.016 4.324 -10.398 1 52.97 14 PRO B N 1
ATOM 2676 C CA . PRO B 1 14 ? 27.375 3.033 -10.148 1 52.97 14 PRO B CA 1
ATOM 2677 C C . PRO B 1 14 ? 28.219 2.107 -9.281 1 52.97 14 PRO B C 1
ATOM 2679 O O . PRO B 1 14 ? 27.688 1.363 -8.453 1 52.97 14 PRO B O 1
ATOM 2682 N N . ALA B 1 15 ? 29.484 2.209 -9.422 1 53.78 15 ALA B N 1
ATOM 2683 C CA . ALA B 1 15 ? 30.391 1.38 -8.633 1 53.78 15 ALA B CA 1
ATOM 2684 C C . ALA B 1 15 ? 30.359 1.792 -7.168 1 53.78 15 ALA B C 1
ATOM 2686 O O . ALA B 1 15 ? 30.422 0.94 -6.277 1 53.78 15 ALA B O 1
ATOM 2687 N N . LEU B 1 16 ? 30.25 3.018 -6.926 1 53.09 16 LEU B N 1
ATOM 2688 C CA . LEU B 1 16 ? 30.219 3.527 -5.559 1 53.09 16 LEU B CA 1
ATOM 2689 C C . LEU B 1 16 ? 28.922 3.139 -4.867 1 53.09 16 LEU B C 1
ATOM 2691 O O . LEU B 1 16 ? 28.922 2.779 -3.688 1 53.09 16 LEU B O 1
ATOM 2695 N N . THR B 1 17 ? 27.984 2.949 -5.691 1 70.88 17 THR B N 1
ATOM 2696 C CA . THR B 1 17 ? 26.688 2.564 -5.152 1 70.88 17 THR B CA 1
ATOM 2697 C C . THR B 1 17 ? 26.688 1.085 -4.777 1 70.88 17 THR B C 1
ATOM 2699 O O . THR B 1 17 ? 26.172 0.715 -3.713 1 70.88 17 THR B O 1
ATOM 2702 N N . GLN B 1 18 ? 27.531 0.303 -5.469 1 81.75 18 GLN B N 1
ATOM 2703 C CA . GLN B 1 18 ? 27.547 -1.126 -5.176 1 81.75 18 GLN B CA 1
ATOM 2704 C C . GLN B 1 18 ? 28.375 -1.416 -3.922 1 81.75 18 GLN B C 1
ATOM 2706 O O . GLN B 1 18 ? 28 -2.268 -3.113 1 81.75 18 GLN B O 1
ATOM 2711 N N . ARG B 1 19 ? 29.469 -0.707 -3.797 1 86.19 19 ARG B N 1
ATOM 2712 C CA . ARG B 1 19 ? 30.297 -0.883 -2.611 1 86.19 19 ARG B CA 1
ATOM 2713 C C . ARG B 1 19 ? 29.562 -0.45 -1.351 1 86.19 19 ARG B C 1
ATOM 2715 O O . ARG B 1 19 ? 29.656 -1.104 -0.311 1 86.19 19 ARG B O 1
ATOM 2722 N N . GLU B 1 20 ? 28.891 0.604 -1.484 1 88.94 20 GLU B N 1
ATOM 2723 C CA . GLU B 1 20 ? 28.141 1.102 -0.341 1 88.94 20 GLU B CA 1
ATOM 2724 C C . GLU B 1 20 ? 27.047 0.118 0.065 1 88.94 20 GLU B C 1
ATOM 2726 O O . GLU B 1 20 ? 26.781 -0.067 1.255 1 88.94 20 GLU B O 1
ATOM 2731 N N . VAL B 1 21 ? 26.547 -0.51 -0.877 1 91.31 21 VAL B N 1
ATOM 2732 C CA . VAL B 1 21 ? 25.484 -1.485 -0.634 1 91.31 21 VAL B CA 1
ATOM 2733 C C . VAL B 1 21 ? 26.062 -2.709 0.073 1 91.31 21 VAL B C 1
ATOM 2735 O O . VAL B 1 21 ? 25.5 -3.191 1.057 1 91.31 21 VAL B O 1
ATOM 2738 N N . GLU B 1 22 ? 27.156 -3.143 -0.372 1 92.12 22 GLU B N 1
ATOM 2739 C CA . GLU B 1 22 ? 27.797 -4.305 0.241 1 92.12 22 GLU B CA 1
ATOM 2740 C C . GLU B 1 22 ? 28.25 -3.996 1.665 1 92.12 22 GLU B C 1
ATOM 2742 O O . GLU B 1 22 ? 28.125 -4.836 2.559 1 92.12 22 GLU B O 1
ATOM 2747 N N . PHE B 1 23 ? 28.828 -2.848 1.77 1 93.69 23 PHE B N 1
ATOM 2748 C CA . PHE B 1 23 ? 29.234 -2.426 3.105 1 93.69 23 PHE B CA 1
ATOM 2749 C C . PHE B 1 23 ? 28.047 -2.383 4.047 1 93.69 23 PHE B C 1
ATOM 2751 O O . PHE B 1 23 ? 28.141 -2.816 5.199 1 93.69 23 PHE B O 1
ATOM 2758 N N . THR B 1 24 ? 26.922 -1.858 3.582 1 95.31 24 THR B N 1
ATOM 2759 C CA . THR B 1 24 ? 25.688 -1.758 4.371 1 95.31 24 THR B CA 1
ATOM 2760 C C . THR B 1 24 ? 25.219 -3.141 4.809 1 95.31 24 THR B C 1
ATOM 2762 O O . THR B 1 24 ? 24.875 -3.346 5.973 1 95.31 24 THR B O 1
ATOM 2765 N N . LYS B 1 25 ? 25.203 -4.07 3.938 1 94.19 25 LYS B N 1
ATOM 2766 C CA . LYS B 1 25 ? 24.766 -5.43 4.246 1 94.19 25 LYS B CA 1
ATOM 2767 C C . LYS B 1 25 ? 25.672 -6.074 5.297 1 94.19 25 LYS B C 1
ATOM 2769 O O . LYS B 1 25 ? 25.188 -6.719 6.227 1 94.19 25 LYS B O 1
ATOM 2774 N N . SER B 1 26 ? 26.969 -5.801 5.148 1 93.56 26 SER B N 1
ATOM 2775 C CA . SER B 1 26 ? 27.922 -6.332 6.113 1 93.56 26 SER B CA 1
ATOM 2776 C C . SER B 1 26 ? 27.734 -5.699 7.484 1 93.56 26 SER B C 1
ATOM 2778 O O . SER B 1 26 ? 27.875 -6.375 8.508 1 93.56 26 SER B O 1
ATOM 2780 N N . ALA B 1 27 ? 27.531 -4.438 7.453 1 94.94 27 ALA B N 1
ATOM 2781 C CA . ALA B 1 27 ? 27.297 -3.729 8.711 1 94.94 27 ALA B CA 1
ATOM 2782 C C . ALA B 1 27 ? 26.062 -4.27 9.43 1 94.94 27 ALA B C 1
ATOM 2784 O O . ALA B 1 27 ? 26.094 -4.477 10.641 1 94.94 27 ALA B O 1
ATOM 2785 N N . TRP B 1 28 ? 25.031 -4.562 8.727 1 94.56 28 TRP B N 1
ATOM 2786 C CA . TRP B 1 28 ? 23.797 -5.082 9.305 1 94.56 28 TRP B CA 1
ATOM 2787 C C . TRP B 1 28 ? 24.031 -6.438 9.961 1 94.56 28 TRP B C 1
ATOM 2789 O O . TRP B 1 28 ? 23.484 -6.719 11.023 1 94.56 28 TRP B O 1
ATOM 2799 N N . ILE B 1 29 ? 24.781 -7.227 9.297 1 92.69 29 ILE B N 1
ATOM 2800 C CA . ILE B 1 29 ? 25.094 -8.555 9.805 1 92.69 29 ILE B CA 1
ATOM 2801 C C . ILE B 1 29 ? 25.844 -8.438 11.125 1 92.69 29 ILE B C 1
ATOM 2803 O O . ILE B 1 29 ? 25.641 -9.25 12.039 1 92.69 29 ILE B O 1
ATOM 2807 N N . ALA B 1 30 ? 26.641 -7.379 11.266 1 91.75 30 ALA B N 1
ATOM 2808 C CA . ALA B 1 30 ? 27.406 -7.141 12.484 1 91.75 30 ALA B CA 1
ATOM 2809 C C . ALA B 1 30 ? 26.562 -6.426 13.539 1 91.75 30 ALA B C 1
ATOM 2811 O O . ALA B 1 30 ? 27.062 -6.07 14.609 1 91.75 30 ALA B O 1
ATOM 2812 N N . GLY B 1 31 ? 25.375 -6.121 13.188 1 92.5 31 GLY B N 1
ATOM 2813 C CA . GLY B 1 31 ? 24.469 -5.477 14.133 1 92.5 31 GLY B CA 1
ATOM 2814 C C . GLY B 1 31 ? 24.641 -3.971 14.188 1 92.5 31 GLY B C 1
ATOM 2815 O O . GLY B 1 31 ? 24.328 -3.342 15.203 1 92.5 31 GLY B O 1
ATOM 2816 N N . LEU B 1 32 ? 25.188 -3.439 13.133 1 94.62 32 LEU B N 1
ATOM 2817 C CA . LEU B 1 32 ? 25.469 -2.01 13.102 1 94.62 32 LEU B CA 1
ATOM 2818 C C . LEU B 1 32 ? 24.891 -1.365 11.852 1 94.62 32 LEU B C 1
ATOM 2820 O O . LEU B 1 32 ? 24.594 -2.055 10.867 1 94.62 32 LEU B O 1
ATOM 2824 N N . ARG B 1 33 ? 24.641 -0.152 11.953 1 95.81 33 ARG B N 1
ATOM 2825 C CA . ARG B 1 33 ? 24.312 0.641 10.773 1 95.81 33 ARG B CA 1
ATOM 2826 C C . ARG B 1 33 ? 25.531 1.419 10.273 1 95.81 33 ARG B C 1
ATOM 2828 O O . ARG B 1 33 ? 26.375 1.826 11.07 1 95.81 33 ARG B O 1
ATOM 2835 N N . PRO B 1 34 ? 25.625 1.664 9.07 1 94.31 34 PRO B N 1
ATOM 2836 C CA . PRO B 1 34 ? 26.781 2.379 8.531 1 94.31 34 PRO B CA 1
ATOM 2837 C C . PRO B 1 34 ? 26.984 3.754 9.164 1 94.31 34 PRO B C 1
ATOM 2839 O O . PRO B 1 34 ? 28.109 4.211 9.32 1 94.31 34 PRO B O 1
ATOM 2842 N N . ASP B 1 35 ? 25.922 4.457 9.5 1 93.56 35 ASP B N 1
ATOM 2843 C CA . ASP B 1 35 ? 26.047 5.797 10.07 1 93.56 35 ASP B CA 1
ATOM 2844 C C . ASP B 1 35 ? 26.016 5.75 11.594 1 93.56 35 ASP B C 1
ATOM 2846 O O . ASP B 1 35 ? 25.828 6.777 12.25 1 93.56 35 ASP B O 1
ATOM 2850 N N . GLN B 1 36 ? 25.984 4.582 12.234 1 93.19 36 GLN B N 1
ATOM 2851 C CA . GLN B 1 36 ? 26.156 4.32 13.656 1 93.19 36 GLN B CA 1
ATOM 2852 C C . GLN B 1 36 ? 24.875 4.625 14.438 1 93.19 36 GLN B C 1
ATOM 2854 O O . GLN B 1 36 ? 24.875 4.621 15.664 1 93.19 36 GLN B O 1
ATOM 2859 N N . ARG B 1 37 ? 23.828 4.797 13.719 1 95.81 37 ARG B N 1
ATOM 2860 C CA . ARG B 1 37 ? 22.547 4.93 14.391 1 95.81 37 ARG B CA 1
ATOM 2861 C C . ARG B 1 37 ? 22.062 3.584 14.914 1 95.81 37 ARG B C 1
ATOM 2863 O O . ARG B 1 37 ? 22.5 2.533 14.438 1 95.81 37 ARG B O 1
ATOM 2870 N N . GLY B 1 38 ? 21.203 3.793 15.984 1 95.62 38 GLY B N 1
ATOM 2871 C CA . GLY B 1 38 ? 20.469 2.596 16.375 1 95.62 38 GLY B CA 1
ATOM 2872 C C . GLY B 1 38 ? 19.438 2.16 15.352 1 95.62 38 GLY B C 1
ATOM 2873 O O . GLY B 1 38 ? 19.078 2.928 14.461 1 95.62 38 GLY B O 1
ATOM 2874 N N . ALA B 1 39 ? 18.953 0.958 15.508 1 95.69 39 ALA B N 1
ATOM 2875 C CA . ALA B 1 39 ? 18 0.394 14.562 1 95.69 39 ALA B CA 1
ATOM 2876 C C . ALA B 1 39 ? 16.719 1.224 14.516 1 95.69 39 ALA B C 1
ATOM 2878 O O . ALA B 1 39 ? 16.109 1.37 13.461 1 95.69 39 ALA B O 1
ATOM 2879 N N . GLN B 1 40 ? 16.359 1.835 15.656 1 96.38 40 GLN B N 1
ATOM 2880 C CA . GLN B 1 40 ? 15.109 2.576 15.75 1 96.38 40 GLN B CA 1
ATOM 2881 C C . GLN B 1 40 ? 15.367 4.074 15.891 1 96.38 40 GLN B C 1
ATOM 2883 O O . GLN B 1 40 ? 14.516 4.809 16.391 1 96.38 40 GLN B O 1
ATOM 2888 N N . GLN B 1 41 ? 16.5 4.496 15.445 1 96.94 41 GLN B N 1
ATOM 2889 C CA . GLN B 1 41 ? 16.891 5.898 15.602 1 96.94 41 GLN B CA 1
ATOM 2890 C C . GLN B 1 41 ? 16.766 6.648 14.273 1 96.94 41 GLN B C 1
ATOM 2892 O O . GLN B 1 41 ? 17.25 6.188 13.242 1 96.94 41 GLN B O 1
ATOM 2897 N N . LEU B 1 42 ? 16.047 7.73 14.375 1 98.12 42 LEU B N 1
ATOM 2898 C CA . LEU B 1 42 ? 15.945 8.617 13.219 1 98.12 42 LEU B CA 1
ATOM 2899 C C . LEU B 1 42 ? 17.188 9.492 13.102 1 98.12 42 LEU B C 1
ATOM 2901 O O . LEU B 1 42 ? 17.859 9.758 14.094 1 98.12 42 LEU B O 1
ATOM 2905 N N . ARG B 1 43 ? 17.5 9.93 11.938 1 97.44 43 ARG B N 1
ATOM 2906 C CA . ARG B 1 43 ? 18.438 11.039 11.789 1 97.44 43 ARG B CA 1
ATOM 2907 C C . ARG B 1 43 ? 17.891 12.312 12.422 1 97.44 43 ARG B C 1
ATOM 2909 O O . ARG B 1 43 ? 16.734 12.352 12.844 1 97.44 43 ARG B O 1
ATOM 2916 N N . GLU B 1 44 ? 18.719 13.227 12.422 1 97.44 44 GLU B N 1
ATOM 2917 C CA . GLU B 1 44 ? 18.297 14.492 13.016 1 97.44 44 GLU B CA 1
ATOM 2918 C C . GLU B 1 44 ? 17.188 15.148 12.188 1 97.44 44 GLU B C 1
ATOM 2920 O O . GLU B 1 44 ? 17.328 15.305 10.977 1 97.44 44 GLU B O 1
ATOM 2925 N N . VAL B 1 45 ? 16.109 15.508 12.891 1 98.44 45 VAL B N 1
ATOM 2926 C CA . VAL B 1 45 ? 14.953 16.109 12.211 1 98.44 45 VAL B CA 1
ATOM 2927 C C . VAL B 1 45 ? 14.789 17.547 12.664 1 98.44 45 VAL B C 1
ATOM 2929 O O . VAL B 1 45 ? 14.812 17.844 13.859 1 98.44 45 VAL B O 1
ATOM 2932 N N . ASN B 1 46 ? 14.664 18.406 11.672 1 98.12 46 ASN B N 1
ATOM 2933 C CA . ASN B 1 46 ? 14.43 19.828 11.93 1 98.12 46 ASN B CA 1
ATOM 2934 C C . ASN B 1 46 ? 13.234 20.359 11.133 1 98.12 46 ASN B C 1
ATOM 2936 O O . ASN B 1 46 ? 13.078 20.031 9.953 1 98.12 46 ASN B O 1
ATOM 2940 N N . VAL B 1 47 ? 12.43 21.047 11.812 1 98.12 47 VAL B N 1
ATOM 2941 C CA . VAL B 1 47 ? 11.273 21.688 11.18 1 98.12 47 VAL B CA 1
ATOM 2942 C C . VAL B 1 47 ? 11.391 23.203 11.305 1 98.12 47 VAL B C 1
ATOM 2944 O O . VAL B 1 47 ? 11.656 23.734 12.383 1 98.12 47 VAL B O 1
ATOM 2947 N N . ASP B 1 48 ? 11.164 23.828 10.172 1 96.06 48 ASP B N 1
ATOM 2948 C CA . ASP B 1 48 ? 11.289 25.281 10.172 1 96.06 48 ASP B CA 1
ATOM 2949 C C . ASP B 1 48 ? 10.18 25.938 9.352 1 96.06 48 ASP B C 1
ATOM 2951 O O . ASP B 1 48 ? 9.711 25.359 8.367 1 96.06 48 ASP B O 1
ATOM 2955 N N . PHE B 1 49 ? 9.82 27.109 9.781 1 95.69 49 PHE B N 1
ATOM 2956 C CA . PHE B 1 49 ? 8.898 27.984 9.062 1 95.69 49 PHE B CA 1
ATOM 2957 C C . PHE B 1 49 ? 9.547 29.328 8.75 1 95.69 49 PHE B C 1
ATOM 2959 O O . PHE B 1 49 ? 10.133 29.953 9.633 1 95.69 49 PHE B O 1
ATOM 2966 N N . PRO B 1 50 ? 9.508 29.672 7.527 1 90.19 50 PRO B N 1
ATOM 2967 C CA . PRO B 1 50 ? 10.07 30.984 7.223 1 90.19 50 PRO B CA 1
ATOM 2968 C C . PRO B 1 50 ? 9.383 32.125 7.992 1 90.19 50 PRO B C 1
ATOM 2970 O O . PRO B 1 50 ? 8.18 32.031 8.273 1 90.19 50 PRO B O 1
ATOM 2973 N N . LEU B 1 51 ? 10.078 33.219 8.32 1 80.25 51 LEU B N 1
ATOM 2974 C CA . LEU B 1 51 ? 9.656 34.25 9.234 1 80.25 51 LEU B CA 1
ATOM 2975 C C . LEU B 1 51 ? 8.398 34.969 8.719 1 80.25 51 LEU B C 1
ATOM 2977 O O . LEU B 1 51 ? 7.469 35.219 9.484 1 80.25 51 LEU B O 1
ATOM 2981 N N . LEU B 1 52 ? 8.305 35.156 7.43 1 76.56 52 LEU B N 1
ATOM 2982 C CA . LEU B 1 52 ? 7.25 36.094 7.004 1 76.56 52 LEU B CA 1
ATOM 2983 C C . LEU B 1 52 ? 6.043 35.312 6.488 1 76.56 52 LEU B C 1
ATOM 2985 O O . LEU B 1 52 ? 5.062 35.906 6.039 1 76.56 52 LEU B O 1
ATOM 2989 N N . SER B 1 53 ? 6.055 34 6.617 1 83 53 SER B N 1
ATOM 2990 C CA . SER B 1 53 ? 4.926 33.312 5.992 1 83 53 SER B CA 1
ATOM 2991 C C . SER B 1 53 ? 4.562 32.031 6.742 1 83 53 SER B C 1
ATOM 2993 O O . SER B 1 53 ? 5.441 31.344 7.254 1 83 53 SER B O 1
ATOM 2995 N N . ARG B 1 54 ? 3.242 31.812 6.883 1 88.44 54 ARG B N 1
ATOM 2996 C CA . ARG B 1 54 ? 2.715 30.578 7.449 1 88.44 54 ARG B CA 1
ATOM 2997 C C . ARG B 1 54 ? 2.395 29.562 6.352 1 88.44 54 ARG B C 1
ATOM 2999 O O . ARG B 1 54 ? 1.872 28.484 6.629 1 88.44 54 ARG B O 1
ATOM 3006 N N . ASP B 1 55 ? 2.775 29.891 5.164 1 94.12 55 ASP B N 1
ATOM 3007 C CA . ASP B 1 55 ? 2.289 29.109 4.031 1 94.12 55 ASP B CA 1
ATOM 3008 C C . ASP B 1 55 ? 3.367 28.156 3.518 1 94.12 55 ASP B C 1
ATOM 3010 O O . ASP B 1 55 ? 3.18 27.5 2.496 1 94.12 55 ASP B O 1
ATOM 3014 N N . VAL B 1 56 ? 4.48 28.188 4.25 1 96.44 56 VAL B N 1
ATOM 3015 C CA . VAL B 1 56 ? 5.57 27.328 3.809 1 96.44 56 VAL B CA 1
ATOM 3016 C C . VAL B 1 56 ? 6.191 26.625 5.012 1 96.44 56 VAL B C 1
ATOM 3018 O O . VAL B 1 56 ? 6.332 27.219 6.082 1 96.44 56 VAL B O 1
ATOM 3021 N N . SER B 1 57 ? 6.492 25.406 4.891 1 97.94 57 SER B N 1
ATOM 3022 C CA . SER B 1 57 ? 7.262 24.641 5.867 1 97.94 57 SER B CA 1
ATOM 3023 C C . SER B 1 57 ? 8.508 24.031 5.238 1 97.94 57 SER B C 1
ATOM 3025 O O . SER B 1 57 ? 8.547 23.797 4.027 1 97.94 57 SER B O 1
ATOM 3027 N N . CYS B 1 58 ? 9.492 23.906 6.016 1 98 58 CYS B N 1
ATOM 3028 C CA . CYS B 1 58 ? 10.727 23.234 5.625 1 98 58 CYS B CA 1
ATOM 3029 C C . CYS B 1 58 ? 11.125 22.188 6.652 1 98 58 CYS B C 1
ATOM 3031 O O . CYS B 1 58 ? 11.305 22.5 7.828 1 98 58 CYS B O 1
ATOM 3033 N N . VAL B 1 59 ? 11.25 20.984 6.195 1 98.62 59 VAL B N 1
ATOM 3034 C CA . VAL B 1 59 ? 11.648 19.891 7.078 1 98.62 59 VAL B CA 1
ATOM 3035 C C . VAL B 1 59 ? 12.945 19.266 6.574 1 98.62 59 VAL B C 1
ATOM 3037 O O . VAL B 1 59 ? 13.094 19.016 5.379 1 98.62 59 VAL B O 1
ATOM 3040 N N . ARG B 1 60 ? 13.812 19.078 7.504 1 98.38 60 ARG B N 1
ATOM 3041 C CA . ARG B 1 60 ? 15.086 18.422 7.238 1 98.38 60 ARG B CA 1
ATOM 3042 C C . ARG B 1 60 ? 15.234 17.156 8.062 1 98.38 60 ARG B C 1
ATOM 3044 O O . ARG B 1 60 ? 14.938 17.141 9.258 1 98.38 60 ARG B O 1
ATOM 3051 N N . CYS B 1 61 ? 15.602 16.109 7.453 1 98.19 61 CYS B N 1
ATOM 3052 C CA . CYS B 1 61 ? 15.977 14.852 8.086 1 98.19 61 CYS B CA 1
ATOM 3053 C C . CYS B 1 61 ? 17.312 14.352 7.551 1 98.19 61 CYS B C 1
ATOM 3055 O O . CYS B 1 61 ? 17.375 13.766 6.469 1 98.19 61 CYS B O 1
ATOM 3057 N N . GLY B 1 62 ? 18.344 14.508 8.422 1 96.56 62 GLY B N 1
ATOM 3058 C CA . GLY B 1 62 ? 19.672 14.32 7.855 1 96.56 62 GLY B CA 1
ATOM 3059 C C . GLY B 1 62 ? 19.953 15.234 6.672 1 96.56 62 GLY B C 1
ATOM 3060 O O . GLY B 1 62 ? 19.797 16.453 6.77 1 96.56 62 GLY B O 1
ATOM 3061 N N . GLY B 1 63 ? 20.266 14.68 5.543 1 95.69 63 GLY B N 1
ATOM 3062 C CA . GLY B 1 63 ? 20.547 15.445 4.344 1 95.69 63 GLY B CA 1
ATOM 3063 C C . GLY B 1 63 ? 19.344 15.633 3.445 1 95.69 63 GLY B C 1
ATOM 3064 O O . GLY B 1 63 ? 19.391 16.391 2.477 1 95.69 63 GLY B O 1
ATOM 3065 N N . THR B 1 64 ? 18.25 15 3.83 1 96.44 64 THR B N 1
ATOM 3066 C CA . THR B 1 64 ? 17.047 15.141 3.027 1 96.44 64 THR B CA 1
ATOM 3067 C C . THR B 1 64 ? 16.281 16.406 3.42 1 96.44 64 THR B C 1
ATOM 3069 O O . THR B 1 64 ? 16.016 16.625 4.602 1 96.44 64 THR B O 1
ATOM 3072 N N . ILE B 1 65 ? 15.984 17.203 2.4 1 97.81 65 ILE B N 1
ATOM 3073 C CA . ILE B 1 65 ? 15.32 18.469 2.645 1 97.81 65 ILE B CA 1
ATOM 3074 C C . ILE B 1 65 ? 14.078 18.594 1.759 1 97.81 65 ILE B C 1
ATOM 3076 O O . ILE B 1 65 ? 14.172 18.453 0.535 1 97.81 65 ILE B O 1
ATOM 3080 N N . VAL B 1 66 ? 12.945 18.844 2.408 1 98.19 66 VAL B N 1
ATOM 3081 C CA . VAL B 1 66 ? 11.688 18.984 1.681 1 98.19 66 VAL B CA 1
ATOM 3082 C C . VAL B 1 66 ? 10.953 20.234 2.158 1 98.19 66 VAL B C 1
ATOM 3084 O O . VAL B 1 66 ? 10.906 20.516 3.359 1 98.19 66 VAL B O 1
ATOM 3087 N N . THR B 1 67 ? 10.406 20.953 1.198 1 98 67 THR B N 1
ATOM 3088 C CA . THR B 1 67 ? 9.555 22.094 1.527 1 98 67 THR B CA 1
ATOM 3089 C C . THR B 1 67 ? 8.125 21.859 1.051 1 98 67 THR B C 1
ATOM 3091 O O . THR B 1 67 ? 7.906 21.188 0.045 1 98 67 THR B O 1
ATOM 3094 N N . ALA B 1 68 ? 7.215 22.328 1.763 1 98.38 68 ALA B N 1
ATOM 3095 C CA . ALA B 1 68 ? 5.805 22.297 1.387 1 98.38 68 ALA B CA 1
ATOM 3096 C C . ALA B 1 68 ? 5.184 23.688 1.437 1 98.38 68 ALA B C 1
ATOM 3098 O O . ALA B 1 68 ? 5.328 24.406 2.432 1 98.38 68 ALA B O 1
ATOM 3099 N N . ALA B 1 69 ? 4.582 24.062 0.356 1 97.94 69 ALA B N 1
ATOM 3100 C CA . ALA B 1 69 ? 3.885 25.344 0.265 1 97.94 69 ALA B CA 1
ATOM 3101 C C . ALA B 1 69 ? 2.385 25.141 0.076 1 97.94 69 ALA B C 1
ATOM 3103 O O . ALA B 1 69 ? 1.961 24.281 -0.691 1 97.94 69 ALA B O 1
ATOM 3104 N N . ILE B 1 70 ? 1.625 25.859 0.757 1 97.44 70 ILE B N 1
ATOM 3105 C CA . ILE B 1 70 ? 0.174 25.719 0.711 1 97.44 70 ILE B CA 1
ATOM 3106 C C . ILE B 1 70 ? -0.461 26.984 0.165 1 97.44 70 ILE B C 1
ATOM 3108 O O . ILE B 1 70 ? 0.001 28.094 0.457 1 97.44 70 ILE B O 1
ATOM 3112 N N . ALA B 1 71 ? -1.418 26.844 -0.674 1 95.25 71 ALA B N 1
ATOM 3113 C CA . ALA B 1 71 ? -2.203 27.953 -1.21 1 95.25 71 ALA B CA 1
ATOM 3114 C C . ALA B 1 71 ? -3.697 27.641 -1.146 1 95.25 71 ALA B C 1
ATOM 3116 O O . ALA B 1 71 ? -4.102 26.484 -1.148 1 95.25 71 ALA B O 1
ATOM 3117 N N . CYS B 1 72 ? -4.445 28.641 -1.073 1 92.62 72 CYS B N 1
ATOM 3118 C CA . CYS B 1 72 ? -5.895 28.5 -1.004 1 92.62 72 CYS B CA 1
ATOM 3119 C C . CYS B 1 72 ? -6.582 29.5 -1.934 1 92.62 72 CYS B C 1
ATOM 3121 O O . CYS B 1 72 ? -6.172 30.656 -2.023 1 92.62 72 CYS B O 1
ATOM 3123 N N . GLU B 1 73 ? -7.555 29.016 -2.623 1 92.69 73 GLU B N 1
ATOM 3124 C CA . GLU B 1 73 ? -8.344 29.875 -3.506 1 92.69 73 GLU B CA 1
ATOM 3125 C C . GLU B 1 73 ? -9.82 29.484 -3.473 1 92.69 73 GLU B C 1
ATOM 3127 O O . GLU B 1 73 ? -10.164 28.344 -3.141 1 92.69 73 GLU B O 1
ATOM 3132 N N . LEU B 1 74 ? -10.664 30.469 -3.779 1 91.5 74 LEU B N 1
ATOM 3133 C CA . LEU B 1 74 ? -12.094 30.203 -3.881 1 91.5 74 LEU B CA 1
ATOM 3134 C C . LEU B 1 74 ? -12.461 29.75 -5.289 1 91.5 74 LEU B C 1
ATOM 3136 O O . LEU B 1 74 ? -12.141 30.422 -6.27 1 91.5 74 LEU B O 1
ATOM 3140 N N . VAL B 1 75 ? -13.109 28.562 -5.289 1 94.12 75 VAL B N 1
ATOM 3141 C CA . VAL B 1 75 ? -13.469 28.031 -6.594 1 94.12 75 VAL B CA 1
ATOM 3142 C C . VAL B 1 75 ? -14.867 27.422 -6.539 1 94.12 75 VAL B C 1
ATOM 3144 O O . VAL B 1 75 ? -15.477 27.359 -5.469 1 94.12 75 VAL B O 1
ATOM 3147 N N . GLU B 1 76 ? -15.367 27.109 -7.719 1 94.06 76 GLU B N 1
ATOM 3148 C CA . GLU B 1 76 ? -16.609 26.344 -7.777 1 94.06 76 GLU B CA 1
ATOM 3149 C C . GLU B 1 76 ? -16.391 24.891 -7.363 1 94.06 76 GLU B C 1
ATOM 3151 O O . GLU B 1 76 ? -15.383 24.281 -7.738 1 94.06 76 GLU B O 1
ATOM 3156 N N . PRO B 1 77 ? -17.297 24.375 -6.641 1 93.69 77 PRO B N 1
ATOM 3157 C CA . PRO B 1 77 ? -17.141 22.984 -6.211 1 93.69 77 PRO B CA 1
ATOM 3158 C C . PRO B 1 77 ? -17.328 22 -7.352 1 93.69 77 PRO B C 1
ATOM 3160 O O . PRO B 1 77 ? -17.797 22.375 -8.43 1 93.69 77 PRO B O 1
ATOM 3163 N N . PHE B 1 78 ? -16.844 20.75 -7.133 1 91.06 78 PHE B N 1
ATOM 3164 C CA . PHE B 1 78 ? -17.156 19.656 -8.062 1 91.06 78 PHE B CA 1
ATOM 3165 C C . PHE B 1 78 ? -18.672 19.406 -8.094 1 91.06 78 PHE B C 1
ATOM 3167 O O . PHE B 1 78 ? -19.328 19.406 -7.047 1 91.06 78 PHE B O 1
ATOM 3174 N N . PRO B 1 79 ? -19.156 19.156 -9.234 1 89.12 79 PRO B N 1
ATOM 3175 C CA . PRO B 1 79 ? -20.609 19 -9.391 1 89.12 79 PRO B CA 1
ATOM 3176 C C . PRO B 1 79 ? -21.188 17.875 -8.523 1 89.12 79 PRO B C 1
ATOM 3178 O O . PRO B 1 79 ? -22.297 18 -8.016 1 89.12 79 PRO B O 1
ATOM 3181 N N . TYR B 1 80 ? -20.438 16.844 -8.328 1 84.88 80 TYR B N 1
ATOM 3182 C CA . TYR B 1 80 ? -20.969 15.688 -7.609 1 84.88 80 TYR B CA 1
ATOM 3183 C C . TYR B 1 80 ? -20.688 15.812 -6.113 1 84.88 80 TYR B C 1
ATOM 3185 O O . TYR B 1 80 ? -21.141 14.969 -5.324 1 84.88 80 TYR B O 1
ATOM 3193 N N . ARG B 1 81 ? -20 16.922 -5.676 1 89.38 81 ARG B N 1
ATOM 3194 C CA . ARG B 1 81 ? -19.719 17.203 -4.27 1 89.38 81 ARG B CA 1
ATOM 3195 C C . ARG B 1 81 ? -19.797 18.688 -3.975 1 89.38 81 ARG B C 1
ATOM 3197 O O . ARG B 1 81 ? -18.797 19.297 -3.578 1 89.38 81 ARG B O 1
ATOM 3204 N N . PRO B 1 82 ? -20.906 19.25 -4.047 1 90.56 82 PRO B N 1
ATOM 3205 C CA . PRO B 1 82 ? -21.062 20.703 -4.008 1 90.56 82 PRO B CA 1
ATOM 3206 C C . PRO B 1 82 ? -20.781 21.297 -2.633 1 90.56 82 PRO B C 1
ATOM 3208 O O . PRO B 1 82 ? -20.562 22.5 -2.508 1 90.56 82 PRO B O 1
ATOM 3211 N N . LYS B 1 83 ? -20.75 20.484 -1.611 1 92.62 83 LYS B N 1
ATOM 3212 C CA . LYS B 1 83 ? -20.578 21 -0.259 1 92.62 83 LYS B CA 1
ATOM 3213 C C . LYS B 1 83 ? -19.156 20.75 0.254 1 92.62 83 LYS B C 1
ATOM 3215 O O . LYS B 1 83 ? -18.859 21.031 1.415 1 92.62 83 LYS B O 1
ATOM 3220 N N . HIS B 1 84 ? -18.359 20.266 -0.61 1 94.12 84 HIS B N 1
ATOM 3221 C CA . HIS B 1 84 ? -17.031 19.875 -0.155 1 94.12 84 HIS B CA 1
ATOM 3222 C C . HIS B 1 84 ? -15.953 20.703 -0.841 1 94.12 84 HIS B C 1
ATOM 3224 O O . HIS B 1 84 ? -15.977 20.875 -2.062 1 94.12 84 HIS B O 1
ATOM 3230 N N . GLY B 1 85 ? -15.055 21.234 -0.038 1 95.44 85 GLY B N 1
ATOM 3231 C CA . GLY B 1 85 ? -13.875 21.891 -0.596 1 95.44 85 GLY B CA 1
ATOM 3232 C C . GLY B 1 85 ? -12.945 20.922 -1.308 1 95.44 85 GLY B C 1
ATOM 3233 O O . GLY B 1 85 ? -13.211 19.719 -1.352 1 95.44 85 GLY B O 1
ATOM 3234 N N . ILE B 1 86 ? -11.938 21.516 -1.851 1 95.62 86 ILE B N 1
ATOM 3235 C CA . ILE B 1 86 ? -11.016 20.719 -2.654 1 95.62 86 ILE B CA 1
ATOM 3236 C C . ILE B 1 86 ? -9.617 20.766 -2.047 1 95.62 86 ILE B C 1
ATOM 3238 O O . ILE B 1 86 ? -9.188 21.828 -1.565 1 95.62 86 ILE B O 1
ATOM 3242 N N . ILE B 1 87 ? -8.93 19.641 -2.043 1 96.19 87 ILE B N 1
ATOM 3243 C CA . ILE B 1 87 ? -7.535 19.594 -1.615 1 96.19 87 ILE B CA 1
ATOM 3244 C C . ILE B 1 87 ? -6.711 18.812 -2.635 1 96.19 87 ILE B C 1
ATOM 3246 O O . ILE B 1 87 ? -7.09 17.719 -3.039 1 96.19 87 ILE B O 1
ATOM 3250 N N . ASP B 1 88 ? -5.641 19.359 -3.033 1 96 88 ASP B N 1
ATOM 3251 C CA . ASP B 1 88 ? -4.781 18.734 -4.027 1 96 88 ASP B CA 1
ATOM 3252 C C . ASP B 1 88 ? -3.314 18.797 -3.615 1 96 88 ASP B C 1
ATOM 3254 O O . ASP B 1 88 ? -2.91 19.719 -2.896 1 96 88 ASP B O 1
ATOM 3258 N N . PHE B 1 89 ? -2.564 17.844 -4.148 1 97.62 89 PHE B N 1
ATOM 3259 C CA . PHE B 1 89 ? -1.145 17.766 -3.828 1 97.62 89 PHE B CA 1
ATOM 3260 C C . PHE B 1 89 ? -0.305 17.688 -5.098 1 97.62 89 PHE B C 1
ATOM 3262 O O . PHE B 1 89 ? -0.724 17.062 -6.082 1 97.62 89 PHE B O 1
ATOM 3269 N N . SER B 1 90 ? 0.811 18.266 -5.07 1 97.31 90 SER B N 1
ATOM 3270 C CA . SER B 1 90 ? 1.818 18.125 -6.117 1 97.31 90 SER B CA 1
ATOM 3271 C C . SER B 1 90 ? 3.213 17.953 -5.523 1 97.31 90 SER B C 1
ATOM 3273 O O . SER B 1 90 ? 3.535 18.562 -4.5 1 97.31 90 SER B O 1
ATOM 3275 N N . VAL B 1 91 ? 3.969 17.094 -6.129 1 96.94 91 VAL B N 1
ATOM 3276 C CA . VAL B 1 91 ? 5.344 16.859 -5.699 1 96.94 91 VAL B CA 1
ATOM 3277 C C . VAL B 1 91 ? 6.301 17.109 -6.863 1 96.94 91 VAL B C 1
ATOM 3279 O O . VAL B 1 91 ? 6.078 16.609 -7.969 1 96.94 91 VAL B O 1
ATOM 3282 N N . ARG B 1 92 ? 7.277 17.891 -6.555 1 93.62 92 ARG B N 1
ATOM 3283 C CA . ARG B 1 92 ? 8.258 18.188 -7.594 1 93.62 92 ARG B CA 1
ATOM 3284 C C . ARG B 1 92 ? 9.68 18.125 -7.035 1 93.62 92 ARG B C 1
ATOM 3286 O O . ARG B 1 92 ? 9.875 18.219 -5.824 1 93.62 92 ARG B O 1
ATOM 3293 N N . GLN B 1 93 ? 10.562 17.828 -7.859 1 90.19 93 GLN B N 1
ATOM 3294 C CA . GLN B 1 93 ? 11.984 17.891 -7.562 1 90.19 93 GLN B CA 1
ATOM 3295 C C . GLN B 1 93 ? 12.734 18.703 -8.617 1 90.19 93 GLN B C 1
ATOM 3297 O O . GLN B 1 93 ? 12.609 18.438 -9.812 1 90.19 93 GLN B O 1
ATOM 3302 N N . PRO B 1 94 ? 13.289 19.875 -8.141 1 76.75 94 PRO B N 1
ATOM 3303 C CA . PRO B 1 94 ? 14.008 20.703 -9.117 1 76.75 94 PRO B CA 1
ATOM 3304 C C . PRO B 1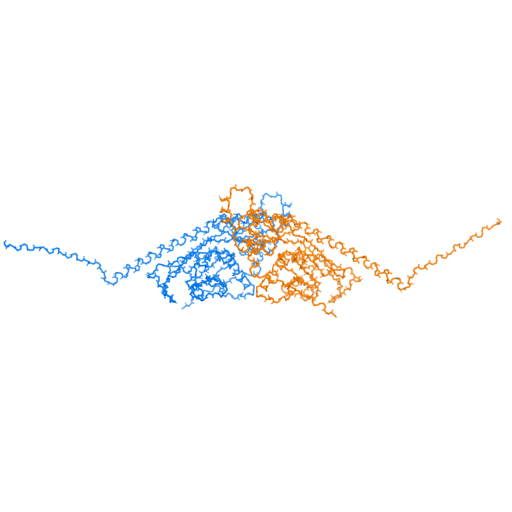 94 ? 15 19.891 -9.953 1 76.75 94 PRO B C 1
ATOM 3306 O O . PRO B 1 94 ? 15.578 18.922 -9.461 1 76.75 94 PRO B O 1
ATOM 3309 N N . TYR B 1 95 ? 14.766 19.953 -11.344 1 62.84 95 TYR B N 1
ATOM 3310 C CA . TYR B 1 95 ? 15.461 19.234 -12.406 1 62.84 95 TYR B CA 1
ATOM 3311 C C . TYR B 1 95 ? 16.953 19.141 -12.109 1 62.84 95 TYR B C 1
ATOM 3313 O O . TYR B 1 95 ? 17.578 20.141 -11.734 1 62.84 95 TYR B O 1
ATOM 3321 N N . THR B 1 96 ? 17.281 18.062 -11.555 1 57.31 96 THR B N 1
ATOM 3322 C CA . THR B 1 96 ? 18.703 17.828 -11.75 1 57.31 96 THR B CA 1
ATOM 3323 C C . THR B 1 96 ? 18.953 17.062 -13.039 1 57.31 96 THR B C 1
ATOM 3325 O O . THR B 1 96 ? 18.031 16.516 -13.633 1 57.31 96 THR B O 1
ATOM 3328 N N . GLU B 1 97 ? 19.906 17.203 -13.781 1 47.47 97 GLU B N 1
ATOM 3329 C CA . GLU B 1 97 ? 20.344 16.625 -15.047 1 47.47 97 GLU B CA 1
ATOM 3330 C C . GLU B 1 97 ? 19.703 15.25 -15.273 1 47.47 97 GLU B C 1
ATOM 3332 O O . GLU B 1 97 ? 19.469 14.852 -16.406 1 47.47 97 GLU B O 1
ATOM 3337 N N . ARG B 1 98 ? 19.562 14.438 -14.352 1 47.84 98 ARG B N 1
ATOM 3338 C CA . ARG B 1 98 ? 19.234 13.039 -14.617 1 47.84 98 ARG B CA 1
ATOM 3339 C C . ARG B 1 98 ? 17.734 12.812 -14.492 1 47.84 98 ARG B C 1
ATOM 3341 O O . ARG B 1 98 ? 17.281 12.062 -13.625 1 47.84 98 ARG B O 1
ATOM 3348 N N . ASP B 1 99 ? 16.859 13.758 -14.984 1 54.75 99 ASP B N 1
ATOM 3349 C CA . ASP B 1 99 ? 15.422 13.531 -14.938 1 54.75 99 ASP B CA 1
ATOM 3350 C C . ASP B 1 99 ? 15.047 12.234 -15.633 1 54.75 99 ASP B C 1
ATOM 3352 O O . ASP B 1 99 ? 15.031 12.164 -16.859 1 54.75 99 ASP B O 1
ATOM 3356 N N . SER B 1 100 ? 15.352 11.117 -14.953 1 64.44 100 SER B N 1
ATOM 3357 C CA . SER B 1 100 ? 15.062 9.781 -15.453 1 64.44 100 SER B CA 1
ATOM 3358 C C . SER B 1 100 ? 13.594 9.43 -15.266 1 64.44 100 SER B C 1
ATOM 3360 O O . SER B 1 100 ? 12.883 10.078 -14.492 1 64.44 100 SER B O 1
ATOM 3362 N N . SER B 1 101 ? 13 8.867 -16.203 1 67.94 101 SER B N 1
ATOM 3363 C CA . SER B 1 101 ? 11.68 8.25 -16.156 1 67.94 101 SER B CA 1
ATOM 3364 C C . SER B 1 101 ? 11.414 7.621 -14.797 1 67.94 101 SER B C 1
ATOM 3366 O O . SER B 1 101 ? 10.297 7.691 -14.281 1 67.94 101 SER B O 1
ATOM 3368 N N . ALA B 1 102 ? 12.422 7.242 -14.18 1 72.69 102 ALA B N 1
ATOM 3369 C CA . ALA B 1 102 ? 12.297 6.582 -12.883 1 72.69 102 ALA B CA 1
ATOM 3370 C C . ALA B 1 102 ? 11.961 7.586 -11.781 1 72.69 102 ALA B C 1
ATOM 3372 O O . ALA B 1 102 ? 11.125 7.312 -10.914 1 72.69 102 ALA B O 1
ATOM 3373 N N . LYS B 1 103 ? 12.539 8.641 -11.891 1 77.56 103 LYS B N 1
ATOM 3374 C CA . LYS B 1 103 ? 12.281 9.672 -10.891 1 77.56 103 LYS B CA 1
ATOM 3375 C C . LYS B 1 103 ? 10.852 10.195 -10.992 1 77.56 103 LYS B C 1
ATOM 3377 O O . LYS B 1 103 ? 10.203 10.445 -9.977 1 77.56 103 LYS B O 1
ATOM 3382 N N . THR B 1 104 ? 10.445 10.352 -12.172 1 80.94 104 THR B N 1
ATOM 3383 C CA . THR B 1 104 ? 9.078 10.805 -12.398 1 80.94 104 THR B CA 1
ATOM 3384 C C . THR B 1 104 ? 8.078 9.82 -11.797 1 80.94 104 THR B C 1
ATOM 3386 O O . THR B 1 104 ? 7.09 10.227 -11.18 1 80.94 104 THR B O 1
ATOM 3389 N N . ALA B 1 105 ? 8.359 8.586 -11.93 1 82.44 105 ALA B N 1
ATOM 3390 C CA . ALA B 1 105 ? 7.492 7.551 -11.375 1 82.44 105 ALA B CA 1
ATOM 3391 C C . ALA B 1 105 ? 7.484 7.602 -9.852 1 82.44 105 ALA B C 1
ATOM 3393 O O . ALA B 1 105 ? 6.434 7.426 -9.227 1 82.44 105 ALA B O 1
ATOM 3394 N N . GLU B 1 106 ? 8.586 7.875 -9.336 1 86.12 106 GLU B N 1
ATOM 3395 C CA . GLU B 1 106 ? 8.711 7.957 -7.883 1 86.12 106 GLU B CA 1
ATOM 3396 C C . GLU B 1 106 ? 7.922 9.141 -7.328 1 86.12 106 GLU B C 1
ATOM 3398 O O . GLU B 1 106 ? 7.27 9.023 -6.289 1 86.12 106 GLU B O 1
ATOM 3403 N N . LEU B 1 107 ? 7.992 10.211 -8.016 1 91.75 107 LEU B N 1
ATOM 3404 C CA . LEU B 1 107 ? 7.285 11.414 -7.574 1 91.75 107 LEU B CA 1
ATOM 3405 C C . LEU B 1 107 ? 5.777 11.227 -7.695 1 91.75 107 LEU B C 1
ATOM 3407 O O . LEU B 1 107 ? 5.02 11.703 -6.844 1 91.75 107 LEU B O 1
ATOM 3411 N N . LYS B 1 108 ? 5.434 10.547 -8.711 1 90.25 108 LYS B N 1
ATOM 3412 C CA . LYS B 1 108 ? 4.016 10.242 -8.875 1 90.25 108 LYS B CA 1
ATOM 3413 C C . LYS B 1 108 ? 3.512 9.344 -7.742 1 90.25 108 LYS B C 1
ATOM 3415 O O . LYS B 1 108 ? 2.414 9.547 -7.223 1 90.25 108 LYS B O 1
ATOM 3420 N N . LYS B 1 109 ? 4.316 8.414 -7.422 1 89.75 109 LYS B N 1
ATOM 3421 C CA . LYS B 1 109 ? 3.973 7.52 -6.32 1 89.75 109 LYS B CA 1
ATOM 3422 C C . LYS B 1 109 ? 3.836 8.289 -5.012 1 89.75 109 LYS B C 1
ATOM 3424 O O . LYS B 1 109 ? 2.926 8.031 -4.223 1 89.75 109 LYS B O 1
ATOM 3429 N N . LEU B 1 110 ? 4.75 9.18 -4.832 1 94.75 110 LEU B N 1
ATOM 3430 C CA . LEU B 1 110 ? 4.73 9.992 -3.619 1 94.75 110 LEU B CA 1
ATOM 3431 C C . LEU B 1 110 ? 3.498 10.891 -3.58 1 94.75 110 LEU B C 1
ATOM 3433 O O . LEU B 1 110 ? 2.863 11.031 -2.531 1 94.75 110 LEU B O 1
ATOM 3437 N N . THR B 1 111 ? 3.158 11.43 -4.715 1 95.94 111 THR B N 1
ATOM 3438 C CA . THR B 1 111 ? 1.956 12.258 -4.809 1 95.94 111 THR B CA 1
ATOM 3439 C C . THR B 1 111 ? 0.714 11.438 -4.465 1 95.94 111 THR B C 1
ATOM 3441 O O . THR B 1 111 ? -0.13 11.875 -3.682 1 95.94 111 THR B O 1
ATOM 3444 N N . ALA B 1 112 ? 0.657 10.305 -5.035 1 91.81 112 ALA B N 1
ATOM 3445 C CA . ALA B 1 112 ? -0.472 9.414 -4.773 1 91.81 112 ALA B CA 1
ATOM 3446 C C . ALA B 1 112 ? -0.527 9.023 -3.299 1 91.81 112 ALA B C 1
ATOM 3448 O O . ALA B 1 112 ? -1.61 8.906 -2.721 1 91.81 112 ALA B O 1
ATOM 3449 N N . PHE B 1 113 ? 0.577 8.805 -2.793 1 93.31 113 PHE B N 1
ATOM 3450 C CA . PHE B 1 113 ? 0.646 8.438 -1.385 1 93.31 113 PHE B CA 1
ATOM 3451 C C . PHE B 1 113 ? 0.109 9.555 -0.501 1 93.31 113 PHE B C 1
ATOM 3453 O O . PHE B 1 113 ? -0.673 9.305 0.419 1 93.31 113 PHE B O 1
ATOM 3460 N N . LEU B 1 114 ? 0.512 10.773 -0.726 1 96.12 114 LEU B N 1
ATOM 3461 C CA . LEU B 1 114 ? 0.039 11.93 0.023 1 96.12 114 LEU B CA 1
ATOM 3462 C C . LEU B 1 114 ? -1.473 12.086 -0.107 1 96.12 114 LEU B C 1
ATOM 3464 O O . LEU B 1 114 ? -2.162 12.336 0.882 1 96.12 114 LEU B O 1
ATOM 3468 N N . GLU B 1 115 ? -1.905 11.93 -1.289 1 94.25 115 GLU B N 1
ATOM 3469 C CA . GLU B 1 115 ? -3.34 12.031 -1.536 1 94.25 115 GLU B CA 1
ATOM 3470 C C . GLU B 1 115 ? -4.117 10.984 -0.741 1 94.25 115 GLU B C 1
ATOM 3472 O O . GLU B 1 115 ? -5.117 11.305 -0.098 1 94.25 115 GLU B O 1
ATOM 3477 N N . ARG B 1 116 ? -3.637 9.836 -0.789 1 91.19 116 ARG B N 1
ATOM 3478 C CA . ARG B 1 116 ? -4.312 8.75 -0.083 1 91.19 116 ARG B CA 1
ATOM 3479 C C . ARG B 1 116 ? -4.258 8.961 1.427 1 91.19 116 ARG B C 1
ATOM 3481 O O . ARG B 1 116 ? -5.246 8.734 2.127 1 91.19 116 ARG B O 1
ATOM 3488 N N . LEU B 1 117 ? -3.189 9.375 1.885 1 94.75 117 LEU B N 1
ATOM 3489 C CA . LEU B 1 117 ? -2.963 9.5 3.32 1 94.75 117 LEU B CA 1
ATOM 3490 C C . LEU B 1 117 ? -3.75 10.68 3.889 1 94.75 117 LEU B C 1
ATOM 3492 O O . LEU B 1 117 ? -4.379 10.562 4.945 1 94.75 117 LEU B O 1
ATOM 3496 N N . ILE B 1 118 ? -3.77 11.789 3.166 1 94.88 118 ILE B N 1
ATOM 3497 C CA . ILE B 1 118 ? -4.336 13.016 3.717 1 94.88 118 ILE B CA 1
ATOM 3498 C C . ILE B 1 118 ? -5.785 13.164 3.256 1 94.88 118 ILE B C 1
ATOM 3500 O O . ILE B 1 118 ? -6.695 13.289 4.078 1 94.88 118 ILE B O 1
ATOM 3504 N N . LYS B 1 119 ? -5.945 13.133 1.955 1 91.75 119 LYS B N 1
ATOM 3505 C CA . LYS B 1 119 ? -7.289 13.281 1.399 1 91.75 119 LYS B CA 1
ATOM 3506 C C . LYS B 1 119 ? -8.133 12.039 1.675 1 91.75 119 LYS B C 1
ATOM 3508 O O . LYS B 1 119 ? -9.234 12.141 2.223 1 91.75 119 LYS B O 1
ATOM 3513 N N . GLY B 1 120 ? -7.641 10.938 1.357 1 88.94 120 GLY B N 1
ATOM 3514 C CA . GLY B 1 120 ? -8.359 9.688 1.573 1 88.94 120 GLY B CA 1
ATOM 3515 C C . GLY B 1 120 ? -8.547 9.359 3.041 1 88.94 120 GLY B C 1
ATOM 3516 O O . GLY B 1 120 ? -9.523 8.703 3.412 1 88.94 120 GLY B O 1
ATOM 3517 N N . GLY B 1 121 ? -7.602 9.812 3.824 1 90.62 121 GLY B N 1
ATOM 3518 C CA . GLY B 1 121 ? -7.645 9.555 5.254 1 90.62 121 GLY B CA 1
ATOM 3519 C C . GLY B 1 121 ? -8.516 10.539 6.012 1 90.62 121 GLY B C 1
ATOM 3520 O O . GLY B 1 121 ? -8.727 10.383 7.219 1 90.62 121 GLY B O 1
ATOM 3521 N N . GLY B 1 122 ? -9.031 11.508 5.363 1 91.12 122 GLY B N 1
ATOM 3522 C CA . GLY B 1 122 ? -9.93 12.477 5.984 1 91.12 122 GLY B CA 1
ATOM 3523 C C . GLY B 1 122 ? -9.234 13.359 7 1 91.12 122 GLY B C 1
ATOM 3524 O O . GLY B 1 122 ? -9.805 13.68 8.047 1 91.12 122 GLY B O 1
ATOM 3525 N N . VAL B 1 123 ? -8.047 13.695 6.699 1 94.25 123 VAL B N 1
ATOM 3526 C CA . VAL B 1 123 ? -7.262 14.5 7.625 1 94.25 123 VAL B CA 1
ATOM 3527 C C . VAL B 1 123 ? -7.852 15.906 7.715 1 94.25 123 VAL B C 1
ATOM 3529 O O . VAL B 1 123 ? -8.031 16.438 8.812 1 94.25 123 VAL B O 1
ATOM 3532 N N . VAL B 1 124 ? -8.172 16.484 6.566 1 95.31 124 VAL B N 1
ATOM 3533 C CA . VAL B 1 124 ? -8.711 17.844 6.504 1 95.31 124 VAL B CA 1
ATOM 3534 C C . VAL B 1 124 ? -10.234 17.781 6.402 1 95.31 124 VAL B C 1
ATOM 3536 O O . VAL B 1 124 ? -10.789 16.969 5.656 1 95.31 124 VAL B O 1
ATOM 3539 N N . ASP B 1 125 ? -10.883 18.625 7.082 1 94.31 125 ASP B N 1
ATOM 3540 C CA . ASP B 1 125 ? -12.328 18.75 6.996 1 94.31 125 ASP B CA 1
ATOM 3541 C C . ASP B 1 125 ? -12.742 19.5 5.73 1 94.31 125 ASP B C 1
ATOM 3543 O O . ASP B 1 125 ? -12.82 20.734 5.73 1 94.31 125 ASP B O 1
ATOM 3547 N N . THR B 1 126 ? -13.18 18.781 4.789 1 93.69 126 THR B N 1
ATOM 3548 C CA . THR B 1 126 ? -13.5 19.406 3.51 1 93.69 126 THR B CA 1
ATOM 3549 C C . THR B 1 126 ? -14.859 20.094 3.57 1 93.69 126 THR B C 1
ATOM 3551 O O . THR B 1 126 ? -15.133 21 2.783 1 93.69 126 THR B O 1
ATOM 3554 N N . GLU B 1 127 ? -15.695 19.641 4.434 1 93.69 127 GLU B N 1
ATOM 3555 C CA . GLU B 1 127 ? -16.984 20.312 4.594 1 93.69 127 GLU B CA 1
ATOM 3556 C C . GLU B 1 127 ? -16.812 21.719 5.156 1 93.69 127 GLU B C 1
ATOM 3558 O O . GLU B 1 127 ? -17.547 22.625 4.801 1 93.69 127 GLU B O 1
ATOM 3563 N N . GLY B 1 128 ? -15.812 21.844 6.008 1 92.44 128 GLY B N 1
ATOM 3564 C CA . GLY B 1 128 ? -15.5 23.141 6.586 1 92.44 128 GLY B CA 1
ATOM 3565 C C . GLY B 1 128 ? -14.945 24.125 5.578 1 92.44 128 GLY B C 1
ATOM 3566 O O . GLY B 1 128 ? -14.844 25.328 5.859 1 92.44 128 GLY B O 1
ATOM 3567 N N . LEU B 1 129 ? -14.688 23.672 4.395 1 92.94 129 LEU B N 1
ATOM 3568 C CA . LEU B 1 129 ? -14.125 24.516 3.35 1 92.94 129 LEU B CA 1
ATOM 3569 C C . LEU B 1 129 ? -15.219 25.031 2.428 1 92.94 129 LEU B C 1
ATOM 3571 O O . LEU B 1 129 ? -14.938 25.797 1.491 1 92.94 129 LEU B O 1
ATOM 3575 N N . CYS B 1 130 ? -16.438 24.656 2.746 1 93.31 130 CYS B N 1
ATOM 3576 C CA . CYS B 1 130 ? -17.562 25.141 1.956 1 93.31 130 CYS B CA 1
ATOM 3577 C C . CYS B 1 130 ? -17.969 26.547 2.383 1 93.31 130 CYS B C 1
ATOM 3579 O O . CYS B 1 130 ? -18.219 26.797 3.562 1 93.31 130 CYS B O 1
ATOM 3581 N N . VAL B 1 131 ? -18.016 27.453 1.515 1 90.69 131 VAL B N 1
ATOM 3582 C CA . VAL B 1 131 ? -18.391 28.844 1.793 1 90.69 131 VAL B CA 1
ATOM 3583 C C . VAL B 1 131 ? -19.844 29.078 1.384 1 90.69 131 VAL B C 1
ATOM 3585 O O . VAL B 1 131 ? -20.672 29.5 2.201 1 90.69 131 VAL B O 1
ATOM 3588 N N . LEU B 1 132 ? -20.156 28.844 0.112 1 90.62 132 LEU B N 1
ATOM 3589 C CA . LEU B 1 132 ? -21.5 28.859 -0.442 1 90.62 132 LEU B CA 1
ATOM 3590 C C . LEU B 1 132 ? -21.812 27.547 -1.166 1 90.62 132 LEU B C 1
ATOM 3592 O O . LEU B 1 132 ? -21.281 27.297 -2.25 1 90.62 132 LEU B O 1
ATOM 3596 N N . PRO B 1 133 ? -22.688 26.75 -0.516 1 88.75 133 PRO B N 1
ATOM 3597 C CA . PRO B 1 133 ? -22.953 25.438 -1.111 1 88.75 133 PRO B CA 1
ATOM 3598 C C . PRO B 1 133 ? -23.297 25.531 -2.596 1 88.75 133 PRO B C 1
ATOM 3600 O O . PRO B 1 133 ? -24.172 26.328 -2.984 1 88.75 133 PRO B O 1
ATOM 3603 N N . GLY B 1 134 ? -22.594 24.766 -3.363 1 90.56 134 GLY B N 1
ATOM 3604 C CA . GLY B 1 134 ? -22.859 24.656 -4.793 1 90.56 134 GLY B CA 1
ATOM 3605 C C . GLY B 1 134 ? -22.25 25.812 -5.586 1 90.56 134 GLY B C 1
ATOM 3606 O O . GLY B 1 134 ? -22.25 25.781 -6.816 1 90.56 134 GLY B O 1
ATOM 3607 N N . ARG B 1 135 ? -21.734 26.812 -4.926 1 91.88 135 ARG B N 1
ATOM 3608 C CA . ARG B 1 135 ? -21.25 27.984 -5.641 1 91.88 135 ARG B CA 1
ATOM 3609 C C . ARG B 1 135 ? -19.766 28.219 -5.387 1 91.88 135 ARG B C 1
ATOM 3611 O O . ARG B 1 135 ? -18.984 28.297 -6.332 1 91.88 135 ARG B O 1
ATOM 3618 N N . ARG B 1 136 ? -19.438 28.375 -4.066 1 93 136 ARG B N 1
ATOM 3619 C CA . ARG B 1 136 ? -18.047 28.688 -3.744 1 93 136 ARG B CA 1
ATOM 3620 C C . ARG B 1 136 ? -17.531 27.797 -2.615 1 93 136 ARG B C 1
ATOM 3622 O O . ARG B 1 136 ? -18.172 27.672 -1.571 1 93 136 ARG B O 1
ATOM 3629 N N . VAL B 1 137 ? -16.359 27.188 -2.854 1 94.62 137 VAL B N 1
ATOM 3630 C CA . VAL B 1 137 ? -15.664 26.422 -1.824 1 94.62 137 VAL B CA 1
ATOM 3631 C C . VAL B 1 137 ? -14.172 26.75 -1.858 1 94.62 137 VAL B C 1
ATOM 3633 O O . VAL B 1 137 ? -13.656 27.188 -2.881 1 94.62 137 VAL B O 1
ATOM 3636 N N . TRP B 1 138 ? -13.477 26.562 -0.756 1 93.81 138 TRP B N 1
ATOM 3637 C CA . TRP B 1 138 ? -12.031 26.719 -0.72 1 93.81 138 TRP B CA 1
ATOM 3638 C C . TRP B 1 138 ? -11.336 25.562 -1.416 1 93.81 138 TRP B C 1
ATOM 3640 O O . TRP B 1 138 ? -11.719 24.391 -1.229 1 93.81 138 TRP B O 1
ATOM 3650 N N . SER B 1 139 ? -10.453 25.891 -2.256 1 96.06 139 SER B N 1
ATOM 3651 C CA . SER B 1 139 ? -9.531 24.922 -2.834 1 96.06 139 SER B CA 1
ATOM 3652 C C . SER B 1 139 ? -8.125 25.094 -2.262 1 96.06 139 SER B C 1
ATOM 3654 O O . SER B 1 139 ? -7.496 26.141 -2.445 1 96.06 139 SER B O 1
ATOM 3656 N N . ILE B 1 140 ? -7.684 24.078 -1.632 1 96.56 140 ILE B N 1
ATOM 3657 C CA . ILE B 1 140 ? -6.359 24.094 -1.018 1 96.56 140 ILE B CA 1
ATOM 3658 C C . ILE B 1 140 ? -5.379 23.297 -1.881 1 96.56 140 ILE B C 1
ATOM 3660 O O . ILE B 1 140 ? -5.668 22.172 -2.285 1 96.56 140 ILE B O 1
ATOM 3664 N N . SER B 1 141 ? -4.312 23.906 -2.188 1 97.44 141 SER B N 1
ATOM 3665 C CA . SER B 1 141 ? -3.248 23.234 -2.928 1 97.44 141 SER B CA 1
ATOM 3666 C C . SER B 1 141 ? -1.953 23.219 -2.123 1 97.44 141 SER B C 1
ATOM 3668 O O . SER B 1 141 ? -1.527 24.234 -1.583 1 97.44 141 SER B O 1
ATOM 3670 N N . VAL B 1 142 ? -1.401 22.047 -1.996 1 98.12 142 VAL B N 1
ATOM 3671 C CA . VAL B 1 142 ? -0.119 21.891 -1.316 1 98.12 142 VAL B CA 1
ATOM 3672 C C . VAL B 1 142 ? 0.944 21.438 -2.312 1 98.12 142 VAL B C 1
ATOM 3674 O O . VAL B 1 142 ? 0.834 20.359 -2.896 1 98.12 142 VAL B O 1
ATOM 3677 N N . ASP B 1 143 ? 1.903 22.281 -2.477 1 97.94 143 ASP B N 1
ATOM 3678 C CA . ASP B 1 143 ? 3.021 21.969 -3.361 1 97.94 143 ASP B CA 1
ATOM 3679 C C . ASP B 1 143 ? 4.25 21.547 -2.564 1 97.94 143 ASP B C 1
ATOM 3681 O O . ASP B 1 143 ? 4.816 22.344 -1.809 1 97.94 143 ASP B O 1
ATOM 3685 N N . VAL B 1 144 ? 4.68 20.297 -2.834 1 98.25 144 VAL B N 1
ATOM 3686 C CA . VAL B 1 144 ? 5.816 19.734 -2.113 1 98.25 144 VAL B CA 1
ATOM 3687 C C . VAL B 1 144 ? 7.043 19.719 -3.02 1 98.25 144 VAL B C 1
ATOM 3689 O O . VAL B 1 144 ? 6.996 19.172 -4.129 1 98.25 144 VAL B O 1
ATOM 3692 N N . THR B 1 145 ? 8.125 20.281 -2.518 1 97.31 145 THR B N 1
ATOM 3693 C CA . THR B 1 145 ? 9.367 20.344 -3.287 1 97.31 145 THR B CA 1
ATOM 3694 C C . THR B 1 145 ? 10.492 19.625 -2.553 1 97.31 145 THR B C 1
ATOM 3696 O O . THR B 1 145 ? 10.828 19.969 -1.42 1 97.31 145 THR B O 1
ATOM 3699 N N . VAL B 1 146 ? 11.055 18.656 -3.27 1 96.31 146 VAL B N 1
ATOM 3700 C CA . VAL B 1 146 ? 12.219 17.953 -2.732 1 96.31 146 VAL B CA 1
ATOM 3701 C C . VAL B 1 146 ? 13.492 18.703 -3.123 1 96.31 146 VAL B C 1
ATOM 3703 O O . VAL B 1 146 ? 13.898 18.688 -4.289 1 96.31 146 VAL B O 1
ATOM 3706 N N . LEU B 1 147 ? 14.117 19.281 -2.18 1 94.94 147 LEU B N 1
ATOM 3707 C CA . LEU B 1 147 ? 15.297 20.078 -2.449 1 94.94 147 LEU B CA 1
ATOM 3708 C C . LEU B 1 147 ? 16.562 19.219 -2.455 1 94.94 147 LEU B C 1
ATOM 3710 O O . LEU B 1 147 ? 17.469 19.453 -3.242 1 94.94 147 LEU B O 1
ATOM 3714 N N . ASN B 1 148 ? 16.625 18.297 -1.593 1 93.81 148 ASN B N 1
ATOM 3715 C CA . ASN B 1 148 ? 17.703 17.328 -1.498 1 93.81 148 ASN B CA 1
ATOM 3716 C C . ASN B 1 148 ? 17.203 15.953 -1.041 1 93.81 148 ASN B C 1
ATOM 3718 O O . ASN B 1 148 ? 16.344 15.867 -0.164 1 93.81 148 ASN B O 1
ATOM 3722 N N . ASP B 1 149 ? 17.797 14.922 -1.646 1 92.94 149 ASP B N 1
ATOM 3723 C CA . ASP B 1 149 ? 17.344 13.562 -1.363 1 92.94 149 ASP B CA 1
ATOM 3724 C C . ASP B 1 149 ? 18.5 12.664 -0.964 1 92.94 149 ASP B C 1
ATOM 3726 O O . ASP B 1 149 ? 19.266 12.203 -1.82 1 92.94 149 ASP B O 1
ATOM 3730 N N . GLU B 1 150 ? 18.641 12.414 0.241 1 92.56 150 GLU B N 1
ATOM 3731 C CA . GLU B 1 150 ? 19.625 11.469 0.75 1 92.56 150 GLU B CA 1
ATOM 3732 C C . GLU B 1 150 ? 18.953 10.242 1.351 1 92.56 150 GLU B C 1
ATOM 3734 O O . GLU B 1 150 ? 19.484 9.625 2.277 1 92.56 150 GLU B O 1
ATOM 3739 N N . GLY B 1 151 ? 17.703 10.055 0.956 1 93.5 151 GLY B N 1
ATOM 3740 C CA . GLY B 1 151 ? 16.938 8.914 1.434 1 93.5 151 GLY B CA 1
ATOM 3741 C C . GLY B 1 151 ? 15.734 9.32 2.273 1 93.5 151 GLY B C 1
ATOM 3742 O O . GLY B 1 151 ? 15.719 10.406 2.857 1 93.5 151 GLY B O 1
ATOM 3743 N N . ASN B 1 152 ? 14.727 8.508 2.186 1 95.94 152 ASN B N 1
ATOM 3744 C CA . ASN B 1 152 ? 13.531 8.641 3.01 1 95.94 152 ASN B CA 1
ATOM 3745 C C . ASN B 1 152 ? 12.758 9.922 2.678 1 95.94 152 ASN B C 1
ATOM 3747 O O . ASN B 1 152 ? 12.32 10.633 3.576 1 95.94 152 ASN B O 1
ATOM 3751 N N . VAL B 1 153 ? 12.586 10.195 1.505 1 96.19 153 VAL B N 1
ATOM 3752 C CA . VAL B 1 153 ? 11.891 11.391 1.048 1 96.19 153 VAL B CA 1
ATOM 3753 C C . VAL B 1 153 ? 10.406 11.289 1.399 1 96.19 153 VAL B C 1
ATOM 3755 O O . VAL B 1 153 ? 9.758 12.297 1.695 1 96.19 153 VAL B O 1
ATOM 3758 N N . THR B 1 154 ? 9.93 10.102 1.43 1 96.75 154 THR B N 1
ATOM 3759 C CA . THR B 1 154 ? 8.508 9.883 1.682 1 96.75 154 THR B CA 1
ATOM 3760 C C . THR B 1 154 ? 8.109 10.422 3.051 1 96.75 154 THR B C 1
ATOM 3762 O O . THR B 1 154 ? 7.16 11.203 3.162 1 96.75 154 THR B O 1
ATOM 3765 N N . ASP B 1 155 ? 8.828 10.07 4.016 1 98.31 155 ASP B N 1
ATOM 3766 C CA . ASP B 1 155 ? 8.5 10.5 5.371 1 98.31 155 ASP B CA 1
ATOM 3767 C C . ASP B 1 155 ? 8.656 12.008 5.52 1 98.31 155 ASP B C 1
ATOM 3769 O O . ASP B 1 155 ? 7.801 12.672 6.102 1 98.31 155 ASP B O 1
ATOM 3773 N N . VAL B 1 156 ? 9.719 12.492 5.027 1 98.56 156 VAL B N 1
ATOM 3774 C CA . VAL B 1 156 ? 10.016 13.914 5.164 1 98.56 156 VAL B CA 1
ATOM 3775 C C . VAL B 1 156 ? 8.938 14.734 4.449 1 98.56 156 VAL B C 1
ATOM 3777 O O . VAL B 1 156 ? 8.523 15.789 4.938 1 98.56 156 VAL B O 1
ATOM 3780 N N . ALA B 1 157 ? 8.539 14.266 3.318 1 98.5 157 ALA B N 1
ATOM 3781 C CA . ALA B 1 157 ? 7.473 14.93 2.57 1 98.5 157 ALA B CA 1
ATOM 3782 C C . ALA B 1 157 ? 6.168 14.945 3.365 1 98.5 157 ALA B C 1
ATOM 3784 O O . ALA B 1 157 ? 5.469 15.961 3.402 1 98.5 157 ALA B O 1
ATOM 3785 N N . VAL B 1 158 ? 5.836 13.852 3.957 1 98.44 158 VAL B N 1
ATOM 3786 C CA . VAL B 1 158 ? 4.621 13.758 4.762 1 98.44 158 VAL B CA 1
ATOM 3787 C C . VAL B 1 158 ? 4.719 14.711 5.953 1 98.44 158 VAL B C 1
ATOM 3789 O O . VAL B 1 158 ? 3.771 15.445 6.246 1 98.44 158 VAL B O 1
ATOM 3792 N N . TRP B 1 159 ? 5.855 14.695 6.613 1 98.75 159 TRP B N 1
ATOM 3793 C CA . TRP B 1 159 ? 6.047 15.562 7.77 1 98.75 159 TRP B CA 1
ATOM 3794 C C . TRP B 1 159 ? 5.926 17.031 7.379 1 98.75 159 TRP B C 1
ATOM 3796 O O . TRP B 1 159 ? 5.285 17.812 8.086 1 98.75 159 TRP B O 1
ATOM 3806 N N . ALA B 1 160 ? 6.527 17.391 6.273 1 98.69 160 ALA B N 1
ATOM 3807 C CA . ALA B 1 160 ? 6.445 18.766 5.789 1 98.69 160 ALA B CA 1
ATOM 3808 C C . ALA B 1 160 ? 5.008 19.156 5.469 1 98.69 160 ALA B C 1
ATOM 3810 O O . ALA B 1 160 ? 4.57 20.266 5.773 1 98.69 160 ALA B O 1
ATOM 3811 N N . THR B 1 161 ? 4.328 18.281 4.852 1 98.56 161 THR B N 1
ATOM 3812 C CA . THR B 1 161 ? 2.939 18.516 4.473 1 98.56 161 THR B CA 1
ATOM 3813 C C . THR B 1 161 ? 2.062 18.688 5.711 1 98.56 161 THR B C 1
ATOM 3815 O O . THR B 1 161 ? 1.266 19.641 5.789 1 98.56 161 THR B O 1
ATOM 3818 N N . VAL B 1 162 ? 2.211 17.812 6.629 1 98.19 162 VAL B N 1
ATOM 3819 C CA . VAL B 1 162 ? 1.436 17.891 7.863 1 98.19 162 VAL B CA 1
ATOM 3820 C C . VAL B 1 162 ? 1.764 19.188 8.602 1 98.19 162 VAL B C 1
ATOM 3822 O O . VAL B 1 162 ? 0.866 19.859 9.102 1 98.19 162 VAL B O 1
ATOM 3825 N N . ALA B 1 163 ? 3.023 19.531 8.641 1 98.31 163 ALA B N 1
ATOM 3826 C CA . ALA B 1 163 ? 3.463 20.75 9.312 1 98.31 163 ALA B CA 1
ATOM 3827 C C . ALA B 1 163 ? 2.795 21.984 8.711 1 98.31 163 ALA B C 1
ATOM 3829 O O . ALA B 1 163 ? 2.273 22.828 9.438 1 98.31 163 ALA B O 1
ATOM 3830 N N . VAL B 1 164 ? 2.771 22.062 7.426 1 98.06 164 VAL B N 1
ATOM 3831 C CA . VAL B 1 164 ? 2.236 23.266 6.785 1 98.06 164 VAL B CA 1
ATOM 3832 C C . VAL B 1 164 ? 0.72 23.312 6.957 1 98.06 164 V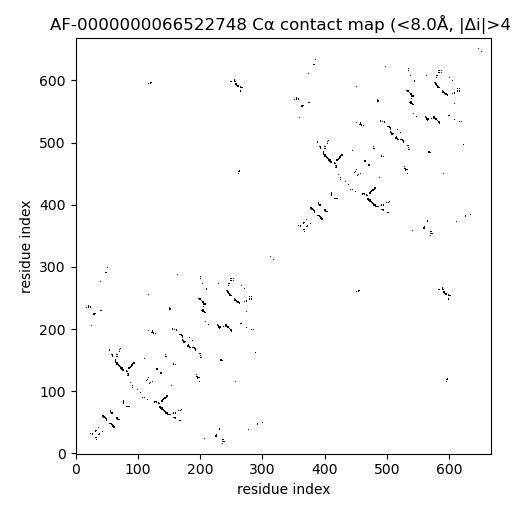AL B C 1
ATOM 3834 O O . VAL B 1 164 ? 0.136 24.391 7.109 1 98.06 164 VAL B O 1
ATOM 3837 N N . LEU B 1 165 ? 0.097 22.188 6.922 1 97.38 165 LEU B N 1
ATOM 3838 C CA . LEU B 1 165 ? -1.349 22.141 7.109 1 97.38 165 LEU B CA 1
ATOM 3839 C C . LEU B 1 165 ? -1.731 22.594 8.516 1 97.38 165 LEU B C 1
ATOM 3841 O O . LEU B 1 165 ? -2.729 23.297 8.688 1 97.38 165 LEU B O 1
ATOM 3845 N N . LEU B 1 166 ? -0.95 22.219 9.445 1 96.75 166 LEU B N 1
ATOM 3846 C CA . LEU B 1 166 ? -1.224 22.578 10.836 1 96.75 166 LEU B CA 1
ATOM 3847 C C . LEU B 1 166 ? -0.964 24.062 11.078 1 96.75 166 LEU B C 1
ATOM 3849 O O . LEU B 1 166 ? -1.651 24.688 11.883 1 96.75 166 LEU B O 1
ATOM 3853 N N . HIS B 1 167 ? -0.002 24.562 10.406 1 96.12 167 HIS B N 1
ATOM 3854 C CA . HIS B 1 167 ? 0.468 25.922 10.688 1 96.12 167 HIS B CA 1
ATOM 3855 C C . HIS B 1 167 ? -0.308 26.953 9.883 1 96.12 167 HIS B C 1
ATOM 3857 O O . HIS B 1 167 ? -0.409 28.109 10.289 1 96.12 167 HIS B O 1
ATOM 3863 N N . TYR B 1 168 ? -0.84 26.562 8.82 1 95.31 168 TYR B N 1
ATOM 3864 C CA . TYR B 1 168 ? -1.496 27.469 7.883 1 95.31 168 TYR B CA 1
ATOM 3865 C C . TYR B 1 168 ? -2.75 28.078 8.5 1 95.31 168 TYR B C 1
ATOM 3867 O O . TYR B 1 168 ? -3.422 27.438 9.312 1 95.31 168 TYR B O 1
ATOM 3875 N N . ARG B 1 169 ? -3.021 29.281 8.055 1 91.5 169 ARG B N 1
ATOM 3876 C CA . ARG B 1 169 ? -4.234 30.016 8.414 1 91.5 169 ARG B CA 1
ATOM 3877 C C . ARG B 1 169 ? -4.898 30.609 7.18 1 91.5 169 ARG B C 1
ATOM 3879 O O . ARG B 1 169 ? -4.277 31.375 6.445 1 91.5 169 ARG B O 1
ATOM 3886 N N . ARG B 1 170 ? -6.07 30.234 6.992 1 87.5 170 ARG B N 1
ATOM 3887 C CA . ARG B 1 170 ? -6.781 30.766 5.832 1 87.5 170 ARG B CA 1
ATOM 3888 C C . ARG B 1 170 ? -7.383 32.125 6.129 1 87.5 170 ARG B C 1
ATOM 3890 O O . ARG B 1 170 ? -7.742 32.438 7.27 1 87.5 170 ARG B O 1
ATOM 3897 N N . PRO B 1 171 ? -7.496 32.938 5.059 1 82.56 171 PRO B N 1
ATOM 3898 C CA . PRO B 1 171 ? -8.117 34.281 5.254 1 82.56 171 PRO B CA 1
ATOM 3899 C C . PRO B 1 171 ? -9.594 34.156 5.609 1 82.56 171 PRO B C 1
ATOM 3901 O O . PRO B 1 171 ? -10.273 33.219 5.211 1 82.56 171 PRO B O 1
ATOM 3904 N N . GLU B 1 172 ? -10.023 35.031 6.355 1 78.81 172 GLU B N 1
ATOM 3905 C CA . GLU B 1 172 ? -11.438 35.094 6.734 1 78.81 172 GLU B CA 1
ATOM 3906 C C . GLU B 1 172 ? -12.273 35.781 5.66 1 78.81 172 GLU B C 1
ATOM 3908 O O . GLU B 1 172 ? -11.781 36.656 4.949 1 78.81 172 GLU B O 1
ATOM 3913 N N . LEU B 1 173 ? -13.492 35.188 5.422 1 77.25 173 LEU B N 1
ATOM 3914 C CA . LEU B 1 173 ? -14.383 35.719 4.398 1 77.25 173 LEU B CA 1
ATOM 3915 C C . LEU B 1 173 ? -15.648 36.281 5.027 1 77.25 173 LEU B C 1
ATOM 3917 O O . LEU B 1 173 ? -16.047 35.875 6.117 1 77.25 173 LEU B O 1
ATOM 3921 N N . THR B 1 174 ? -16.047 37.438 4.508 1 71.19 174 THR B N 1
ATOM 3922 C CA . THR B 1 174 ? -17.391 37.906 4.797 1 71.19 174 THR B CA 1
ATOM 3923 C C . THR B 1 174 ? -18.312 37.656 3.617 1 71.19 174 THR B C 1
ATOM 3925 O O . THR B 1 174 ? -17.969 37.938 2.469 1 71.19 174 THR B O 1
ATOM 3928 N N . ILE B 1 175 ? -19.359 36.938 3.949 1 70.31 175 ILE B N 1
ATOM 3929 C CA . ILE B 1 175 ? -20.328 36.625 2.908 1 70.31 175 ILE B CA 1
ATOM 3930 C C . ILE B 1 175 ? -21.469 37.656 2.943 1 70.31 175 ILE B C 1
ATOM 3932 O O . ILE B 1 175 ? -22.109 37.844 3.98 1 70.31 175 ILE B O 1
ATOM 3936 N N . ARG B 1 176 ? -21.625 38.438 1.998 1 70.75 176 ARG B N 1
ATOM 3937 C CA . ARG B 1 176 ? -22.797 39.281 1.822 1 70.75 176 ARG B CA 1
ATOM 3938 C C . ARG B 1 176 ? -23.656 38.812 0.653 1 70.75 176 ARG B C 1
ATOM 3940 O O . ARG B 1 176 ? -23.375 39.125 -0.5 1 70.75 176 ARG B O 1
ATOM 3947 N N . GLY B 1 177 ? -24.734 38.125 0.978 1 64.38 177 GLY B N 1
ATOM 3948 C CA . GLY B 1 177 ? -25.562 37.531 -0.072 1 64.38 177 GLY B CA 1
ATOM 3949 C C . GLY B 1 177 ? -24.828 36.531 -0.922 1 64.38 177 GLY B C 1
ATOM 3950 O O . GLY B 1 177 ? -24.359 35.5 -0.41 1 64.38 177 GLY B O 1
ATOM 3951 N N . ASP B 1 178 ? -24.734 36.875 -2.191 1 67.81 178 ASP B N 1
ATOM 3952 C CA . ASP B 1 178 ? -24.047 36 -3.143 1 67.81 178 ASP B CA 1
ATOM 3953 C C . ASP B 1 178 ? -22.609 36.469 -3.375 1 67.81 178 ASP B C 1
ATOM 3955 O O . ASP B 1 178 ? -21.875 35.844 -4.145 1 67.81 178 ASP B O 1
ATOM 3959 N N . SER B 1 179 ? -22.266 37.562 -2.582 1 71.44 179 SER B N 1
ATOM 3960 C CA . SER B 1 179 ? -20.922 38.094 -2.777 1 71.44 179 SER B CA 1
ATOM 3961 C C . SER B 1 179 ? -19.984 37.688 -1.645 1 71.44 179 SER B C 1
ATOM 3963 O O . SER B 1 179 ? -20.406 37.625 -0.485 1 71.44 179 SER B O 1
ATOM 3965 N N . VAL B 1 180 ? -18.891 37.156 -1.995 1 69.19 180 VAL B N 1
ATOM 3966 C CA . VAL B 1 180 ? -17.891 36.75 -1.033 1 69.19 180 VAL B CA 1
ATOM 3967 C C . VAL B 1 180 ? -16.75 37.75 -1 1 69.19 180 VAL B C 1
ATOM 3969 O O . VAL B 1 180 ? -16.156 38.062 -2.035 1 69.19 180 VAL B O 1
ATOM 3972 N N . ILE B 1 181 ? -16.656 38.469 0.16 1 68.38 181 ILE B N 1
ATOM 3973 C CA . ILE B 1 181 ? -15.586 39.438 0.316 1 68.38 181 ILE B CA 1
ATOM 3974 C C . ILE B 1 181 ? -14.453 38.812 1.132 1 68.38 181 ILE B C 1
ATOM 3976 O O . ILE B 1 181 ? -14.672 38.344 2.246 1 68.38 181 ILE B O 1
ATOM 3980 N N . LEU B 1 182 ? -13.289 38.812 0.579 1 66.69 182 LEU B N 1
ATOM 3981 C CA . LEU B 1 182 ? -12.094 38.344 1.252 1 66.69 182 LEU B CA 1
ATOM 3982 C C . LEU B 1 182 ? -11.461 39.438 2.102 1 66.69 182 LEU B C 1
ATOM 3984 O O . LEU B 1 182 ? -11.258 40.562 1.627 1 66.69 182 LEU B O 1
ATOM 3988 N N . HIS B 1 183 ? -11.453 39.219 3.443 1 67.5 183 HIS B N 1
ATOM 3989 C CA . HIS B 1 183 ? -10.828 40.219 4.305 1 67.5 183 HIS B CA 1
ATOM 3990 C C . HIS B 1 183 ? -9.328 39.969 4.438 1 67.5 183 HIS B C 1
ATOM 3992 O O . HIS B 1 183 ? -8.898 38.812 4.59 1 67.5 183 HIS B O 1
ATOM 3998 N N . PRO B 1 184 ? -8.562 41.062 4.215 1 61.31 184 PRO B N 1
ATOM 3999 C CA . PRO B 1 184 ? -7.129 40.906 4.465 1 61.31 184 PRO B CA 1
ATOM 4000 C C . PRO B 1 184 ? -6.82 40.5 5.906 1 61.31 184 PRO B C 1
ATOM 4002 O O . PRO B 1 184 ? -7.645 40.719 6.797 1 61.31 184 PRO B O 1
ATOM 4005 N N . THR B 1 185 ? -5.703 39.875 6.207 1 59.62 185 THR B N 1
ATOM 4006 C CA . THR B 1 185 ? -5.27 39.281 7.473 1 59.62 185 THR B CA 1
ATOM 4007 C C . THR B 1 185 ? -5.152 40.375 8.547 1 59.62 185 THR B C 1
ATOM 4009 O O . THR B 1 185 ? -5.25 40.094 9.742 1 59.62 185 THR B O 1
ATOM 4012 N N . HIS B 1 186 ? -5.039 41.562 8.07 1 62.62 186 HIS B N 1
ATOM 4013 C CA . HIS B 1 186 ? -4.879 42.625 9.039 1 62.62 186 HIS B CA 1
ATOM 4014 C C . HIS B 1 186 ? -6.223 43.062 9.617 1 62.62 186 HIS B C 1
ATOM 4016 O O . HIS B 1 186 ? -6.281 43.656 10.703 1 62.62 186 HIS B O 1
ATOM 4022 N N . GLU B 1 187 ? -7.188 42.719 8.93 1 61.44 187 GLU B N 1
ATOM 4023 C CA . GLU B 1 187 ? -8.508 43.156 9.359 1 61.44 187 GLU B CA 1
ATOM 4024 C C . GLU B 1 187 ? -9.188 42.094 10.227 1 61.44 187 GLU B C 1
ATOM 4026 O O . GLU B 1 187 ? -9.844 42.438 11.219 1 61.44 187 GLU B O 1
ATOM 4031 N N . ARG B 1 188 ? -8.977 40.844 9.852 1 69.69 188 ARG B N 1
ATOM 4032 C CA . ARG B 1 188 ? -9.586 39.75 10.602 1 69.69 188 ARG B CA 1
ATOM 4033 C C . ARG B 1 188 ? -8.586 38.625 10.836 1 69.69 188 ARG B C 1
ATOM 4035 O O . ARG B 1 188 ? -7.766 38.312 9.969 1 69.69 188 ARG B O 1
ATOM 4042 N N . ASP B 1 189 ? -8.656 38.094 12.016 1 77.38 189 ASP B N 1
ATOM 4043 C CA . ASP B 1 189 ? -7.742 37.031 12.398 1 77.38 189 ASP B CA 1
ATOM 4044 C C . ASP B 1 189 ? -7.918 35.812 11.492 1 77.38 189 ASP B C 1
ATOM 4046 O O . ASP B 1 189 ? -9.031 35.344 11.305 1 77.38 189 ASP B O 1
ATOM 4050 N N . PRO B 1 190 ? -6.84 35.469 10.891 1 82.62 190 PRO B N 1
ATOM 4051 C CA . PRO B 1 190 ? -6.91 34.281 10.031 1 82.62 190 PRO B CA 1
ATOM 4052 C C . PRO B 1 190 ? -7.32 33.031 10.797 1 82.62 190 PRO B C 1
ATOM 4054 O O . PRO B 1 190 ? -7.184 32.969 12.023 1 82.62 190 PRO B O 1
ATOM 4057 N N . VAL B 1 191 ? -7.969 32.156 10.039 1 87.31 191 VAL B N 1
ATOM 4058 C CA . VAL B 1 191 ? -8.594 30.969 10.648 1 87.31 191 VAL B CA 1
ATOM 4059 C C . VAL B 1 191 ? -7.773 29.719 10.328 1 87.31 191 VAL B C 1
ATOM 4061 O O . VAL B 1 191 ? -7.422 29.484 9.172 1 87.31 191 VAL B O 1
ATOM 4064 N N . PRO B 1 192 ? -7.41 29 11.375 1 92.31 192 PRO B N 1
ATOM 4065 C CA . PRO B 1 192 ? -6.707 27.734 11.117 1 92.31 192 PRO B CA 1
ATOM 4066 C C . PRO B 1 192 ? -7.574 26.719 10.383 1 92.31 192 PRO B C 1
ATOM 4068 O O . PRO B 1 192 ? -8.805 26.781 10.453 1 92.31 192 PRO B O 1
ATOM 4071 N N . LEU B 1 193 ? -6.965 25.844 9.68 1 94 193 LEU B N 1
ATOM 4072 C CA . LEU B 1 193 ? -7.695 24.75 9.031 1 94 193 LEU B CA 1
ATOM 4073 C C . LEU B 1 193 ? -8.219 23.75 10.055 1 94 193 LEU B C 1
ATOM 4075 O O . LEU B 1 193 ? -7.598 23.562 11.102 1 94 193 LEU B O 1
ATOM 4079 N N . SER B 1 194 ? -9.32 23.219 9.695 1 94.75 194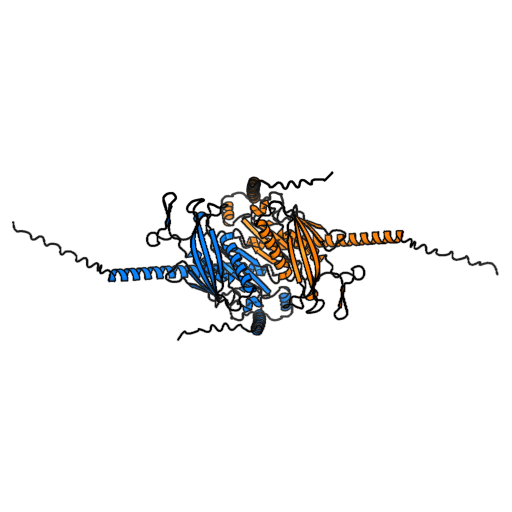 SER B N 1
ATOM 4080 C CA . SER B 1 194 ? -9.867 22.172 10.555 1 94.75 194 SER B CA 1
ATOM 4081 C C . SER B 1 194 ? -9.227 20.828 10.242 1 94.75 194 SER B C 1
ATOM 4083 O O . SER B 1 194 ? -9.508 20.219 9.203 1 94.75 194 SER B O 1
ATOM 4085 N N . ILE B 1 195 ? -8.383 20.344 11.148 1 95.31 195 ILE B N 1
ATOM 4086 C CA . ILE B 1 195 ? -7.656 19.094 10.984 1 95.31 195 ILE B CA 1
ATOM 4087 C C . ILE B 1 195 ? -8.211 18.047 11.945 1 95.31 195 ILE B C 1
ATOM 4089 O O . ILE B 1 195 ? -8.234 18.266 13.164 1 95.31 195 ILE B O 1
ATOM 4093 N N . HIS B 1 196 ? -8.609 16.875 11.406 1 92.62 196 HIS B N 1
ATOM 4094 C CA . HIS B 1 196 ? -9.227 15.82 12.219 1 92.62 196 HIS B CA 1
ATOM 4095 C C . HIS B 1 196 ? -8.164 14.992 12.938 1 92.62 196 HIS B C 1
ATOM 4097 O O . HIS B 1 196 ? -8.383 14.547 14.062 1 92.62 196 HIS B O 1
ATOM 4103 N N . HIS B 1 197 ? -7.152 14.68 12.289 1 92.88 197 HIS B N 1
ATOM 4104 C CA . HIS B 1 197 ? -6.035 13.93 12.859 1 92.88 197 HIS B CA 1
ATOM 4105 C C . HIS B 1 197 ? -4.742 14.211 12.094 1 92.88 197 HIS B C 1
ATOM 4107 O O . HIS B 1 197 ? -4.762 14.867 11.055 1 92.88 197 HIS B O 1
ATOM 4113 N N . THR B 1 198 ? -3.623 13.812 12.648 1 95.94 198 THR B N 1
ATOM 4114 C CA . THR B 1 198 ? -2.311 14.141 12.102 1 95.94 198 THR B CA 1
ATOM 4115 C C . THR B 1 198 ? -1.504 12.875 11.82 1 95.94 198 THR B C 1
ATOM 4117 O O . THR B 1 198 ? -0.767 12.398 12.688 1 95.94 198 THR B O 1
ATOM 4120 N N . PRO B 1 199 ? -1.609 12.375 10.617 1 97 199 PRO B N 1
ATOM 4121 C CA . PRO B 1 199 ? -0.825 11.188 10.273 1 97 199 PRO B CA 1
ATOM 4122 C C . PRO B 1 199 ? 0.653 11.5 10.055 1 97 199 PRO B C 1
ATOM 4124 O O . PRO B 1 199 ? 0.985 12.492 9.398 1 97 199 PRO B O 1
ATOM 4127 N N . LEU B 1 200 ? 1.498 10.75 10.57 1 98.31 200 LEU B N 1
ATOM 4128 C CA . LEU B 1 200 ? 2.939 10.812 10.352 1 98.31 200 LEU B CA 1
ATOM 4129 C C . LEU B 1 200 ? 3.471 9.461 9.875 1 98.31 200 LEU B C 1
ATOM 4131 O O . LEU B 1 200 ? 3.092 8.414 10.406 1 98.31 200 LEU B O 1
ATOM 4135 N N . SER B 1 201 ? 4.273 9.484 8.898 1 98.12 201 SER B N 1
ATOM 4136 C CA . SER B 1 201 ? 4.758 8.242 8.305 1 98.12 201 SER B CA 1
ATOM 4137 C C . SER B 1 201 ? 6.199 7.953 8.727 1 98.12 201 SER B C 1
ATOM 4139 O O . SER B 1 201 ? 6.957 8.875 9.023 1 98.12 201 SER B O 1
ATOM 4141 N N . PHE B 1 202 ? 6.543 6.715 8.711 1 98.5 202 PHE B N 1
ATOM 4142 C CA . PHE B 1 202 ? 7.883 6.207 8.984 1 98.5 202 PHE B CA 1
ATOM 4143 C C . PHE B 1 202 ? 8.227 5.055 8.047 1 98.5 202 PHE B C 1
ATOM 4145 O O . PHE B 1 202 ? 7.461 4.102 7.922 1 98.5 202 PHE B O 1
ATOM 4152 N N . SER B 1 203 ? 9.344 5.18 7.422 1 97.94 203 SER B N 1
ATOM 4153 C CA . SER B 1 203 ? 9.805 4.168 6.477 1 97.94 203 SER B CA 1
ATOM 4154 C C . SER B 1 203 ? 10.82 3.23 7.121 1 97.94 203 SER B C 1
ATOM 4156 O O . SER B 1 203 ? 11.695 3.674 7.867 1 97.94 203 SER B O 1
ATOM 4158 N N . PHE B 1 204 ? 10.695 1.976 6.793 1 98.06 204 PHE B N 1
ATOM 4159 C CA . PHE B 1 204 ? 11.555 0.945 7.363 1 98.06 204 PHE B CA 1
ATOM 4160 C C . PHE B 1 204 ? 12.203 0.113 6.266 1 98.06 204 PHE B C 1
ATOM 4162 O O . PHE B 1 204 ? 11.578 -0.16 5.238 1 98.06 204 PHE B O 1
ATOM 4169 N N . ALA B 1 205 ? 13.391 -0.254 6.508 1 96.5 205 ALA B N 1
ATOM 4170 C CA . ALA B 1 205 ? 14.094 -1.204 5.652 1 96.5 205 ALA B CA 1
ATOM 4171 C C . ALA B 1 205 ? 14.25 -2.557 6.344 1 96.5 205 ALA B C 1
ATOM 4173 O O . ALA B 1 205 ? 14.742 -2.631 7.473 1 96.5 205 ALA B O 1
ATOM 4174 N N . ILE B 1 206 ? 13.773 -3.531 5.684 1 96.31 206 ILE B N 1
ATOM 4175 C CA . ILE B 1 206 ? 14.031 -4.898 6.125 1 96.31 206 ILE B CA 1
ATOM 4176 C C . ILE B 1 206 ? 15.367 -5.379 5.562 1 96.31 206 ILE B C 1
ATOM 4178 O O . ILE B 1 206 ? 15.562 -5.414 4.344 1 96.31 206 ILE B O 1
ATOM 4182 N N . THR B 1 207 ? 16.266 -5.77 6.379 1 94.62 207 THR B N 1
ATOM 4183 C CA . THR B 1 207 ? 17.672 -5.906 6.012 1 94.62 207 THR B CA 1
ATOM 4184 C C . THR B 1 207 ? 17.906 -7.18 5.207 1 94.62 207 THR B C 1
ATOM 4186 O O . THR B 1 207 ? 18.734 -7.211 4.305 1 94.62 207 THR B O 1
ATOM 4189 N N . MET B 1 208 ? 17.109 -8.211 5.582 1 91.5 208 MET B N 1
ATOM 4190 C CA . MET B 1 208 ? 17.344 -9.484 4.918 1 91.5 208 MET B CA 1
ATOM 4191 C C . MET B 1 208 ? 16.047 -10.258 4.73 1 91.5 208 MET B C 1
ATOM 4193 O O . MET B 1 208 ? 15.117 -10.109 5.523 1 91.5 208 MET B O 1
ATOM 4197 N N . ALA B 1 209 ? 16.156 -11.055 3.703 1 88.06 209 ALA B N 1
ATOM 4198 C CA . ALA B 1 209 ? 15.023 -11.953 3.467 1 88.06 209 ALA B CA 1
ATOM 4199 C C . ALA B 1 209 ? 14.992 -13.07 4.504 1 88.06 209 ALA B C 1
ATOM 4201 O O . ALA B 1 209 ? 16.031 -13.461 5.039 1 88.06 209 ALA B O 1
ATOM 4202 N N . PRO B 1 210 ? 13.797 -13.57 4.723 1 84.88 210 PRO B N 1
ATOM 4203 C CA . PRO B 1 210 ? 13.688 -14.625 5.727 1 84.88 210 PRO B CA 1
ATOM 4204 C C . PRO B 1 210 ? 14.57 -15.828 5.418 1 84.88 210 PRO B C 1
ATOM 4206 O O . PRO B 1 210 ? 15.172 -16.422 6.324 1 84.88 210 PRO B O 1
ATOM 4209 N N . GLY B 1 211 ? 14.625 -16.219 4.199 1 83.06 211 GLY B N 1
ATOM 4210 C CA . GLY B 1 211 ? 15.492 -17.328 3.822 1 83.06 211 GLY B CA 1
ATOM 4211 C C . GLY B 1 211 ? 16.953 -17.078 4.148 1 83.06 211 GLY B C 1
ATOM 4212 O O . GLY B 1 211 ? 17.625 -17.969 4.668 1 83.06 211 GLY B O 1
ATOM 4213 N N . ASP B 1 212 ? 17.359 -15.914 3.852 1 85.5 212 ASP B N 1
ATOM 4214 C CA . ASP B 1 212 ? 18.75 -15.547 4.113 1 85.5 212 ASP B CA 1
ATOM 4215 C C . ASP B 1 212 ? 19.016 -15.461 5.613 1 85.5 212 ASP B C 1
ATOM 4217 O O . ASP B 1 212 ? 20.094 -15.828 6.074 1 85.5 212 ASP B O 1
ATOM 4221 N N . ARG B 1 213 ? 18.109 -15.039 6.27 1 85.56 213 ARG B N 1
ATOM 4222 C CA . ARG B 1 213 ? 18.234 -14.953 7.723 1 85.56 213 ARG B CA 1
ATOM 4223 C C . ARG B 1 213 ? 18.406 -16.344 8.336 1 85.56 213 ARG B C 1
ATOM 4225 O O . ARG B 1 213 ? 19.219 -16.531 9.234 1 85.56 213 ARG B O 1
ATOM 4232 N N . ASN B 1 214 ? 17.562 -17.203 7.891 1 83.5 214 ASN B N 1
ATOM 4233 C CA . ASN B 1 214 ? 17.656 -18.578 8.367 1 83.5 214 ASN B CA 1
ATOM 4234 C C . ASN B 1 214 ? 19.016 -19.188 8.062 1 83.5 214 ASN B C 1
ATOM 4236 O O . ASN B 1 214 ? 19.578 -19.891 8.898 1 83.5 214 ASN B O 1
ATOM 4240 N N . ARG B 1 215 ? 19.484 -18.922 6.914 1 83.75 215 ARG B N 1
ATOM 4241 C CA . ARG B 1 215 ? 20.797 -19.438 6.516 1 83.75 215 ARG B CA 1
ATOM 4242 C C . ARG B 1 215 ? 21.906 -18.844 7.383 1 83.75 215 ARG B C 1
ATOM 4244 O O . ARG B 1 215 ? 22.812 -19.562 7.805 1 83.75 215 ARG B O 1
ATOM 4251 N N . LEU B 1 216 ? 21.859 -17.609 7.613 1 82.88 216 LEU B N 1
ATOM 4252 C CA . LEU B 1 216 ? 22.844 -16.922 8.445 1 82.88 216 LEU B CA 1
ATOM 4253 C C . LEU B 1 216 ? 22.797 -17.438 9.875 1 82.88 216 LEU B C 1
ATOM 4255 O O . LEU B 1 216 ? 23.844 -17.625 10.508 1 82.88 216 LEU B O 1
ATOM 4259 N N . ALA B 1 217 ? 21.625 -17.641 10.414 1 80.12 217 ALA B N 1
ATOM 4260 C CA . ALA B 1 217 ? 21.453 -18.094 11.789 1 80.12 217 ALA B CA 1
ATOM 4261 C C . ALA B 1 217 ? 22.062 -19.484 11.977 1 80.12 217 ALA B C 1
ATOM 4263 O O . ALA B 1 217 ? 22.578 -19.797 13.047 1 80.12 217 ALA B O 1
ATOM 4264 N N . ARG B 1 218 ? 21.969 -20.297 11.008 1 79.25 218 ARG B N 1
ATOM 4265 C CA . ARG B 1 218 ? 22.516 -21.641 11.078 1 79.25 218 ARG B CA 1
ATOM 4266 C C . ARG B 1 218 ? 24.031 -21.625 11.102 1 79.25 218 ARG B C 1
ATOM 4268 O O . ARG B 1 218 ? 24.656 -22.5 11.688 1 79.25 218 ARG B O 1
ATOM 4275 N N . GLY B 1 219 ? 24.562 -20.672 10.391 1 69 219 GLY B N 1
ATOM 4276 C CA . GLY B 1 219 ? 26 -20.625 10.266 1 69 219 GLY B CA 1
ATOM 4277 C C . GLY B 1 219 ? 26.672 -19.859 11.391 1 69 219 GLY B C 1
ATOM 4278 O O . GLY B 1 219 ? 27.906 -19.891 11.531 1 69 219 GLY B O 1
ATOM 4279 N N . ARG B 1 220 ? 25.969 -19.016 11.953 1 65.62 220 ARG B N 1
ATOM 4280 C CA . ARG B 1 220 ? 26.641 -18.109 12.891 1 65.62 220 ARG B CA 1
ATOM 4281 C C . ARG B 1 220 ? 26.547 -18.656 14.32 1 65.62 220 ARG B C 1
ATOM 4283 O O . ARG B 1 220 ? 25.484 -19.094 14.75 1 65.62 220 ARG B O 1
ATOM 4290 N N . ARG B 1 221 ? 27.625 -19.078 14.828 1 60.31 221 ARG B N 1
ATOM 4291 C CA . ARG B 1 221 ? 27.844 -19.453 16.219 1 60.31 221 ARG B CA 1
ATOM 4292 C C . ARG B 1 221 ? 27.766 -18.234 17.141 1 60.31 221 ARG B C 1
ATOM 4294 O O . ARG B 1 221 ? 27.734 -18.375 18.359 1 60.31 221 ARG B O 1
ATOM 4301 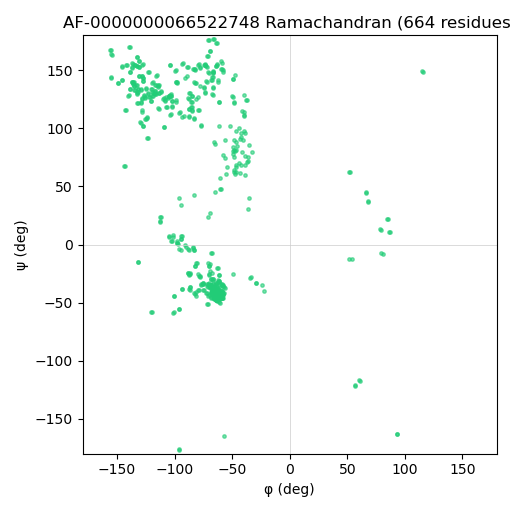N N . ASP B 1 222 ? 28.031 -17.047 16.547 1 58.31 222 ASP B N 1
ATOM 4302 C CA . ASP B 1 222 ? 28.312 -15.914 17.406 1 58.31 222 ASP B CA 1
ATOM 4303 C C . ASP B 1 222 ? 27.016 -15.18 17.781 1 58.31 222 ASP B C 1
ATOM 4305 O O . ASP B 1 222 ? 26 -15.344 17.125 1 58.31 222 ASP B O 1
ATOM 4309 N N . SER B 1 223 ? 27.047 -14.547 18.922 1 57.22 223 SER B N 1
ATOM 4310 C CA . SER B 1 223 ? 26.031 -13.953 19.781 1 57.22 223 SER B CA 1
ATOM 4311 C C . SER B 1 223 ? 25.438 -12.695 19.141 1 57.22 223 SER B C 1
ATOM 4313 O O . SER B 1 223 ? 24.438 -12.164 19.609 1 57.22 223 SER B O 1
ATOM 4315 N N . GLN B 1 224 ? 26.188 -12.086 18.094 1 63.56 224 GLN B N 1
ATOM 4316 C CA . GLN B 1 224 ? 25.672 -10.766 17.734 1 63.56 224 GLN B CA 1
ATOM 4317 C C . GLN B 1 224 ? 24.547 -10.883 16.719 1 63.56 224 GLN B C 1
ATOM 4319 O O . GLN B 1 224 ? 24.703 -11.5 15.664 1 63.56 224 GLN B O 1
ATOM 4324 N N . GLU B 1 225 ? 23.375 -10.422 1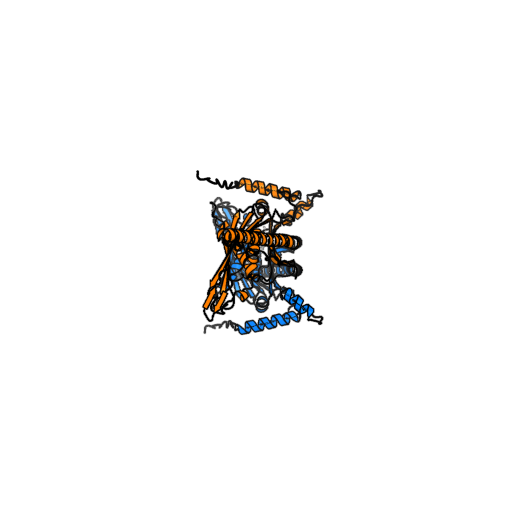7.109 1 80.12 225 GLU B N 1
ATOM 4325 C CA . GLU B 1 225 ? 22.156 -10.562 16.328 1 80.12 225 GLU B CA 1
ATOM 4326 C C . GLU B 1 225 ? 22.094 -9.539 15.195 1 80.12 225 GLU B C 1
ATOM 4328 O O . GLU B 1 225 ? 22.359 -8.352 15.414 1 80.12 225 GLU B O 1
ATOM 4333 N N . ALA B 1 226 ? 22.109 -9.914 14.008 1 88.75 226 ALA B N 1
ATOM 4334 C CA . ALA B 1 226 ? 21.953 -9.086 12.812 1 88.75 226 ALA B CA 1
ATOM 4335 C C . ALA B 1 226 ? 20.734 -8.172 12.938 1 88.75 226 ALA B C 1
ATOM 4337 O O . ALA B 1 226 ? 19.734 -8.539 13.57 1 88.75 226 ALA B O 1
ATOM 4338 N N . LEU B 1 227 ? 20.922 -6.957 12.414 1 92.62 227 LEU B N 1
ATOM 4339 C CA . LEU B 1 227 ? 19.781 -6.051 12.398 1 92.62 227 LEU B CA 1
ATOM 4340 C C . LEU B 1 227 ? 18.703 -6.566 11.461 1 92.62 227 LEU B C 1
ATOM 4342 O O . LEU B 1 227 ? 18.984 -7.008 10.352 1 92.62 227 LEU B O 1
ATOM 4346 N N . GLU B 1 228 ? 17.531 -6.523 11.914 1 92.56 228 GLU B N 1
ATOM 4347 C CA . GLU B 1 228 ? 16.438 -7.051 11.117 1 92.56 228 GLU B CA 1
ATOM 4348 C C . GLU B 1 228 ? 15.672 -5.93 10.422 1 92.56 228 GLU B C 1
ATOM 4350 O O . GLU B 1 228 ? 15.328 -6.039 9.242 1 92.56 228 GLU B O 1
ATOM 4355 N N . VAL B 1 229 ? 15.43 -4.895 11.242 1 96 229 VAL B N 1
ATOM 4356 C CA . VAL B 1 229 ? 14.641 -3.768 10.758 1 96 229 VAL B CA 1
ATOM 4357 C C . VAL B 1 229 ? 15.312 -2.455 11.156 1 96 229 VAL B C 1
ATOM 4359 O O . VAL B 1 229 ? 15.773 -2.311 12.297 1 96 229 VAL B O 1
ATOM 4362 N N . VAL B 1 230 ? 15.43 -1.544 10.234 1 97.31 230 VAL B N 1
ATOM 4363 C CA . VAL B 1 230 ? 15.977 -0.23 10.555 1 97.31 230 VAL B CA 1
ATOM 4364 C C . VAL B 1 230 ? 15.023 0.86 10.07 1 97.31 230 VAL B C 1
ATOM 4366 O O . VAL B 1 230 ? 14.414 0.731 9.008 1 97.31 230 VAL B O 1
ATOM 4369 N N . VAL B 1 231 ? 14.875 1.88 10.844 1 98.25 231 VAL B N 1
ATOM 4370 C CA . VAL B 1 231 ? 14 2.99 10.492 1 98.25 231 VAL B CA 1
ATOM 4371 C C . VAL B 1 231 ? 14.797 4.078 9.773 1 98.25 231 VAL B C 1
ATOM 4373 O O . VAL B 1 231 ? 16.016 4.16 9.922 1 98.25 231 VAL B O 1
ATOM 4376 N N . ASP B 1 232 ? 14.094 4.93 8.938 1 98.06 232 ASP B N 1
ATOM 4377 C CA . ASP B 1 232 ? 14.703 6.074 8.258 1 98.06 232 ASP B CA 1
ATOM 4378 C C . ASP B 1 232 ? 15.961 5.66 7.504 1 98.06 232 ASP B C 1
ATOM 4380 O O . ASP B 1 232 ? 17.047 6.184 7.762 1 98.06 232 ASP B O 1
ATOM 4384 N N . PRO B 1 233 ? 15.766 4.82 6.57 1 97.12 233 PRO B N 1
ATOM 4385 C CA . PRO B 1 233 ? 16.938 4.359 5.828 1 97.12 233 PRO B CA 1
ATOM 4386 C C . PRO B 1 233 ? 17.562 5.457 4.977 1 97.12 233 PRO B C 1
ATOM 4388 O O . PRO B 1 233 ? 16.859 6.27 4.383 1 97.12 233 PRO B O 1
ATOM 4391 N N . THR B 1 234 ? 18.891 5.469 4.934 1 94.94 234 THR B N 1
ATOM 4392 C CA . THR B 1 234 ? 19.594 6.289 3.951 1 94.94 234 THR B CA 1
ATOM 4393 C C . THR B 1 234 ? 19.406 5.723 2.547 1 94.94 234 THR B C 1
ATOM 4395 O O . THR B 1 234 ? 18.812 4.656 2.371 1 94.94 234 THR B O 1
ATOM 4398 N N . PHE B 1 235 ? 19.922 6.441 1.667 1 91.75 235 PHE B N 1
ATOM 4399 C CA . PHE B 1 235 ? 19.828 5.969 0.29 1 91.75 235 PHE B CA 1
ATOM 4400 C C . PHE B 1 235 ? 20.516 4.617 0.131 1 91.75 235 PHE B C 1
ATOM 4402 O O . PHE B 1 235 ? 19.969 3.713 -0.509 1 91.75 235 PHE B O 1
ATOM 4409 N N . ALA B 1 236 ? 21.656 4.461 0.681 1 93 236 ALA B N 1
ATOM 4410 C CA . ALA B 1 236 ? 22.406 3.209 0.614 1 93 236 ALA B CA 1
ATOM 4411 C C . ALA B 1 236 ? 21.656 2.08 1.315 1 93 236 ALA B C 1
ATOM 4413 O O . ALA B 1 236 ? 21.594 0.958 0.809 1 93 236 ALA B O 1
ATOM 4414 N N . GLU B 1 237 ? 21.078 2.369 2.391 1 95.19 237 GLU B N 1
ATOM 4415 C CA . GLU B 1 237 ? 20.344 1.37 3.15 1 95.19 237 GLU B CA 1
ATOM 4416 C C . GLU B 1 237 ? 19.078 0.933 2.402 1 95.19 237 GLU B C 1
ATOM 4418 O O . GLU B 1 237 ? 18.75 -0.254 2.381 1 95.19 237 GLU B O 1
ATOM 4423 N N . ALA B 1 238 ? 18.406 1.898 1.829 1 93.31 238 ALA B N 1
ATOM 4424 C CA . ALA B 1 238 ? 17.203 1.586 1.064 1 93.31 238 ALA B CA 1
ATOM 4425 C C . ALA B 1 238 ? 17.516 0.699 -0.134 1 93.31 238 ALA B C 1
ATOM 4427 O O . ALA B 1 238 ? 16.75 -0.205 -0.471 1 93.31 238 ALA B O 1
ATOM 4428 N N . THR B 1 239 ? 18.609 0.962 -0.745 1 90.81 239 THR B N 1
ATOM 4429 C CA . THR B 1 239 ? 19.031 0.187 -1.907 1 90.81 239 THR B CA 1
ATOM 4430 C C . THR B 1 239 ? 19.438 -1.224 -1.496 1 90.81 239 THR B C 1
ATOM 4432 O O . THR B 1 239 ? 19.203 -2.184 -2.23 1 90.81 239 THR B O 1
ATOM 4435 N N . ALA B 1 240 ? 20.031 -1.356 -0.334 1 93.88 240 ALA B N 1
ATOM 4436 C CA . ALA B 1 240 ? 20.531 -2.639 0.158 1 93.88 240 ALA B CA 1
ATOM 4437 C C . ALA B 1 240 ? 19.391 -3.473 0.753 1 93.88 240 ALA B C 1
ATOM 4439 O O . ALA B 1 240 ? 19.531 -4.688 0.922 1 93.88 240 ALA B O 1
ATOM 4440 N N . ALA B 1 241 ? 18.312 -2.869 1.031 1 94.75 241 ALA B N 1
ATOM 4441 C CA . ALA B 1 241 ? 17.219 -3.512 1.757 1 94.75 241 ALA B CA 1
ATOM 4442 C C . ALA B 1 241 ? 16.578 -4.621 0.923 1 94.75 241 ALA B C 1
ATOM 4444 O O . ALA B 1 241 ? 16.484 -4.508 -0.301 1 94.75 241 ALA B O 1
ATOM 4445 N N . SER B 1 242 ? 16.172 -5.699 1.655 1 93.06 242 SER B N 1
ATOM 4446 C CA . SER B 1 242 ? 15.445 -6.785 1.008 1 93.06 242 SER B CA 1
ATOM 4447 C C . SER B 1 242 ? 14 -6.387 0.728 1 93.06 242 SER B C 1
ATOM 4449 O O . SER B 1 242 ? 13.398 -6.859 -0.238 1 93.06 242 SER B O 1
ATOM 4451 N N . SER B 1 243 ? 13.508 -5.613 1.576 1 93.81 243 SER B N 1
ATOM 4452 C CA . SER B 1 243 ? 12.148 -5.098 1.448 1 93.81 243 SER B CA 1
ATOM 4453 C C . SER B 1 243 ? 11.984 -3.779 2.199 1 93.81 243 SER B C 1
ATOM 4455 O O . SER B 1 243 ? 12.867 -3.383 2.965 1 93.81 243 SER B O 1
ATOM 4457 N N . SER B 1 244 ? 10.938 -3.084 1.885 1 94.19 244 SER B N 1
ATOM 4458 C CA . SER B 1 244 ? 10.648 -1.818 2.551 1 94.19 244 SER B CA 1
ATOM 4459 C C . SER B 1 244 ? 9.195 -1.766 3.027 1 94.19 244 SER B C 1
ATOM 4461 O O . SER B 1 244 ? 8.305 -2.326 2.387 1 94.19 244 SER B O 1
ATOM 4463 N N . VAL B 1 245 ? 9.016 -1.122 4.156 1 96.12 245 VAL B N 1
ATOM 4464 C CA . VAL B 1 245 ? 7.691 -0.943 4.738 1 96.12 245 VAL B CA 1
ATOM 4465 C C . VAL B 1 245 ? 7.496 0.518 5.145 1 96.12 245 VAL B C 1
ATOM 4467 O O . VAL B 1 245 ? 8.398 1.139 5.707 1 96.12 245 VAL B O 1
ATOM 4470 N N . VAL B 1 246 ? 6.41 1.045 4.809 1 96.75 246 VAL B N 1
ATOM 4471 C CA . VAL B 1 246 ? 6.047 2.391 5.242 1 96.75 246 VAL B CA 1
ATOM 4472 C C . VAL B 1 246 ? 4.805 2.33 6.125 1 96.75 246 VAL B C 1
ATOM 4474 O O . VAL B 1 246 ? 3.797 1.728 5.75 1 96.75 246 VAL B O 1
ATOM 4477 N N . VAL B 1 247 ? 4.898 2.957 7.246 1 97.31 247 VAL B N 1
ATOM 4478 C CA . VAL B 1 247 ? 3.791 2.967 8.195 1 97.31 247 VAL B CA 1
ATOM 4479 C C . VAL B 1 247 ? 3.439 4.406 8.57 1 97.31 247 VAL B C 1
ATOM 4481 O O . VAL B 1 247 ? 4.324 5.207 8.875 1 97.31 247 VAL B O 1
ATOM 4484 N N . ALA B 1 248 ? 2.23 4.727 8.453 1 97.69 248 ALA B N 1
ATOM 4485 C CA . ALA B 1 248 ? 1.747 6.02 8.93 1 97.69 248 ALA B CA 1
ATOM 4486 C C . ALA B 1 248 ? 0.829 5.852 10.133 1 97.69 248 ALA B C 1
ATOM 4488 O O . ALA B 1 248 ? -0.085 5.023 10.117 1 97.69 248 ALA B O 1
ATOM 4489 N N . VAL B 1 249 ? 1.107 6.629 11.125 1 96.94 249 VAL B N 1
ATOM 4490 C CA . VAL B 1 249 ? 0.326 6.559 12.359 1 96.94 249 VAL B CA 1
ATOM 4491 C C . VAL B 1 249 ? -0.107 7.961 12.773 1 96.94 249 VAL B C 1
ATOM 4493 O O . VAL B 1 249 ? 0.542 8.953 12.422 1 96.94 249 VAL B O 1
ATOM 4496 N N . ASN B 1 250 ? -1.201 8.023 13.469 1 93.94 250 ASN B N 1
ATOM 4497 C CA . ASN B 1 250 ? -1.647 9.32 13.969 1 93.94 250 ASN B CA 1
ATOM 4498 C C . ASN B 1 250 ? -1.194 9.555 15.406 1 93.94 250 ASN B C 1
ATOM 4500 O O . ASN B 1 250 ? -0.413 8.766 15.953 1 93.94 250 ASN B O 1
ATOM 4504 N N . ALA B 1 251 ? -1.608 10.688 16 1 89.88 251 ALA B N 1
ATOM 4505 C CA . ALA B 1 251 ? -1.186 11.094 17.344 1 89.88 251 ALA B CA 1
ATOM 4506 C C . ALA B 1 251 ? -1.624 10.07 18.391 1 89.88 251 ALA B C 1
ATOM 4508 O O . ALA B 1 251 ? -0.965 9.898 19.406 1 89.88 251 ALA B O 1
ATOM 4509 N N . GLU B 1 252 ? -2.693 9.32 18.109 1 88.19 252 GLU B N 1
ATOM 4510 C CA . GLU B 1 252 ? -3.25 8.352 19.062 1 88.19 252 GLU B CA 1
ATOM 4511 C C . GLU B 1 252 ? -2.586 6.988 18.906 1 88.19 252 GLU B C 1
ATOM 4513 O O . GLU B 1 252 ? -2.883 6.059 19.656 1 88.19 252 GLU B O 1
ATOM 4518 N N . GLY B 1 253 ? -1.754 6.891 17.969 1 90.62 253 GLY B N 1
ATOM 4519 C CA . GLY B 1 253 ? -1.065 5.633 17.734 1 90.62 253 GLY B CA 1
ATOM 4520 C C . GLY B 1 253 ? -1.839 4.68 16.844 1 90.62 253 GLY B C 1
ATOM 4521 O O . GLY B 1 253 ? -1.507 3.496 16.75 1 90.62 253 GLY B O 1
ATOM 4522 N N . GLN B 1 254 ? -2.832 5.137 16.266 1 93 254 GLN B N 1
ATOM 4523 C CA . GLN B 1 254 ? -3.596 4.328 15.328 1 93 254 GLN B CA 1
ATOM 4524 C C . GLN B 1 254 ? -2.941 4.32 13.953 1 93 254 GLN B C 1
ATOM 4526 O O . GLN B 1 254 ? -2.314 5.305 13.555 1 93 254 GLN B O 1
ATOM 4531 N N . VAL B 1 255 ? -3.125 3.246 13.219 1 95.5 255 VAL B N 1
ATOM 4532 C CA . VAL B 1 255 ? -2.467 3.062 11.93 1 95.5 255 VAL B CA 1
ATOM 4533 C C . VAL B 1 255 ? -3.316 3.684 10.828 1 95.5 255 VAL B C 1
ATOM 4535 O O . VAL B 1 255 ? -4.43 3.227 10.555 1 95.5 255 VAL B O 1
ATOM 4538 N N . CYS B 1 256 ? -2.771 4.641 10.227 1 95.88 256 CYS B N 1
ATOM 4539 C CA . CYS B 1 256 ? -3.451 5.293 9.117 1 95.88 256 CYS B CA 1
ATOM 4540 C C . CYS B 1 256 ? -3.158 4.578 7.805 1 95.88 256 CYS B C 1
ATOM 4542 O O . CYS B 1 256 ? -4.02 4.508 6.926 1 95.88 256 CYS B O 1
ATOM 4544 N N . SER B 1 257 ? -1.949 4.137 7.742 1 95.62 257 SER B N 1
ATOM 4545 C CA . SER B 1 257 ? -1.543 3.445 6.523 1 95.62 257 SER B CA 1
ATOM 4546 C C . SER B 1 257 ? -0.38 2.494 6.785 1 95.62 257 SER B C 1
ATOM 4548 O O . SER B 1 257 ? 0.463 2.76 7.645 1 95.62 257 SER B O 1
ATOM 4550 N N . VAL B 1 258 ? -0.353 1.431 6.168 1 95.31 258 VAL B N 1
ATOM 4551 C CA . VAL B 1 258 ? 0.763 0.492 6.121 1 95.31 258 VAL B CA 1
ATOM 4552 C C . VAL B 1 258 ? 0.931 -0.042 4.699 1 95.31 258 VAL B C 1
ATOM 4554 O O . VAL B 1 258 ? -0.054 -0.375 4.035 1 95.31 258 VAL B O 1
ATOM 4557 N N . SER B 1 259 ? 2.139 -0.041 4.262 1 93.44 259 SER B N 1
ATOM 4558 C CA . SER B 1 259 ? 2.367 -0.5 2.896 1 93.44 259 SER B CA 1
ATOM 4559 C C . SER B 1 259 ? 3.668 -1.29 2.791 1 93.44 259 SER B C 1
ATOM 4561 O O . SER B 1 259 ? 4.738 -0.781 3.125 1 93.44 259 SER B O 1
ATOM 4563 N N . LYS B 1 260 ? 3.551 -2.463 2.488 1 91.56 260 LYS B N 1
ATOM 4564 C CA . LYS B 1 260 ? 4.625 -3.346 2.041 1 91.56 260 LYS B CA 1
ATOM 4565 C C . LYS B 1 260 ? 4.301 -3.959 0.682 1 91.56 260 LYS B C 1
ATOM 4567 O O . LYS B 1 260 ? 3.346 -4.73 0.553 1 91.56 260 LYS B O 1
ATOM 4572 N N . SER B 1 261 ? 4.957 -3.576 -0.303 1 74.19 261 SER B N 1
ATOM 4573 C CA . SER B 1 261 ? 4.449 -4.078 -1.575 1 74.19 261 SER B CA 1
ATOM 4574 C C . SER B 1 261 ? 5.57 -4.656 -2.43 1 74.19 261 SER B C 1
ATOM 4576 O O . SER B 1 261 ? 5.312 -5.379 -3.395 1 74.19 261 SER B O 1
ATOM 4578 N N . GLU B 1 262 ? 6.758 -4.387 -2.109 1 78.69 262 GLU B N 1
ATOM 4579 C CA . GLU B 1 262 ? 7.82 -4.906 -2.961 1 78.69 262 GLU B CA 1
ATOM 4580 C C . GLU B 1 262 ? 8.898 -5.598 -2.137 1 78.69 262 GLU B C 1
ATOM 4582 O O . GLU B 1 262 ? 8.961 -5.434 -0.916 1 78.69 262 GLU B O 1
ATOM 4587 N N . GLY B 1 263 ? 9.586 -6.441 -2.859 1 86.38 263 GLY B N 1
ATOM 4588 C CA . GLY B 1 263 ? 10.711 -7.105 -2.223 1 86.38 263 GLY B CA 1
ATOM 4589 C C . GLY B 1 263 ? 10.344 -8.453 -1.622 1 86.38 263 GLY B C 1
ATOM 4590 O O . GLY B 1 263 ? 9.289 -9.008 -1.928 1 86.38 263 GLY B O 1
ATOM 4591 N N . SER B 1 264 ? 11.18 -8.906 -0.777 1 89.19 264 SER B N 1
ATOM 4592 C CA . SER B 1 264 ? 11.008 -10.242 -0.2 1 89.19 264 SER B CA 1
ATOM 4593 C C . SER B 1 264 ? 9.875 -10.258 0.818 1 89.19 264 SER B C 1
ATOM 4595 O O . SER B 1 264 ? 9.484 -9.219 1.345 1 89.19 264 SER B O 1
ATOM 4597 N N . CYS B 1 265 ? 9.336 -11.367 0.985 1 91.81 265 CYS B N 1
ATOM 4598 C CA . CYS B 1 265 ? 8.352 -11.547 2.043 1 91.81 265 CYS B CA 1
ATOM 4599 C C . CYS B 1 265 ? 8.977 -11.336 3.416 1 91.81 265 CYS B C 1
ATOM 4601 O O . CYS B 1 265 ? 10.195 -11.461 3.572 1 91.81 265 CYS B O 1
ATOM 4603 N N . ILE B 1 266 ? 8.164 -10.977 4.32 1 92.56 266 ILE B N 1
ATOM 4604 C CA . ILE B 1 266 ? 8.672 -10.703 5.66 1 92.56 266 ILE B CA 1
ATOM 4605 C C . ILE B 1 266 ? 7.809 -11.406 6.699 1 92.56 266 ILE B C 1
ATOM 4607 O O . ILE B 1 266 ? 6.688 -11.82 6.402 1 92.56 266 ILE B O 1
ATOM 4611 N N . HIS B 1 267 ? 8.391 -11.523 7.84 1 92.31 267 HIS B N 1
ATOM 4612 C CA . HIS B 1 267 ? 7.656 -12.148 8.93 1 92.31 267 HIS B CA 1
ATOM 4613 C C . HIS B 1 267 ? 6.648 -11.18 9.547 1 92.31 267 HIS B C 1
ATOM 4615 O O . HIS B 1 267 ? 6.867 -9.961 9.539 1 92.31 267 HIS B O 1
ATOM 4621 N N . LEU B 1 268 ? 5.605 -11.781 10.094 1 90.56 268 LEU B N 1
ATOM 4622 C CA . LEU B 1 268 ? 4.57 -10.992 10.75 1 90.56 268 LEU B CA 1
ATOM 4623 C C . LEU B 1 268 ? 5.164 -10.133 11.859 1 90.56 268 LEU B C 1
ATOM 4625 O O . LEU B 1 268 ? 4.758 -8.977 12.039 1 90.56 268 LEU B O 1
ATOM 4629 N N . ASP B 1 269 ? 6.086 -10.656 12.5 1 91.94 269 ASP B N 1
ATOM 4630 C CA . ASP B 1 269 ? 6.703 -9.953 13.617 1 91.94 269 ASP B CA 1
ATOM 4631 C C . ASP B 1 269 ? 7.438 -8.703 13.141 1 91.94 269 ASP B C 1
ATOM 4633 O O . ASP B 1 269 ? 7.5 -7.695 13.859 1 91.94 269 ASP B O 1
ATOM 4637 N N . GLU B 1 270 ? 8.031 -8.789 12.023 1 93.5 270 GLU B N 1
ATOM 4638 C CA . GLU B 1 270 ? 8.742 -7.641 11.469 1 93.5 270 GLU B CA 1
ATOM 4639 C C . GLU B 1 270 ? 7.785 -6.5 11.141 1 93.5 270 GLU B C 1
ATOM 4641 O O . GLU B 1 270 ? 8.102 -5.332 11.375 1 93.5 270 GLU B O 1
ATOM 4646 N N . VAL B 1 271 ? 6.645 -6.848 10.648 1 94.12 271 VAL B N 1
ATOM 4647 C CA . VAL B 1 271 ? 5.629 -5.84 10.359 1 94.12 271 VAL B CA 1
ATOM 4648 C C . VAL B 1 271 ? 5.141 -5.203 11.656 1 94.12 271 VAL B C 1
ATOM 4650 O O . VAL B 1 271 ? 5.023 -3.979 11.75 1 94.12 271 VAL B O 1
ATOM 4653 N N . ASN B 1 272 ? 4.918 -6.031 12.602 1 94.12 272 ASN B N 1
ATOM 4654 C CA . ASN B 1 272 ? 4.48 -5.547 13.906 1 94.12 272 ASN B CA 1
ATOM 4655 C C . ASN B 1 272 ? 5.512 -4.621 14.539 1 94.12 272 ASN B C 1
ATOM 4657 O O . ASN B 1 272 ? 5.16 -3.588 15.109 1 94.12 272 ASN B O 1
ATOM 4661 N N . HIS B 1 273 ? 6.672 -5.023 14.391 1 95.5 273 HIS B N 1
ATOM 4662 C CA . HIS B 1 273 ? 7.762 -4.215 14.922 1 95.5 273 HIS B CA 1
ATOM 4663 C C . HIS B 1 273 ? 7.789 -2.836 14.273 1 95.5 273 HIS B C 1
ATOM 4665 O O . HIS B 1 273 ? 7.992 -1.828 14.953 1 95.5 273 HIS B O 1
ATOM 4671 N N . CYS B 1 274 ? 7.57 -2.787 13.008 1 97.12 274 CYS B N 1
ATOM 4672 C CA . CYS B 1 274 ? 7.539 -1.52 12.289 1 97.12 274 CYS B CA 1
ATOM 4673 C C . CYS B 1 274 ? 6.418 -0.627 12.812 1 97.12 274 CYS B C 1
ATOM 4675 O O . CYS B 1 274 ? 6.633 0.559 13.07 1 97.12 274 CYS B O 1
ATOM 4677 N N . MET B 1 275 ? 5.281 -1.187 12.969 1 96.38 275 MET B N 1
ATOM 4678 C CA . MET B 1 275 ? 4.125 -0.414 13.414 1 96.38 275 MET B CA 1
ATOM 4679 C C . MET B 1 275 ? 4.328 0.09 14.836 1 96.38 275 MET B C 1
ATOM 4681 O O . MET B 1 275 ? 4.031 1.247 15.141 1 96.38 275 MET B O 1
ATOM 4685 N N . GLU B 1 276 ? 4.832 -0.757 15.672 1 96.12 276 GLU B N 1
ATOM 4686 C CA . GLU B 1 276 ? 5.102 -0.365 17.047 1 96.12 276 GLU B CA 1
ATOM 4687 C C . GLU B 1 276 ? 6.152 0.741 17.109 1 96.12 276 GLU B C 1
ATOM 4689 O O . GLU B 1 276 ? 6.004 1.701 17.875 1 96.12 276 GLU B O 1
ATOM 4694 N N . THR B 1 277 ? 7.215 0.562 16.391 1 97.38 277 THR B N 1
ATOM 4695 C CA . THR B 1 277 ? 8.273 1.565 16.359 1 97.38 277 THR B CA 1
ATOM 4696 C C . THR B 1 277 ? 7.738 2.904 15.852 1 97.38 277 THR B C 1
ATOM 4698 O O . THR B 1 277 ? 8.07 3.955 16.406 1 97.38 277 THR B O 1
ATOM 4701 N N . ALA B 1 278 ? 6.93 2.854 14.844 1 97.88 278 ALA B N 1
ATOM 4702 C CA . ALA B 1 278 ? 6.328 4.07 14.305 1 97.88 278 ALA B CA 1
ATOM 4703 C C . ALA B 1 278 ? 5.516 4.797 15.375 1 97.88 278 ALA B C 1
ATOM 4705 O O . ALA B 1 278 ? 5.609 6.02 15.508 1 97.88 278 ALA B O 1
ATOM 4706 N N . SER B 1 279 ? 4.707 4.039 16.109 1 96.19 279 SER B N 1
ATOM 4707 C CA . SER B 1 279 ? 3.873 4.609 17.172 1 96.19 279 SER B CA 1
ATOM 4708 C C . SER B 1 279 ? 4.719 5.254 18.25 1 96.19 279 SER B C 1
ATOM 4710 O O . SER B 1 279 ? 4.305 6.234 18.875 1 96.19 279 SER B O 1
ATOM 4712 N N . LEU B 1 280 ? 5.863 4.711 18.453 1 96.06 280 LEU B N 1
ATOM 4713 C CA . LEU B 1 280 ? 6.77 5.234 19.469 1 96.06 280 LEU B CA 1
ATOM 4714 C C . LEU B 1 280 ? 7.438 6.52 19 1 96.06 280 LEU B C 1
ATOM 4716 O O . LEU B 1 280 ? 7.703 7.418 19.797 1 96.06 280 LEU B O 1
ATOM 4720 N N . LEU B 1 281 ? 7.715 6.645 17.75 1 97.38 281 LEU B N 1
ATOM 4721 C CA . LEU B 1 281 ? 8.484 7.754 17.188 1 97.38 281 LEU B CA 1
ATOM 4722 C C . LEU B 1 281 ? 7.57 8.93 16.859 1 97.38 281 LEU B C 1
ATOM 4724 O O . LEU B 1 281 ? 8.016 10.086 16.844 1 97.38 281 LEU B O 1
ATOM 4728 N N . ALA B 1 282 ? 6.328 8.711 16.609 1 97.5 282 ALA B N 1
ATOM 4729 C CA . ALA B 1 282 ? 5.395 9.703 16.078 1 97.5 282 ALA B CA 1
ATOM 4730 C C . ALA B 1 282 ? 5.266 10.891 17.031 1 97.5 282 ALA B C 1
ATOM 4732 O O . ALA B 1 282 ? 5.328 12.047 16.594 1 97.5 282 ALA B O 1
ATOM 4733 N N . PRO B 1 283 ? 5.113 10.648 18.359 1 96.75 283 PRO B N 1
ATOM 4734 C CA . PRO B 1 283 ? 4.98 11.789 19.266 1 96.75 283 PRO B CA 1
ATOM 4735 C C . PRO B 1 283 ? 6.184 12.734 19.203 1 96.75 283 PRO B C 1
ATOM 4737 O O . PRO B 1 283 ? 6.027 13.945 19.344 1 96.75 283 PRO B O 1
ATOM 4740 N N . HIS B 1 284 ? 7.301 12.18 19.031 1 96.62 284 HIS B N 1
ATOM 4741 C CA . HIS B 1 284 ? 8.508 12.992 18.969 1 96.62 284 HIS B CA 1
ATOM 4742 C C . HIS B 1 284 ? 8.477 13.93 17.766 1 96.62 284 HIS B C 1
ATOM 4744 O O . HIS B 1 284 ? 8.766 15.117 17.891 1 96.62 284 HIS B O 1
ATOM 4750 N N . ILE B 1 285 ? 8.148 13.391 16.641 1 97.94 285 ILE B N 1
ATOM 4751 C CA . ILE B 1 285 ? 8.102 14.203 15.43 1 97.94 285 ILE B CA 1
ATOM 4752 C C . ILE B 1 285 ? 7.012 15.258 15.562 1 97.94 285 ILE B C 1
ATOM 4754 O O . ILE B 1 285 ? 7.207 16.422 15.18 1 97.94 285 ILE B O 1
ATOM 4758 N N . LEU B 1 286 ? 5.895 14.867 16.078 1 97.75 286 LEU B N 1
ATOM 4759 C CA . LEU B 1 286 ? 4.801 15.812 16.281 1 97.75 286 LEU B CA 1
ATOM 4760 C C . LEU B 1 286 ? 5.223 16.953 17.203 1 97.75 286 LEU B C 1
ATOM 4762 O O . LEU B 1 286 ? 4.887 18.109 16.969 1 97.75 286 LEU B O 1
ATOM 4766 N N . SER B 1 287 ? 5.949 16.625 18.219 1 97.75 287 SER B N 1
ATOM 4767 C CA . SER B 1 287 ? 6.441 17.641 19.141 1 97.75 287 SER B CA 1
ATOM 4768 C C . SER B 1 287 ? 7.387 18.609 18.438 1 97.75 287 SER B C 1
ATOM 4770 O O . SER B 1 287 ? 7.363 19.812 18.703 1 97.75 287 SER B O 1
ATOM 4772 N N . LEU B 1 288 ? 8.203 18.094 17.609 1 98.06 288 LEU B N 1
ATOM 4773 C CA . LEU B 1 288 ? 9.109 18.953 16.859 1 98.06 288 LEU B CA 1
ATOM 4774 C C . LEU B 1 288 ? 8.344 19.938 15.984 1 98.06 288 LEU B C 1
ATOM 4776 O O . LEU B 1 288 ? 8.703 21.109 15.891 1 98.06 288 LEU B O 1
ATOM 4780 N N . ILE B 1 289 ? 7.297 19.453 15.391 1 97.88 289 ILE B N 1
ATOM 4781 C CA . ILE B 1 289 ? 6.473 20.297 14.539 1 97.88 289 ILE B CA 1
ATOM 4782 C C . ILE B 1 289 ? 5.797 21.375 15.383 1 97.88 289 ILE B C 1
ATOM 4784 O O . ILE B 1 289 ? 5.852 22.562 15.039 1 97.88 289 ILE B O 1
ATOM 4788 N N . ARG B 1 290 ? 5.25 21.016 16.453 1 97.44 290 ARG B N 1
ATOM 4789 C CA . ARG B 1 290 ? 4.535 21.938 17.328 1 97.44 290 ARG B CA 1
ATOM 4790 C C . ARG B 1 290 ? 5.488 22.969 17.938 1 97.44 290 ARG B C 1
ATOM 4792 O O . ARG B 1 290 ? 5.148 24.141 18.047 1 97.44 290 ARG B O 1
ATOM 4799 N N . ASP B 1 291 ? 6.625 22.531 18.328 1 97.75 291 ASP B N 1
ATOM 4800 C CA . ASP B 1 291 ? 7.629 23.438 18.875 1 97.75 291 ASP B CA 1
ATOM 4801 C C . ASP B 1 291 ? 8.062 24.469 17.828 1 97.75 291 ASP B C 1
ATOM 4803 O O . ASP B 1 291 ? 8.242 25.641 18.141 1 97.75 291 ASP B O 1
ATOM 4807 N N . ALA B 1 292 ? 8.25 23.969 16.656 1 97.31 292 ALA B N 1
ATOM 4808 C CA . ALA B 1 292 ? 8.633 24.875 15.57 1 97.31 292 ALA B CA 1
ATOM 4809 C C . ALA B 1 292 ? 7.535 25.906 15.305 1 97.31 292 ALA B C 1
ATOM 4811 O O . ALA B 1 292 ? 7.824 27.062 15.031 1 97.31 292 ALA B O 1
ATOM 4812 N N . MET B 1 293 ? 6.301 25.484 15.352 1 96.06 293 MET B N 1
ATOM 4813 C CA . MET B 1 293 ? 5.168 26.391 15.164 1 96.06 293 MET B CA 1
ATOM 4814 C C . MET B 1 293 ? 5.148 27.469 16.25 1 96.06 293 MET B C 1
ATOM 4816 O O . MET B 1 293 ? 4.984 28.656 15.945 1 96.06 293 MET B O 1
ATOM 4820 N N . ALA B 1 294 ? 5.336 27.047 17.453 1 95.44 294 ALA B N 1
ATOM 4821 C CA . ALA B 1 294 ? 5.332 27.984 18.578 1 95.44 294 ALA B CA 1
ATOM 4822 C C . AL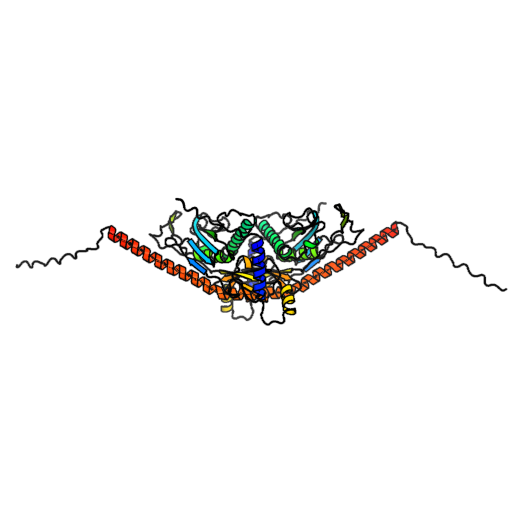A B 1 294 ? 6.477 28.984 18.469 1 95.44 294 ALA B C 1
ATOM 4824 O O . ALA B 1 294 ? 6.289 30.172 18.734 1 95.44 294 ALA B O 1
ATOM 4825 N N . ALA B 1 295 ? 7.574 28.453 18.156 1 94.69 295 ALA B N 1
ATOM 4826 C CA . ALA B 1 295 ? 8.734 29.328 17.984 1 94.69 295 ALA B CA 1
ATOM 4827 C C . ALA B 1 295 ? 8.484 30.359 16.875 1 94.69 295 ALA B C 1
ATOM 4829 O O . ALA B 1 295 ? 8.867 31.516 17 1 94.69 295 ALA B O 1
ATOM 4830 N N . HIS B 1 296 ? 7.918 29.922 15.844 1 93.75 296 HIS B N 1
ATOM 4831 C CA . HIS B 1 296 ? 7.617 30.812 14.727 1 93.75 296 HIS B CA 1
ATOM 4832 C C . HIS B 1 296 ? 6.609 31.875 15.133 1 93.75 296 HIS B C 1
ATOM 4834 O O . HIS B 1 296 ? 6.762 33.062 14.773 1 93.75 296 HIS B O 1
ATOM 4840 N N . ASP B 1 297 ? 5.594 31.484 15.812 1 91.12 297 ASP B N 1
ATOM 4841 C CA . ASP B 1 297 ? 4.586 32.438 16.281 1 91.12 297 ASP B CA 1
ATOM 4842 C C . ASP B 1 297 ? 5.211 33.5 17.172 1 91.12 297 ASP B C 1
ATOM 4844 O O . ASP B 1 297 ? 4.871 34.688 17.062 1 91.12 297 ASP B O 1
ATOM 4848 N N . LYS B 1 298 ? 6.102 33.094 17.984 1 90.5 298 LYS B N 1
ATOM 4849 C CA . LYS B 1 298 ? 6.801 34.031 18.859 1 90.5 298 LYS B CA 1
ATOM 4850 C C . LYS B 1 298 ? 7.656 35 18.047 1 90.5 298 LYS B C 1
ATOM 4852 O O . LYS B 1 298 ? 7.645 36.219 18.281 1 90.5 298 LYS B O 1
ATOM 4857 N N . ARG B 1 299 ? 8.336 34.438 17.156 1 89.75 299 ARG B N 1
ATOM 4858 C CA . ARG B 1 299 ? 9.195 35.281 16.312 1 89.75 299 ARG B CA 1
ATOM 4859 C C . ARG B 1 299 ? 8.367 36.25 15.484 1 89.75 299 ARG B C 1
ATOM 4861 O O . ARG B 1 299 ? 8.773 37.406 15.281 1 89.75 299 ARG B O 1
ATOM 4868 N N . ARG B 1 300 ? 7.289 35.812 15.031 1 85.25 300 ARG B N 1
ATOM 4869 C CA . ARG B 1 300 ? 6.41 36.656 14.227 1 85.25 300 ARG B CA 1
ATOM 4870 C C . ARG B 1 300 ? 5.828 37.812 15.07 1 85.25 300 ARG B C 1
ATOM 4872 O O . ARG B 1 300 ? 5.758 38.938 14.617 1 85.25 300 ARG B O 1
ATOM 4879 N N . GLN B 1 301 ? 5.449 37.531 16.234 1 83.31 301 GLN B N 1
ATOM 4880 C CA . GLN B 1 301 ? 4.91 38.531 17.141 1 83.31 301 GLN B CA 1
ATOM 4881 C C . GLN B 1 301 ? 5.965 39.562 17.484 1 83.31 301 GLN B C 1
ATOM 4883 O O . GLN B 1 301 ? 5.668 40.781 17.531 1 83.31 301 GLN B O 1
ATOM 4888 N N . GLU B 1 302 ? 7.09 39.094 17.688 1 82.75 302 GLU B N 1
ATOM 4889 C CA . GLU B 1 302 ? 8.188 40 18 1 82.75 302 GLU B CA 1
ATOM 4890 C C . GLU B 1 302 ? 8.508 40.906 16.797 1 82.75 302 GLU B C 1
ATOM 4892 O O . GLU B 1 302 ? 8.781 42.094 16.969 1 82.75 302 GLU B O 1
ATOM 4897 N N . ALA B 1 303 ? 8.5 40.25 15.742 1 79.44 303 ALA B N 1
ATOM 4898 C CA . ALA B 1 303 ? 8.773 41.031 14.531 1 79.44 303 ALA B CA 1
ATOM 4899 C C . ALA B 1 303 ? 7.688 42.062 14.281 1 79.44 303 ALA B C 1
ATOM 4901 O O . ALA B 1 303 ? 7.984 43.188 13.875 1 79.44 303 ALA B O 1
ATOM 4902 N N . LEU B 1 304 ? 6.484 41.75 14.5 1 75.88 304 LEU B N 1
ATOM 4903 C CA . LEU B 1 304 ? 5.371 42.656 14.336 1 75.88 304 LEU B CA 1
ATOM 4904 C C . LEU B 1 304 ? 5.449 43.812 15.359 1 75.88 304 LEU B C 1
ATOM 4906 O O . LEU B 1 304 ? 5.18 44.969 15.023 1 75.88 304 LEU B O 1
ATOM 4910 N N . LYS B 1 305 ? 5.859 43.469 16.516 1 74.81 305 LYS B N 1
ATOM 4911 C CA . LYS B 1 305 ? 6.031 44.469 17.562 1 74.81 305 LYS B CA 1
ATOM 4912 C C . LYS B 1 305 ? 7.148 45.469 17.188 1 74.81 305 LYS B C 1
ATOM 4914 O O . LYS B 1 305 ? 7.008 46.656 17.391 1 74.81 305 LYS B O 1
ATOM 4919 N N . ARG B 1 306 ? 8.148 44.844 16.672 1 73.31 306 ARG B N 1
ATOM 4920 C CA . ARG B 1 306 ? 9.273 45.688 16.266 1 73.31 306 ARG B CA 1
ATOM 4921 C C . ARG B 1 306 ? 8.891 46.625 15.125 1 73.31 306 ARG B C 1
ATOM 4923 O O . ARG B 1 306 ? 9.297 47.781 15.094 1 73.31 306 ARG B O 1
ATOM 4930 N N . MET B 1 307 ? 8.164 46.062 14.266 1 70.38 307 MET B N 1
ATOM 4931 C CA . MET B 1 307 ? 7.707 46.844 13.125 1 70.38 307 MET B CA 1
ATOM 4932 C C . MET B 1 307 ? 6.766 47.969 13.586 1 70.38 307 MET B C 1
ATOM 4934 O O . MET B 1 307 ? 6.848 49.094 13.086 1 70.38 307 MET B O 1
ATOM 4938 N N . PHE B 1 308 ? 5.93 47.625 14.531 1 69.56 308 PHE B N 1
ATOM 4939 C CA . PHE B 1 308 ? 5.004 48.625 15.086 1 69.56 308 PHE B CA 1
ATOM 4940 C C . PHE B 1 308 ? 5.762 49.719 15.836 1 69.56 308 PHE B C 1
ATOM 4942 O O . PHE B 1 308 ? 5.477 50.906 15.664 1 69.56 308 PHE B O 1
ATOM 4949 N N . LEU B 1 309 ? 6.742 49.312 16.562 1 69.62 309 LEU B N 1
ATOM 4950 C CA . LEU B 1 309 ? 7.559 50.281 17.312 1 69.62 309 LEU B CA 1
ATOM 4951 C C . LEU B 1 309 ? 8.336 51.188 16.359 1 69.62 309 LEU B C 1
ATOM 4953 O O . LEU B 1 309 ? 8.453 52.375 16.594 1 69.62 309 LEU B O 1
ATOM 4957 N N . TRP B 1 310 ? 8.773 50.531 15.367 1 68.56 310 TRP B N 1
ATOM 4958 C CA . TRP B 1 310 ? 9.508 51.281 14.359 1 68.56 310 TRP B CA 1
ATOM 4959 C C . TRP B 1 310 ? 8.602 52.281 13.648 1 68.56 310 TRP B C 1
ATOM 4961 O O . TRP B 1 310 ? 8.969 53.438 13.461 1 68.56 310 TRP B O 1
ATOM 4971 N N . ALA B 1 311 ? 7.434 51.875 13.352 1 70.75 311 ALA B N 1
ATOM 4972 C CA . ALA B 1 311 ? 6.453 52.719 12.688 1 70.75 311 ALA B CA 1
ATOM 4973 C C . ALA B 1 311 ? 6.008 53.844 13.609 1 70.75 311 ALA B C 1
ATOM 4975 O O . ALA B 1 311 ? 5.836 55 13.164 1 70.75 311 ALA B O 1
ATOM 4976 N N . GLN B 1 312 ? 5.816 53.625 14.867 1 65.88 312 GLN B N 1
ATOM 4977 C CA . GLN B 1 312 ? 5.453 54.625 15.859 1 65.88 312 GLN B CA 1
ATOM 4978 C C . GLN B 1 312 ? 6.555 55.656 16.016 1 65.88 312 GLN B C 1
ATOM 4980 O O . GLN B 1 312 ? 6.273 56.844 16.125 1 65.88 312 GLN B O 1
ATOM 4985 N N . LYS B 1 313 ? 7.723 55.219 16.016 1 65.94 313 LYS B N 1
ATOM 4986 C CA . LYS B 1 313 ? 8.867 56.125 16.141 1 65.94 313 LYS B CA 1
ATOM 4987 C C . LYS B 1 313 ? 8.992 57.031 14.898 1 65.94 313 LYS B C 1
ATOM 4989 O O . LYS B 1 313 ? 9.344 58.188 15.016 1 65.94 313 LYS B O 1
ATOM 4994 N N . ARG B 1 314 ? 8.586 56.438 13.852 1 67.56 314 ARG B N 1
ATOM 4995 C CA . ARG B 1 314 ? 8.703 57.219 12.609 1 67.56 314 ARG B CA 1
ATOM 4996 C C . ARG B 1 314 ? 7.52 58.156 12.438 1 67.56 314 ARG B C 1
ATOM 4998 O O . ARG B 1 314 ? 7.652 59.219 11.828 1 67.56 314 ARG B O 1
ATOM 5005 N N . SER B 1 315 ? 6.328 57.719 12.719 1 63.38 315 SER B N 1
ATOM 5006 C CA . SER B 1 315 ? 5.152 58.562 12.57 1 63.38 315 SER B CA 1
ATOM 5007 C C . SER B 1 315 ? 5.121 59.656 13.641 1 63.38 315 SER B C 1
ATOM 5009 O O . SER B 1 315 ? 4.324 60.594 13.555 1 63.38 315 SER B O 1
ATOM 5011 N N . GLY B 1 316 ? 6.129 60.125 14.281 1 55.16 316 GLY B N 1
ATOM 5012 C CA . GLY B 1 316 ? 6.215 61.219 15.242 1 55.16 316 GLY B CA 1
ATOM 5013 C C . GLY B 1 316 ? 5.25 61.094 16.406 1 55.16 316 GLY B C 1
ATOM 5014 O O . GLY B 1 316 ? 5.016 62.031 17.141 1 55.16 316 GLY B O 1
ATOM 5015 N N . VAL B 1 317 ? 4.305 60.25 16.375 1 48.94 317 VAL B N 1
ATOM 5016 C CA . VAL B 1 317 ? 3.328 60.156 17.469 1 48.94 317 VAL B CA 1
ATOM 5017 C C . VAL B 1 317 ? 4.039 59.812 18.766 1 48.94 317 VAL B C 1
ATOM 5019 O O . VAL B 1 317 ? 4.391 58.656 19.016 1 48.94 317 VAL B O 1
ATOM 5022 N N . THR B 1 318 ? 5.027 60.656 19.172 1 45.38 318 THR B N 1
ATOM 5023 C CA . THR B 1 318 ? 5.539 60.656 20.547 1 45.38 318 THR B CA 1
ATOM 5024 C C . THR B 1 318 ? 4.41 60.875 21.547 1 45.38 318 THR B C 1
ATOM 5026 O O . THR B 1 318 ? 3.643 61.844 21.422 1 45.38 318 THR B O 1
ATOM 5029 N N . SER B 1 319 ? 3.705 59.938 22.094 1 42.88 319 SER B N 1
ATOM 5030 C CA . SER B 1 319 ? 2.846 60.125 23.266 1 42.88 319 SER B CA 1
ATOM 5031 C C . SER B 1 319 ? 3.461 61.125 24.25 1 42.88 319 SER B C 1
ATOM 5033 O O . SER B 1 319 ? 3.98 60.719 25.297 1 42.88 319 SER B O 1
ATOM 5035 N N . GLU B 1 320 ? 4.117 62.281 23.859 1 39.34 320 GLU B N 1
ATOM 5036 C CA . GLU B 1 320 ? 4.473 63.281 24.844 1 39.34 320 GLU B CA 1
ATOM 5037 C C . GLU B 1 320 ? 3.227 63.906 25.469 1 39.34 320 GLU B C 1
ATOM 5039 O O . GLU B 1 320 ? 2.695 64.875 24.938 1 39.34 320 GLU B O 1
ATOM 5044 N N . ALA B 1 321 ? 2.139 63.219 25.906 1 41.53 321 ALA B N 1
ATOM 5045 C CA . ALA B 1 321 ? 1.223 63.844 26.859 1 41.53 321 ALA B CA 1
ATOM 5046 C C . ALA B 1 321 ? 1.987 64.5 28 1 41.53 321 ALA B C 1
ATOM 5048 O O . ALA B 1 321 ? 2.65 63.844 28.797 1 41.53 321 ALA B O 1
ATOM 5049 N N . THR B 1 322 ? 2.402 65.75 27.891 1 38 322 THR B N 1
ATOM 5050 C CA . THR B 1 322 ? 2.812 66.75 28.922 1 38 322 THR B CA 1
ATOM 5051 C C . THR B 1 322 ? 1.799 66.75 30.062 1 38 322 THR B C 1
ATOM 5053 O O . THR B 1 322 ? 0.637 67.125 29.859 1 38 322 THR B O 1
ATOM 5056 N N . GLU B 1 323 ? 1.84 65.938 31.031 1 38.38 323 GLU B N 1
ATOM 5057 C CA . GLU B 1 323 ? 1.117 66 32.281 1 38.38 323 GLU B CA 1
ATOM 5058 C C . GLU B 1 323 ? 1.222 67.375 32.906 1 38.38 323 GLU B C 1
ATOM 5060 O O . GLU B 1 323 ? 2.318 67.812 33.25 1 38.38 323 GLU B O 1
ATOM 5065 N N . PRO B 1 324 ? 0.489 68.375 32.375 1 39.94 324 PRO B N 1
ATOM 5066 C CA . PRO B 1 324 ? 0.741 69.688 32.938 1 39.94 324 PRO B CA 1
ATOM 5067 C C . PRO B 1 324 ? 0.759 69.688 34.469 1 39.94 324 PRO B C 1
ATOM 5069 O O . PRO B 1 324 ? 0.163 68.75 35.094 1 39.94 324 PRO B O 1
ATOM 5072 N N . GLU B 1 325 ? 1.562 70.5 35.25 1 39.12 325 GLU B N 1
ATOM 5073 C CA . GLU B 1 325 ? 2.064 70.812 36.594 1 39.12 325 GLU B CA 1
ATOM 5074 C C . GLU B 1 325 ? 0.932 71.188 37.531 1 39.12 325 GLU B C 1
ATOM 5076 O O . GLU B 1 325 ? 0.126 72.062 37.219 1 39.12 325 GLU B O 1
ATOM 5081 N N . PRO B 1 326 ? 0.45 70.312 38.438 1 42.66 326 PRO B N 1
ATOM 5082 C CA . PRO B 1 326 ? -0.592 70.625 39.406 1 42.66 326 PRO B CA 1
ATOM 5083 C C . PRO B 1 326 ? -0.31 72 40.125 1 42.66 326 PRO B C 1
ATOM 5085 O O . PRO B 1 326 ? 0.763 72.125 40.688 1 42.66 326 PRO B O 1
ATOM 5088 N N . ALA B 1 327 ? -0.666 73.062 39.438 1 44.31 327 ALA B N 1
ATOM 5089 C CA . ALA B 1 327 ? -0.37 74.375 40.125 1 44.31 327 ALA B CA 1
ATOM 5090 C C . ALA B 1 327 ? -0.676 74.25 41.625 1 44.31 327 ALA B C 1
ATOM 5092 O O . ALA B 1 327 ? -1.701 73.688 42 1 44.31 327 ALA B O 1
ATOM 5093 N N . LYS B 1 328 ? 0.261 74.625 42.562 1 42.03 328 LYS B N 1
ATOM 5094 C CA . LYS B 1 328 ? 0.468 74.75 44 1 42.03 328 LYS B CA 1
ATOM 5095 C C . LYS B 1 328 ? -0.644 75.562 44.656 1 42.03 328 LYS B C 1
ATOM 5097 O O . LYS B 1 328 ? -0.894 76.688 44.25 1 42.03 328 LYS B O 1
ATOM 5102 N N . LYS B 1 329 ? -1.596 74.938 45.312 1 42.41 329 LYS B N 1
ATOM 5103 C CA . LYS B 1 329 ? -2.617 75.5 46.188 1 42.41 329 LYS B CA 1
ATOM 5104 C C . LYS B 1 329 ? -2.023 76.562 47.125 1 42.41 329 LYS B C 1
ATOM 5106 O O . LYS B 1 329 ? -1.11 76.25 47.906 1 42.41 329 LYS B O 1
ATOM 5111 N N . LEU B 1 330 ? -2.016 77.812 46.75 1 34.72 330 LEU B N 1
ATOM 5112 C CA . LEU B 1 330 ? -1.7 78.938 47.656 1 34.72 330 LEU B CA 1
ATOM 5113 C C . LEU B 1 330 ? -2.506 78.812 48.938 1 34.72 330 LEU B C 1
ATOM 5115 O O . LEU B 1 330 ? -3.734 78.938 48.938 1 34.72 330 LEU B O 1
ATOM 5119 N N . LYS B 1 331 ? -2.072 78.062 49.906 1 35.75 331 LYS B N 1
ATOM 5120 C CA . LYS B 1 331 ? -2.551 77.812 51.281 1 35.75 331 LYS B CA 1
ATOM 5121 C C . LYS B 1 331 ? -2.814 79.125 52 1 35.75 331 LYS B C 1
ATOM 5123 O O . LYS B 1 331 ? -3.436 79.125 53.062 1 35.75 331 LYS B O 1
ATOM 5128 N N . THR B 1 332 ? -2.166 80.375 51.656 1 31.52 332 THR B N 1
ATOM 5129 C CA . THR B 1 332 ? -1.819 81 52.906 1 31.52 332 THR B CA 1
ATOM 5130 C C . THR B 1 332 ? -3.061 81.188 53.781 1 31.52 332 THR B C 1
ATOM 5132 O O . THR B 1 332 ? -4.18 81.188 53.281 1 31.52 332 THR B O 1
ATOM 5135 N N . GLU B 1 333 ? -2.83 82.062 54.812 1 34.53 333 GLU B N 1
ATOM 5136 C CA . GLU B 1 333 ? -3.035 82.5 56.188 1 34.53 333 GLU B CA 1
ATOM 5137 C C . GLU B 1 333 ? -4.32 83.312 56.312 1 34.53 333 GLU B C 1
ATOM 5139 O O . GLU B 1 333 ? -4.598 83.812 57.375 1 34.53 333 GLU B O 1
ATOM 5144 N N . THR B 1 334 ? -5.512 82.875 55.625 1 29.53 334 THR B N 1
ATOM 5145 C CA . THR B 1 334 ? -6.543 83.625 56.375 1 29.53 334 THR B CA 1
ATOM 5146 C C . THR B 1 334 ? -6.773 83 57.75 1 29.53 334 THR B C 1
ATOM 5148 O O . THR B 1 334 ? -6.879 81.812 57.875 1 29.53 334 THR B O 1
#

Organism: Trypanosoma cruzi (strain CL Brener) (NCBI:txid353153)

Radius of gyration: 33.54 Å; Cα contacts (8 Å, |Δi|>4): 1222; chains: 2; bounding box: 66×173×100 Å

Solvent-accessible surface area (backbone atoms only — not comparable to full-atom values): 35425 Å² total; per-residue (Å²): 135,80,82,73,78,72,74,75,71,74,71,68,49,73,63,54,53,50,51,46,22,51,50,38,52,52,28,23,53,69,48,38,42,84,88,68,48,55,49,83,38,68,61,61,72,47,54,44,54,58,80,91,43,52,41,38,20,37,23,32,44,62,69,16,30,23,34,15,36,53,46,75,44,81,36,67,34,50,87,94,40,35,50,33,28,44,76,48,72,44,57,45,56,76,82,52,95,73,77,40,75,64,54,55,51,52,37,50,50,50,33,50,47,50,43,28,54,36,65,45,33,51,21,56,48,36,58,78,29,37,77,37,76,64,51,32,12,37,32,36,40,36,43,32,38,44,77,35,80,47,30,52,57,67,32,41,46,41,46,12,45,49,46,22,55,70,57,21,57,44,69,37,70,47,72,57,90,95,42,76,43,78,43,56,64,87,78,36,76,53,40,66,63,60,66,73,55,57,64,40,48,41,41,32,25,29,51,57,34,58,69,57,47,54,53,48,57,73,69,48,88,66,86,65,64,49,49,55,57,31,36,57,34,38,48,52,46,52,70,47,27,33,22,48,37,38,33,21,26,29,85,85,48,30,36,40,27,36,41,26,49,40,28,41,43,36,52,65,65,58,54,49,49,51,50,53,50,40,43,64,47,40,59,56,55,52,48,46,43,52,50,34,50,52,52,43,54,51,52,41,52,49,50,49,49,49,50,50,52,50,48,40,64,66,67,61,60,62,83,69,72,70,70,74,71,75,75,73,74,73,76,73,84,120,136,80,82,72,77,75,74,74,69,74,71,69,50,74,64,54,53,51,51,46,22,52,51,40,54,52,27,22,52,69,48,39,42,83,86,69,49,55,50,84,38,67,60,61,72,48,52,44,54,57,80,91,43,53,40,36,20,36,23,32,45,61,71,15,29,23,33,17,36,53,48,75,44,83,37,65,35,52,85,93,40,34,50,32,28,45,80,47,72,43,55,45,55,76,84,52,96,76,77,40,74,63,55,56,53,50,38,50,50,50,32,51,47,50,42,28,52,37,64,46,33,49,21,56,49,35,57,78,30,37,74,37,75,64,52,34,13,37,32,37,38,37,43,33,37,44,76,35,81,48,30,51,58,67,33,42,46,41,48,11,44,48,44,22,54,69,57,22,56,43,69,38,71,47,73,57,88,92,44,75,43,78,43,56,63,85,78,36,75,53,40,63,63,60,67,72,57,58,64,38,48,41,42,32,23,28,49,58,33,59,70,56,46,54,54,48,57,73,69,47,87,68,86,66,63,48,48,56,58,32,36,56,33,39,48,50,44,54,69,46,26,33,23,48,37,39,33,22,26,29,86,86,48,29,37,41,27,36,42,26,49,40,28,42,42,37,51,66,63,56,56,48,49,50,50,52,50,40,45,65,47,42,61,57,55,53,47,46,43,52,50,32,50,52,52,44,52,51,52,40,51,50,50,52,50,50,50,49,50,51,48,40,65,66,67,63,66,65,87,71,75,76,75,78,76,82,78,77,79,83,70,77,84,124

Sequence (668 aa):
MMAHRCAFQTIASPALTQREVEFTKSAWIAGLRPDQRGAQQLREVNVDFPLLSRDVSCVRCGGTIVTAAIACELVEPFPYRPKHGIIDFSVRQPYTERDSSAKTAELKKLTAFLERLIKGGGVVDTEGLCVLPGRRVWSISVDVTVLNDEGNVTDVAVWATVAVLLHYRRPELTIRGDSVILHPTHERDPVPLSIHHTPLSFSFAITMAPGDRNRLARGRRDSQEALEVVVDPTFAEATAASSSVVVAVNAEGQVCSVSKSEGSCIHLDEVNHCMETASLLAPHILSLIRDAMAAHDKRRQEALKRMFLWAQKRSGVTSEATEPEPAKKLKTETMMAHRCAFQTIASPALTQREVEFTKSAWIAGLRPDQRGAQQLREVNVDFPLLSRDVSCVRCGGTIVTAAIACELVEPFPYRPKHGIIDFSVRQPYTERDSSAKTAELKKLTAFLERLIKGGGVVDTEGLCVLPGRRVWSISVDVTVLNDEGNVTDVAVWATVAVLLHYRRPELTIRGDSVILHPTHERDPVPLSIHHTPLSFSFAITMAPGDRNRLARGRRDSQEALEVVVDPTFAEATAASSSVVVAVNAEGQVCSVSKSEGSCIHLDEVNHCMETASLLAPHILSLIRDAMAAHDKRRQEALKRMFLWAQKRSGVTSEATEPEPAKKLKTET

Foldseek 3Di:
DPPPVPPPPVPPPPVNLVVLLVVQLVQLQQVAGPVRDHQLDFADKAKADDQPDLQKIWIDTPFWIKMKGKDKDKDFDDPVCQQFEAEAEAEDEPDDPCPDPVVVVVRVVLRVVLCCLCVVLVFFGRNVQGDDGRGIGMYMYMYMYTHDAFADNSQRRLLNVLLSLQRDFAFDWDDDDPDIHTDDCVVDPTHHTDTPWRKGKKKKFAQDAPVVQVVSVVPDPDDRHGHGMHIGDTPSRNVSGQWMKMWIATLVLHTSDIDTDDGHDDDPVRSVVNSVSCSVCVVVSVVSSVVNSVVSVVSNVVVVVVVVVVVCVVVPPPVPPVPPDPPPPPPPPD/DPPPVPPPPVPPPPVNLVVLLVVQLVQLQQVAGPVRDHQLDFADKAKADDQPDLQKIWIDTPFWIKMKGKDKDKDFDDPVCQQFEAEAEAEDEPDDPCPDPVVVVVRVVLRVVLCCLCVVLVFFGRNVQGDDGRGIGMYMYMYMYTHDAFADNSQRRLLNVLLSLQRDFAFDWDDDDPDIHTDDCVVDPTHHTDTPWRKGKKKKFAQ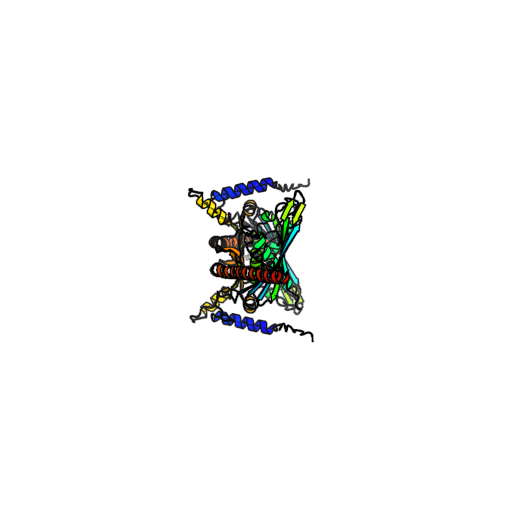DAPVVQVVSVVPDPDDRHRHGMHIGDTPSRNVSGQWMKMWIATLVLHTSDIDTDDGHDDDPVRSVVNSVSNSVCVVVSVVSSVVNSVVSVVSNVVVVVVVVVVVCVVVPPPPPPPPDDPPDDPPDDD

Secondary structure (DSSP, 8-state):
-------------HHHHHHHHHHHHHHHHTT--TT---TT-PPPEEEE--TT-SSEEEEEETTEEEEEEEEEEEEPPPTT-TT--EEEEEEE----TT--HHHHHHHHHHHHHHIIIIITTT-B-SGGGEEETTTEEEEEEEEEEEEE-SS-HHHHHHHHHHHHHHH-EEPPEEEETTEEEE--TTTS--EE--BS---EEEEEEE-S-HHHHHHHHHH--SSPPPP-EEES--HHHHHH-SEEEEEEE-TTS-EEEEEE-SBS-B-HHHHHHHHHHHHHHHHHHHHHHHHHHHHHHHHHHHHHHHHHHHHHHHTT------------------/-------------HHHHHHHHHHHHHHHHTT--TT---TT-PPPEEEE--TT-SSEEEEEETTEEEEEEEEEEEEPPPTT-TT--EEEEEEE----S---HHHHHHHHHHHHHHIIIIITTT-B-SGGGEEETTTEEEEEEEEEEEEE-SS-HHHHHHHHHHHHHHH-EEPPEEEETTEEEE--TTTS--EE--BS---EEEEEEE-S-HHHHHHHHHH--SS-----EEES--HHHHHH-SEEEEEEE-TTS-EEEEEE-SBS-B-HHHHHHHHHHHHHHHHHHHHHHHHHHHHHHHHHHHHHHHHHHHHHHHTT------------------

Nearest PDB structures (foldseek):
  6h25-assembly1_A  TM=9.181E-01  e=3.503E-29  Homo sapiens
  9g8n-assembly1_K  TM=9.203E-01  e=4.722E-29  Homo sapiens
  8r1o-assembly1_A  TM=9.004E-01  e=2.580E-27  Thermochaetoides thermophila DSM 1495
  4oo1-assembly1_A  TM=8.465E-01  e=6.936E-28  Saccharomyces cerevisiae S288C
  2nn6-assembly1_A  TM=9.299E-01  e=5.909E-25  Homo sapiens